Protein AF-0000000087408456 (afdb_homodimer)

Solvent-accessible surface area (backbone atoms only — not comparable to full-atom values): 29801 Å² total; per-residue (Å²): 108,69,65,43,50,49,40,42,52,52,42,43,53,50,47,63,62,45,52,64,67,56,68,66,80,70,83,48,57,56,67,58,51,56,51,46,53,52,52,40,52,54,48,53,54,52,47,55,54,44,49,52,51,45,53,54,49,48,54,51,46,52,53,51,38,51,52,50,34,53,51,22,53,49,46,21,50,52,20,51,51,43,27,52,51,35,52,52,43,49,53,48,51,52,49,46,52,52,45,49,53,53,37,52,54,33,48,52,50,41,55,53,42,49,55,50,41,51,54,49,38,50,50,41,31,50,45,19,52,52,41,27,51,51,19,50,54,44,28,53,53,16,57,74,51,47,85,84,12,52,72,50,27,52,52,20,48,52,43,26,52,47,19,50,52,39,32,54,48,32,54,51,43,54,53,43,45,52,52,38,54,54,29,49,49,51,40,54,53,42,50,54,51,45,54,54,49,50,52,52,41,51,54,48,38,53,51,44,33,50,48,23,51,52,44,22,52,49,22,51,51,47,31,52,51,36,49,52,46,46,50,49,51,50,51,44,52,52,45,50,52,51,44,51,53,48,50,54,52,43,52,54,44,51,52,53,43,49,65,46,46,55,56,36,41,52,47,52,54,50,47,54,53,46,40,52,50,44,50,51,50,46,53,50,40,42,50,42,42,52,51,32,43,53,54,51,52,51,55,57,58,68,75,99,108,68,66,43,50,49,39,40,52,51,42,43,53,51,47,63,62,45,51,65,64,58,69,66,78,70,83,49,57,56,68,58,50,55,52,47,52,52,52,41,52,52,49,52,53,52,45,54,54,44,50,52,51,44,54,53,48,48,53,50,48,51,54,51,40,51,53,51,33,51,51,22,53,50,46,21,51,52,21,52,51,43,27,52,50,34,51,52,42,49,53,49,52,53,50,47,55,52,44,49,53,52,36,52,55,31,48,52,50,42,56,54,43,49,52,50,41,50,52,49,39,51,50,41,30,50,46,18,52,52,42,27,52,52,18,49,52,44,27,54,54,16,58,74,50,47,84,84,12,51,71,51,26,53,51,20,48,52,42,26,52,48,18,51,51,39,32,53,49,31,52,52,42,52,53,44,45,52,52,38,53,54,29,49,51,50,40,53,53,41,50,55,50,44,54,54,49,49,51,52,41,52,54,49,37,53,50,42,33,51,49,23,50,51,46,22,52,50,22,51,50,47,30,52,52,38,50,53,47,48,51,50,49,51,52,45,52,52,45,51,52,52,44,52,52,49,49,53,51,44,52,54,45,52,53,52,44,51,65,47,46,55,57,36,41,51,48,51,55,51,46,54,53,45,40,51,48,46,46,52,50,47,52,51,41,42,51,43,41,51,51,34,45,54,53,51,54,52,56,57,58,68,75,98

Secondary structure (DSSP, 8-state):
-HHHHHHHHHHHHHHHHHHHHH-------HHHHHHHHHHHHHHHHHHHHHHHHHHHHHHHHHHHHHHHHHHHHHHHHHHHHHHHHHHHHHHHHHHHHHHHHHHHHHHHHHHHHHHHHHHHHHHHHHHHHHHHHHHHHHHHHHHHTGGGGHHHHHHHHHHHHHHHHHHHHHHHHHHHHHHHHHHHHHHHHHHHHHHHHHHHHHHHHHHHHHHHHHHHHHHHHHHHHHHHHHHHHHHHHHHHHHHHHHHHHHHHHHHHHHHHHHHHHHHHHHHHHHHHHHHHHHHHHHHHHHHHHHHHHHHHHH--/-HHHHHHHHHHHHHHHHHGGGG-----S-HHHHHHHHHHHHHHHHHHHHHHHHHHHHHHHHHHHHHHHHHHHHHHHHHHHHHHHHHHHHHHHHHHHHHHHHHHHHHHHHHHHHHHHHHHHHHHHHHHHHHHHHHHHHHHHHHHHTGGGGHHHHHHHHHHHHHHHHHHHHHHHHHHHHHHHHHHHHHHHHHHHHHHHHHHHHHHHHHHHHHHHHHHHHHHHHHHHHHHHHHHHHHHHHHHHHHHHHHHHHHHHHHHHHHHHHHHHHHHHHHHHHHHHHHHHHHHHHHHHHHHHHHHHHHHHHH--

Sequence (608 aa):
MDTALKNLEDAREKISSLLPMLEMDASADPDSLASLVERERSSIAELGDYIQTLTAGIEEMNTQAQALTDYALETADMAERGKKISDNVALNVASITEVNQDMERAVSILVEHSKRIGEIVEVIGGIADQTNLLALNAAIEAARSGEHGRGFAVVAENIRELADQSKKSTDQITELIRDMQESIDTVVSSIKQEFRVTEEIKDAVQELIAAFDDIARRANETAGMIKDLSDSIDGQAQSVQMLMDTIDGVYAIQNDISDVMLPLVDFLSTLQLRLDEIRKGLKALEESIDESRTLLENVRSARRMDTALKNLEDAREKISSLLPMLEMDASADPDSLASLVERERSSIAELGDYIQTLTAGIEEMNTQAQALTDYALETADMAERGKKISDNVALNVASITEVNQDMERAVSILVEHSKRIGEIVEVIGGIADQTNLLALNAAIEAARSGEHGRGFAVVAENIRELADQSKKSTDQITELIRDMQESIDTVVSSIKQEFRVTEEIKDAVQELIAAFDDIARRANETAGMIKDLSDSIDGQAQSVQMLMDTIDGVYAIQNDISDVMLPLVDFLSTLQLRLDEIRKGLKALEESIDESRTLLENVRSARR

Nearest PDB structures (foldseek):
  3ja6-assembly1_I  TM=4.669E-01  e=5.127E-12  Escherichia coli
  3g67-assembly1_A  TM=8.593E-01  e=1.273E-06  Thermotoga maritima
  3g6b-assembly1_A  TM=8.672E-01  e=2.093E-06  Thermotoga maritima
  3zx6-assembly1_B  TM=5.497E-01  e=7.753E-10  Archaeoglobus fulgidus DSM 4304
  8c5v-assembly1_I  TM=5.226E-01  e=2.916E-08  Escherichia coli

Radius of gyration: 65.94 Å; Cα contacts (8 Å, |Δi|>4): 667; chains: 2; bounding box: 26×214×112 Å

Structure (mmCIF, N/CA/C/O backbone):
data_AF-0000000087408456-model_v1
#
loop_
_entity.id
_entity.type
_entity.pdbx_description
1 polymer 'Methyl-accepting chemotaxis protein'
#
loop_
_atom_site.group_PDB
_atom_site.id
_atom_site.type_symbol
_atom_site.label_atom_id
_atom_site.label_alt_id
_atom_site.label_comp_id
_atom_site.label_asym_id
_atom_site.label_entity_id
_atom_site.label_seq_id
_atom_site.pdbx_PDB_ins_code
_atom_site.Cartn_x
_atom_site.Cartn_y
_atom_site.Cartn_z
_atom_site.occupancy
_atom_site.B_iso_or_equiv
_atom_site.auth_seq_id
_atom_site.auth_comp_id
_atom_site.auth_asym_id
_atom_site.auth_atom_id
_atom_site.pdbx_PDB_model_num
ATOM 1 N N . MET A 1 1 ? -10.844 105.25 51.281 1 73.25 1 MET A N 1
ATOM 2 C CA . MET A 1 1 ? -9.727 104.438 51.75 1 73.25 1 MET A CA 1
ATOM 3 C C . MET A 1 1 ? -10.211 103.125 52.281 1 73.25 1 MET A C 1
ATOM 5 O O . MET A 1 1 ? -9.641 102.062 52 1 73.25 1 MET A O 1
ATOM 9 N N . ASP A 1 2 ? -11.375 103.188 52.906 1 77.19 2 ASP A N 1
ATOM 10 C CA . ASP A 1 2 ? -11.922 102 53.5 1 77.19 2 ASP A CA 1
ATOM 11 C C . ASP A 1 2 ? -12.391 101 52.406 1 77.19 2 ASP A C 1
ATOM 13 O O . ASP A 1 2 ? -12.18 99.812 52.531 1 77.19 2 ASP A O 1
ATOM 17 N N . THR A 1 3 ? -12.852 101.5 51.406 1 78.25 3 THR A N 1
ATOM 18 C CA . THR A 1 3 ? -13.344 100.688 50.281 1 78.25 3 THR A CA 1
ATOM 19 C C . THR A 1 3 ? -12.18 100.062 49.531 1 78.25 3 THR A C 1
ATOM 21 O O . THR A 1 3 ? -12.242 98.938 49.094 1 78.25 3 THR A O 1
ATOM 24 N N . ALA A 1 4 ? -11.156 100.812 49.406 1 75.56 4 ALA A N 1
ATOM 25 C CA . ALA A 1 4 ? -9.977 100.312 48.719 1 75.56 4 ALA A CA 1
ATOM 26 C C . ALA A 1 4 ? -9.305 99.25 49.5 1 75.56 4 ALA A C 1
ATOM 28 O O . ALA A 1 4 ? -8.844 98.25 48.938 1 75.56 4 ALA A O 1
ATOM 29 N N . LEU A 1 5 ? -9.227 99.375 50.781 1 80.12 5 LEU A N 1
ATOM 30 C CA . LEU A 1 5 ? -8.641 98.375 51.656 1 80.12 5 LEU A CA 1
ATOM 31 C C . LEU A 1 5 ? -9.469 97.125 51.656 1 80.12 5 LEU A C 1
ATOM 33 O O . LEU A 1 5 ? -8.922 96 51.688 1 80.12 5 LEU A O 1
ATOM 37 N N . LYS A 1 6 ? -10.719 97.25 51.531 1 83.62 6 LYS A N 1
ATOM 38 C CA . LYS A 1 6 ? -11.602 96.062 51.5 1 83.62 6 LYS A CA 1
ATOM 39 C C . LYS A 1 6 ? -11.422 95.312 50.188 1 83.62 6 LYS A C 1
ATOM 41 O O . LYS A 1 6 ? -11.414 94.125 50.156 1 83.62 6 LYS A O 1
ATOM 46 N N . ASN A 1 7 ? -11.25 96 49.094 1 79.25 7 ASN A N 1
ATOM 47 C CA . ASN A 1 7 ? -11.039 95.375 47.781 1 79.25 7 ASN A CA 1
ATOM 48 C C . ASN A 1 7 ? -9.742 94.562 47.719 1 79.25 7 ASN A C 1
ATOM 50 O O . ASN A 1 7 ? -9.68 93.5 47.125 1 79.25 7 ASN A O 1
ATOM 54 N N . LEU A 1 8 ? -8.734 95.062 48.312 1 79.69 8 LEU A N 1
ATOM 55 C CA . LEU A 1 8 ? -7.453 94.375 48.375 1 79.69 8 LEU A CA 1
ATOM 56 C C . LEU A 1 8 ? -7.539 93.125 49.219 1 79.69 8 LEU A C 1
ATOM 58 O O . LEU A 1 8 ? -6.918 92.125 48.906 1 79.69 8 LEU A O 1
ATOM 62 N N . GLU A 1 9 ? -8.258 93.312 50.281 1 83.38 9 GLU A N 1
ATOM 63 C CA . GLU A 1 9 ? -8.469 92.125 51.125 1 83.38 9 GLU A CA 1
ATOM 64 C C . GLU A 1 9 ? -9.234 91 50.375 1 83.38 9 GLU A C 1
ATOM 66 O O . GLU A 1 9 ? -8.922 89.812 50.5 1 83.38 9 GLU A O 1
ATOM 71 N N . ASP A 1 10 ? -10.219 91.375 49.656 1 83.81 10 ASP A N 1
ATOM 72 C CA . ASP A 1 10 ? -10.992 90.438 48.844 1 83.81 10 ASP A CA 1
ATOM 73 C C . ASP A 1 10 ? -10.125 89.812 47.75 1 83.81 10 ASP A C 1
ATOM 75 O O . ASP A 1 10 ? -10.266 88.625 47.469 1 83.81 10 ASP A O 1
ATOM 79 N N . ALA A 1 11 ? -9.305 90.688 47.188 1 80.38 11 ALA A N 1
ATOM 80 C CA . ALA A 1 11 ? -8.391 90.188 46.156 1 80.38 11 ALA A CA 1
ATOM 81 C C . ALA A 1 11 ? -7.438 89.125 46.781 1 80.38 11 ALA A C 1
ATOM 83 O O . ALA A 1 11 ? -7.156 88.125 46.156 1 80.38 11 ALA A O 1
ATOM 84 N N . ARG A 1 12 ? -6.883 89.375 47.906 1 82.12 12 ARG A N 1
ATOM 85 C CA . ARG A 1 12 ? -5.992 88.438 48.594 1 82.12 12 ARG A CA 1
ATOM 86 C C . ARG A 1 12 ? -6.703 87.125 48.875 1 82.12 12 ARG A C 1
ATOM 88 O O . ARG A 1 12 ? -6.125 86.062 48.719 1 82.12 12 ARG A O 1
ATOM 95 N N . GLU A 1 13 ? -7.918 87.25 49.375 1 84.88 13 GLU A N 1
ATOM 96 C CA . GLU A 1 13 ? -8.695 86.062 49.688 1 84.88 13 GLU A CA 1
ATOM 97 C C . GLU A 1 13 ? -8.953 85.25 48.438 1 84.88 13 GLU A C 1
ATOM 99 O O . GLU A 1 13 ? -8.953 84 48.469 1 84.88 13 GLU A O 1
ATOM 104 N N . LYS A 1 14 ? -9.219 85.938 47.375 1 83.88 14 LYS A N 1
ATOM 105 C CA . LYS A 1 14 ? -9.453 85.188 46.125 1 83.88 14 LYS A CA 1
ATOM 106 C C . LYS A 1 14 ? -8.195 84.5 45.656 1 83.88 14 LYS A C 1
ATOM 108 O O . LYS A 1 14 ? -8.266 83.375 45.156 1 83.88 14 LYS A O 1
ATOM 113 N N . ILE A 1 15 ? -7.031 85.125 45.688 1 84.81 15 ILE A N 1
ATOM 114 C CA . ILE A 1 15 ? -5.77 84.5 45.312 1 84.81 15 ILE A CA 1
ATOM 115 C C . ILE A 1 15 ? -5.52 83.25 46.219 1 84.81 15 ILE A C 1
ATOM 117 O O . ILE A 1 15 ? -5.121 82.188 45.719 1 84.81 15 ILE A O 1
ATOM 121 N N . SER A 1 16 ? -5.711 83.438 47.531 1 85.12 16 SER A N 1
ATOM 122 C CA . SER A 1 16 ? -5.504 82.375 48.469 1 85.12 16 SER A CA 1
ATOM 123 C C . SER A 1 16 ? -6.379 81.188 48.156 1 85.12 16 SER A C 1
ATOM 125 O O . SER A 1 16 ? -5.984 80 48.375 1 85.12 16 SER A O 1
ATOM 127 N N . SER A 1 17 ? -7.555 81.375 47.531 1 85.12 17 SER A N 1
ATOM 128 C CA . SER A 1 17 ? -8.469 80.312 47.188 1 85.12 17 SER A CA 1
ATOM 129 C C . SER A 1 17 ? -8.062 79.625 45.875 1 85.12 17 SER A C 1
ATOM 131 O O . SER A 1 17 ? -8.398 78.5 45.625 1 85.12 17 SER A O 1
ATOM 133 N N . LEU A 1 18 ? -7.391 80.312 45.031 1 81.5 18 LEU A N 1
ATOM 134 C CA . LEU A 1 18 ? -6.992 79.812 43.719 1 81.5 18 LEU A CA 1
ATOM 135 C C . LEU A 1 18 ? -5.727 78.938 43.844 1 81.5 18 LEU A C 1
ATOM 137 O O . LEU A 1 18 ? -5.539 78 43.094 1 81.5 18 LEU A O 1
ATOM 141 N N . LEU A 1 19 ? -4.867 79.25 44.781 1 82.56 19 LEU A N 1
ATOM 142 C CA . LEU A 1 19 ? -3.553 78.625 44.906 1 82.56 19 LEU A CA 1
ATOM 143 C C . LEU A 1 19 ? -3.68 77.125 45.094 1 82.56 19 LEU A C 1
ATOM 145 O O . LEU A 1 19 ? -3 76.312 44.438 1 82.56 19 LEU A O 1
ATOM 149 N N . PRO A 1 20 ? -4.621 76.625 45.938 1 80.12 20 PRO A N 1
ATOM 150 C CA . PRO A 1 20 ? -4.746 75.125 46.125 1 80.12 20 PRO A CA 1
ATOM 151 C C . PRO A 1 20 ? -5.23 74.438 44.875 1 80.12 20 PRO A C 1
ATOM 153 O O . PRO A 1 20 ? -4.926 73.25 44.656 1 80.12 20 PRO A O 1
ATOM 156 N N . MET A 1 21 ? -5.895 75.188 44.094 1 76.56 21 MET A N 1
ATOM 157 C CA . MET A 1 21 ? -6.414 74.562 42.875 1 76.56 21 MET A CA 1
ATOM 158 C C . MET A 1 21 ? -5.285 74.25 41.906 1 76.56 21 MET A C 1
ATOM 160 O O . MET A 1 21 ? -5.438 73.375 41 1 76.56 21 MET A O 1
ATOM 164 N N . LEU A 1 22 ? -4.23 74.875 42.094 1 77.12 22 LEU A N 1
ATOM 165 C CA . LEU A 1 22 ? -3.09 74.688 41.219 1 77.12 22 LEU A CA 1
ATOM 166 C C . LEU A 1 22 ? -2.26 73.5 41.656 1 77.12 22 LEU A C 1
ATOM 168 O O . LEU A 1 22 ? -1.42 73 40.906 1 77.12 22 LEU A O 1
ATOM 172 N N . GLU A 1 23 ? -2.434 73 42.906 1 74.75 23 GLU A N 1
ATOM 173 C CA . GLU A 1 23 ? -1.713 71.875 43.406 1 74.75 23 GLU A CA 1
ATOM 174 C C . GLU A 1 23 ? -2.332 70.562 42.875 1 74.75 23 GLU A C 1
ATOM 176 O O . GLU A 1 23 ? -3.285 70.062 43.469 1 74.75 23 GLU A O 1
ATOM 181 N N . MET A 1 24 ? -2.092 70.375 41.594 1 66.5 24 MET A N 1
ATOM 182 C CA . MET A 1 24 ? -2.686 69.125 41.031 1 66.5 24 MET A CA 1
ATOM 183 C C . MET A 1 24 ? -1.644 68 40.906 1 66.5 24 MET A C 1
ATOM 185 O O . MET A 1 24 ? -0.54 68.25 40.406 1 66.5 24 MET A O 1
ATOM 189 N N . ASP A 1 25 ? -1.875 67.062 41.781 1 61.91 25 ASP A N 1
ATOM 190 C CA . ASP A 1 25 ? -1.067 65.812 41.688 1 61.91 25 ASP A CA 1
ATOM 191 C C . ASP A 1 25 ? -1.501 65 40.469 1 61.91 25 ASP A C 1
ATOM 193 O O . ASP A 1 25 ? -2.664 64.562 40.375 1 61.91 25 ASP A O 1
ATOM 197 N N . ALA A 1 26 ? -0.793 65.188 39.406 1 60.72 26 ALA A N 1
ATOM 198 C CA . ALA A 1 26 ? -1.043 64.25 38.312 1 60.72 26 ALA A CA 1
ATOM 199 C C . ALA A 1 26 ? -0.731 62.844 38.719 1 60.72 26 ALA A C 1
ATOM 201 O O . ALA A 1 26 ? 0.432 62.469 38.906 1 60.72 26 ALA A O 1
ATOM 202 N N . SER A 1 27 ? -1.642 62.188 39.312 1 59.16 27 SER A N 1
ATOM 203 C CA . SER A 1 27 ? -1.444 60.781 39.688 1 59.16 27 SER A CA 1
ATOM 204 C C . SER A 1 27 ? -1.035 59.969 38.5 1 59.16 27 SER A C 1
ATOM 206 O O . SER A 1 27 ? -0.443 58.875 38.625 1 59.16 27 SER A O 1
ATOM 208 N N . ALA A 1 28 ? -1.283 60.469 37.344 1 64.19 28 ALA A N 1
ATOM 209 C CA . ALA A 1 28 ? -0.932 59.656 36.188 1 64.19 28 ALA A CA 1
ATOM 210 C C . ALA A 1 28 ? 0.448 60.031 35.656 1 64.19 28 ALA A C 1
ATOM 212 O O . ALA A 1 28 ? 0.778 61.219 35.531 1 64.19 28 ALA A O 1
ATOM 213 N N . ASP A 1 29 ? 1.346 58.938 35.594 1 72.5 29 ASP A N 1
ATOM 214 C CA . ASP A 1 29 ? 2.686 59.094 35.031 1 72.5 29 ASP A CA 1
ATOM 215 C C . ASP A 1 29 ? 2.684 58.875 33.531 1 72.5 29 ASP A C 1
ATOM 217 O O . ASP A 1 29 ? 2.703 57.719 33.062 1 72.5 29 ASP A O 1
ATOM 221 N N . PRO A 1 30 ? 2.549 59.906 32.719 1 73.25 30 PRO A N 1
ATOM 222 C CA . PRO A 1 30 ? 2.516 59.75 31.25 1 73.25 30 PRO A CA 1
ATOM 223 C C . PRO A 1 30 ? 3.686 58.938 30.719 1 73.25 30 PRO A C 1
ATOM 225 O O . PRO A 1 30 ? 3.553 58.25 29.688 1 73.25 30 PRO A O 1
ATOM 228 N N . ASP A 1 31 ? 4.738 58.938 31.406 1 77.62 31 ASP A N 1
ATOM 229 C CA . ASP A 1 31 ? 5.91 58.156 31 1 77.62 31 ASP A CA 1
ATOM 230 C C . ASP A 1 31 ? 5.668 56.656 31.156 1 77.62 31 ASP A C 1
ATOM 232 O O . ASP A 1 31 ? 6.148 55.875 30.344 1 77.62 31 ASP A O 1
ATOM 236 N N . SER A 1 32 ? 4.906 56.312 32.125 1 85.12 32 SER A N 1
ATOM 237 C CA . SER A 1 32 ? 4.551 54.906 32.312 1 85.12 32 SER A CA 1
ATOM 238 C C . SER A 1 32 ? 3.648 54.406 31.203 1 85.12 32 SER A C 1
ATOM 240 O O . SER A 1 32 ? 3.791 53.281 30.734 1 85.12 32 SER A O 1
ATOM 242 N N . LEU A 1 33 ? 2.807 55.188 30.734 1 83.06 33 LEU A N 1
ATOM 243 C CA . LEU A 1 33 ? 1.913 54.844 29.641 1 83.06 33 LEU A CA 1
ATOM 244 C C . LEU A 1 33 ? 2.697 54.625 28.344 1 83.06 33 LEU A C 1
ATOM 246 O O . LEU A 1 33 ? 2.451 53.656 27.625 1 83.06 33 LEU A O 1
ATOM 250 N N . ALA A 1 34 ? 3.609 55.5 28.062 1 83.69 34 ALA A N 1
ATOM 251 C CA . ALA A 1 34 ? 4.445 55.375 26.875 1 83.69 34 ALA A CA 1
ATOM 252 C C . ALA A 1 34 ? 5.246 54.094 26.891 1 83.69 34 ALA A C 1
ATOM 254 O O . ALA A 1 34 ? 5.383 53.406 25.875 1 83.69 34 ALA A O 1
ATOM 255 N N . SER A 1 35 ? 5.754 53.688 28.062 1 90.06 35 SER A N 1
ATOM 256 C CA . SER A 1 35 ? 6.523 52.469 28.219 1 90.06 35 SER A CA 1
ATOM 257 C C . SER A 1 35 ? 5.656 51.25 27.984 1 90.06 35 SER A C 1
ATOM 259 O O . SER A 1 35 ? 6.102 50.281 27.375 1 90.06 35 SER A O 1
ATOM 261 N N . LEU A 1 36 ? 4.445 51.25 28.453 1 90.12 36 LEU A N 1
ATOM 262 C CA . LEU A 1 36 ? 3.52 50.125 28.281 1 90.12 36 LEU A CA 1
ATOM 263 C C . LEU A 1 36 ? 3.176 49.938 26.797 1 90.12 36 LEU A C 1
ATOM 265 O O . LEU A 1 36 ? 3.127 48.812 26.312 1 90.12 36 LEU A O 1
ATOM 269 N N . VAL A 1 37 ? 2.967 51 26.125 1 88.25 37 VAL A N 1
ATOM 270 C CA . VAL A 1 37 ? 2.613 50.938 24.703 1 88.25 37 VAL A CA 1
ATOM 271 C C . VAL A 1 37 ? 3.787 50.375 23.906 1 88.25 37 VAL A C 1
ATOM 273 O O . VAL A 1 37 ? 3.594 49.562 22.984 1 88.25 37 VAL A O 1
ATOM 276 N N . GLU A 1 38 ? 4.957 50.781 24.25 1 90.19 38 GLU A N 1
ATOM 277 C CA . GLU A 1 38 ? 6.145 50.25 23.578 1 90.19 38 GLU A CA 1
ATOM 278 C C . GLU A 1 38 ? 6.312 48.75 23.828 1 90.19 38 GLU A C 1
ATOM 280 O O . GLU A 1 38 ? 6.688 48 22.922 1 90.19 38 GLU A O 1
ATOM 285 N N . ARG A 1 39 ? 6.059 48.312 25 1 93.19 39 ARG A N 1
ATOM 286 C CA . ARG A 1 39 ? 6.125 46.906 25.328 1 93.19 39 ARG A CA 1
ATOM 287 C C . ARG A 1 39 ? 5.094 46.125 24.547 1 93.19 39 ARG A C 1
ATOM 289 O O . ARG A 1 39 ? 5.379 45 24.062 1 93.19 39 ARG A O 1
ATOM 296 N N . GLU A 1 40 ? 3.955 46.688 24.453 1 93.06 40 GLU A N 1
ATOM 297 C CA . GLU A 1 40 ? 2.898 46.031 23.688 1 93.06 40 GLU A CA 1
ATOM 298 C C . GLU A 1 40 ? 3.289 45.906 22.219 1 93.06 40 GLU A C 1
ATOM 300 O O . GLU A 1 40 ? 3.088 44.844 21.609 1 93.06 40 GLU A O 1
ATOM 305 N N . ARG A 1 41 ? 3.795 46.938 21.672 1 90.81 41 ARG A N 1
ATOM 306 C CA . ARG A 1 41 ? 4.227 46.906 20.281 1 90.81 41 ARG A CA 1
ATOM 307 C C . ARG A 1 41 ? 5.254 45.812 20.047 1 90.81 41 ARG A C 1
ATOM 309 O O . ARG A 1 41 ? 5.195 45.125 19.031 1 90.81 41 ARG A O 1
ATOM 316 N N . SER A 1 42 ? 6.176 45.688 20.969 1 93.94 42 SER A N 1
ATOM 317 C CA . SER A 1 42 ? 7.191 44.656 20.859 1 93.94 42 SER A CA 1
ATOM 318 C C . SER A 1 42 ? 6.57 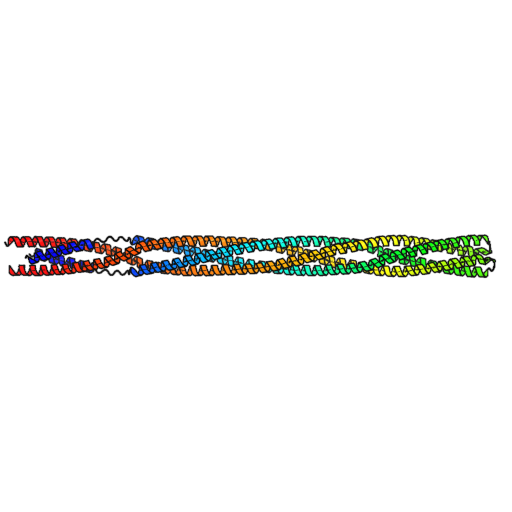43.25 20.906 1 93.94 42 SER A C 1
ATOM 320 O O . SER A 1 42 ? 6.984 42.344 20.156 1 93.94 42 SER A O 1
ATOM 322 N N . SER A 1 43 ? 5.629 43.062 21.766 1 94.06 43 SER A N 1
ATOM 323 C CA . SER A 1 43 ? 4.941 41.781 21.875 1 94.06 43 SER A CA 1
ATOM 324 C C . SER A 1 43 ? 4.172 41.438 20.594 1 94.06 43 SER A C 1
ATOM 326 O O . SER A 1 43 ? 4.152 40.312 20.141 1 94.06 43 SER A O 1
ATOM 328 N N . ILE A 1 44 ? 3.576 42.406 20.047 1 92.12 44 ILE A N 1
ATOM 329 C CA . ILE A 1 44 ? 2.809 42.219 18.812 1 92.12 44 ILE A CA 1
ATOM 330 C C . ILE A 1 44 ? 3.748 41.875 17.672 1 92.12 44 ILE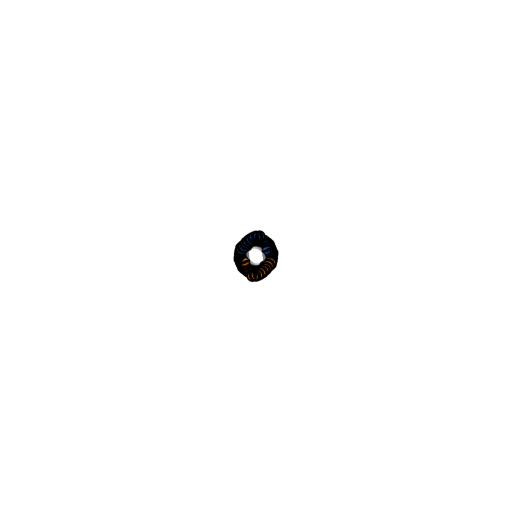 A C 1
ATOM 332 O O . ILE A 1 44 ? 3.414 41.031 16.812 1 92.12 44 ILE A O 1
ATOM 336 N N . ALA A 1 45 ? 4.898 42.531 17.609 1 91.31 45 ALA A N 1
ATOM 337 C CA . ALA A 1 45 ? 5.898 42.188 16.609 1 91.31 45 ALA A CA 1
ATOM 338 C C . ALA A 1 45 ? 6.316 40.719 16.703 1 91.31 45 ALA A C 1
ATOM 340 O O . ALA A 1 45 ? 6.52 40.062 15.688 1 91.31 45 ALA A O 1
ATOM 341 N N . GLU A 1 46 ? 6.449 40.219 17.922 1 93.56 46 GLU A N 1
ATOM 342 C CA . GLU A 1 46 ? 6.789 38.812 18.156 1 93.56 46 GLU A CA 1
ATOM 343 C C . GLU A 1 46 ? 5.703 37.875 17.609 1 93.56 46 GLU A C 1
ATOM 345 O O . GLU A 1 46 ? 6.004 36.812 17.078 1 93.56 46 GLU A O 1
ATOM 350 N N . LEU A 1 47 ? 4.465 38.25 17.75 1 93.31 47 LEU A N 1
ATOM 351 C CA . LEU A 1 47 ? 3.363 37.469 17.203 1 93.31 47 LEU A CA 1
ATOM 352 C C . LEU A 1 47 ? 3.512 37.312 15.688 1 93.31 47 LEU A C 1
ATOM 354 O O . LEU A 1 47 ? 3.262 36.25 15.141 1 93.31 47 LEU A O 1
ATOM 358 N N . GLY A 1 48 ? 3.895 38.438 15.023 1 91.81 48 GLY A N 1
ATOM 359 C CA . GLY A 1 48 ? 4.125 38.375 13.586 1 91.81 48 GLY A CA 1
ATOM 360 C C . GLY A 1 48 ? 5.152 37.344 13.18 1 91.81 48 GLY A C 1
ATOM 361 O O . GLY A 1 48 ? 4.984 36.656 12.18 1 91.81 48 GLY A O 1
ATOM 362 N N . ASP A 1 49 ? 6.215 37.156 13.977 1 92.31 49 ASP A N 1
ATOM 363 C CA . ASP A 1 49 ? 7.266 36.188 13.703 1 92.31 49 ASP A CA 1
ATOM 364 C C . ASP A 1 49 ? 6.73 34.75 13.797 1 92.31 49 ASP A C 1
ATOM 366 O O . ASP A 1 49 ? 7.07 33.906 12.977 1 92.31 49 ASP A O 1
ATOM 370 N N . TYR A 1 50 ? 5.945 34.5 14.812 1 93.44 50 TYR A N 1
ATOM 371 C CA . TYR A 1 50 ? 5.363 33.188 14.977 1 93.44 50 TYR A CA 1
ATOM 372 C C . TYR A 1 50 ? 4.445 32.844 13.805 1 93.44 50 TYR A C 1
ATOM 374 O O . TYR A 1 50 ? 4.426 31.688 13.344 1 93.44 50 TYR A O 1
ATOM 382 N N . ILE A 1 51 ? 3.736 33.781 13.305 1 94.25 51 ILE A N 1
ATOM 383 C CA . ILE A 1 51 ? 2.816 33.594 12.195 1 94.25 51 ILE A CA 1
ATOM 384 C C . ILE A 1 51 ? 3.6 33.219 10.938 1 94.25 51 ILE A C 1
ATOM 386 O O . ILE A 1 51 ? 3.17 32.344 10.164 1 94.25 51 ILE A O 1
ATOM 390 N N . GLN A 1 52 ? 4.727 33.812 10.758 1 93.06 52 GLN A N 1
ATOM 391 C CA . GLN A 1 52 ? 5.578 33.469 9.633 1 93.06 52 GLN A CA 1
ATOM 392 C C . GLN A 1 52 ? 6.035 32 9.719 1 93.06 52 GLN A C 1
ATOM 394 O O . GLN A 1 52 ? 6.062 31.297 8.711 1 93.06 52 GLN A O 1
ATOM 399 N N . THR A 1 53 ? 6.398 31.609 10.898 1 94.88 53 THR A N 1
ATOM 400 C CA . THR A 1 53 ? 6.809 30.219 11.125 1 94.88 53 THR A CA 1
ATOM 401 C C . THR A 1 53 ? 5.656 29.266 10.836 1 94.88 53 THR A C 1
ATOM 403 O O . THR A 1 53 ? 5.855 28.234 10.203 1 94.88 53 THR A O 1
ATOM 406 N N . LEU A 1 54 ? 4.469 29.609 11.289 1 95.94 54 LEU A N 1
ATOM 407 C CA . LEU A 1 54 ? 3.289 28.797 11.031 1 95.94 54 LEU A CA 1
ATOM 408 C C . LEU A 1 54 ? 3.029 28.672 9.531 1 95.94 54 LEU A C 1
ATOM 410 O O . LEU A 1 54 ? 2.732 27.578 9.039 1 95.94 54 LEU A O 1
ATOM 414 N N . THR A 1 55 ? 3.125 29.797 8.836 1 96.56 55 THR A N 1
ATOM 415 C CA . THR A 1 55 ? 2.906 29.812 7.395 1 96.56 55 THR A CA 1
ATOM 416 C C . THR A 1 55 ? 3.877 28.875 6.691 1 96.56 55 THR A C 1
ATOM 418 O O . THR A 1 55 ? 3.473 28.078 5.836 1 96.56 55 THR A O 1
ATOM 421 N N . ALA A 1 56 ? 5.152 28.891 7.066 1 96 56 ALA A N 1
ATOM 422 C CA . ALA A 1 56 ? 6.164 28.016 6.48 1 96 56 ALA A CA 1
ATOM 423 C C . ALA A 1 56 ? 5.863 26.547 6.781 1 96 56 ALA A C 1
ATOM 425 O O . ALA A 1 56 ? 6.027 25.688 5.918 1 96 56 ALA A O 1
ATOM 426 N N . GLY A 1 57 ? 5.477 26.312 8.039 1 96.5 57 GLY A N 1
ATOM 427 C CA . GLY A 1 57 ? 5.113 24.953 8.414 1 96.5 57 GLY A CA 1
ATOM 428 C C . GLY A 1 57 ? 3.941 24.406 7.617 1 96.5 57 GLY A C 1
ATOM 429 O O . GLY A 1 57 ? 3.939 23.234 7.234 1 96.5 57 GLY A O 1
ATOM 430 N N . ILE A 1 58 ? 2.979 25.188 7.352 1 97.31 58 ILE A N 1
ATOM 431 C CA . ILE A 1 58 ? 1.8 24.797 6.594 1 97.31 58 ILE A CA 1
ATOM 432 C C . ILE A 1 58 ? 2.201 24.438 5.16 1 97.31 58 ILE A C 1
ATOM 434 O O . ILE A 1 58 ? 1.724 23.453 4.602 1 97.31 58 ILE A O 1
ATOM 438 N N . GLU A 1 59 ? 3.074 25.234 4.566 1 96.75 59 GLU A N 1
ATOM 439 C CA . GLU A 1 59 ? 3.559 24.938 3.217 1 96.75 59 GLU A CA 1
ATOM 440 C C . GLU A 1 59 ? 4.277 23.594 3.16 1 96.75 59 GLU A C 1
ATOM 442 O O . GLU A 1 59 ? 4.094 22.828 2.215 1 96.75 59 GLU A O 1
ATOM 447 N N . GLU A 1 60 ? 5.059 23.344 4.133 1 96.75 60 GLU A N 1
ATOM 448 C CA . GLU A 1 60 ? 5.766 22.062 4.219 1 96.75 60 GLU A CA 1
ATOM 449 C C . GLU A 1 60 ? 4.785 20.906 4.348 1 96.75 60 GLU A C 1
ATOM 451 O O . GLU A 1 60 ? 4.93 19.891 3.666 1 96.75 60 GLU A O 1
ATOM 456 N N . MET A 1 61 ? 3.818 21.062 5.148 1 97.19 61 MET A N 1
ATOM 457 C CA . MET A 1 61 ? 2.82 20.016 5.355 1 97.19 61 MET A CA 1
ATOM 458 C C . MET A 1 61 ? 2.045 19.734 4.07 1 97.19 61 MET A C 1
ATOM 460 O O . MET A 1 61 ? 1.717 18.594 3.77 1 97.19 61 MET A O 1
ATOM 464 N N . ASN A 1 62 ? 1.726 20.797 3.365 1 97.44 62 ASN A N 1
ATOM 465 C CA . ASN A 1 62 ? 1.048 20.641 2.084 1 97.44 62 ASN A CA 1
ATOM 466 C C . ASN A 1 62 ? 1.877 19.797 1.112 1 97.44 62 ASN A C 1
ATOM 468 O O . ASN A 1 62 ? 1.346 18.922 0.437 1 97.44 62 ASN A O 1
ATOM 472 N N . THR A 1 63 ? 3.146 20.078 1.025 1 97.38 63 THR A N 1
ATOM 473 C CA . THR A 1 63 ? 4.055 19.328 0.162 1 97.38 63 THR A CA 1
ATOM 474 C C . THR A 1 63 ? 4.113 17.859 0.581 1 97.38 63 THR A C 1
ATOM 476 O O . THR A 1 63 ? 4.074 16.969 -0.265 1 97.38 63 THR A O 1
ATOM 479 N N . GLN A 1 64 ? 4.168 17.656 1.851 1 96 64 GLN A N 1
ATOM 480 C CA . GLN A 1 64 ? 4.223 16.297 2.379 1 96 64 GLN A CA 1
ATOM 481 C C . GLN A 1 64 ? 2.938 15.539 2.072 1 96 64 GLN A C 1
ATOM 483 O O . GLN A 1 64 ? 2.98 14.367 1.682 1 96 64 GLN A O 1
ATOM 488 N N . ALA A 1 65 ? 1.814 16.188 2.248 1 97.06 65 ALA A N 1
ATOM 489 C CA . ALA A 1 65 ? 0.526 15.562 1.969 1 97.06 65 ALA A CA 1
ATOM 490 C C . ALA A 1 65 ? 0.41 15.18 0.496 1 97.06 65 ALA A C 1
ATOM 492 O O . ALA A 1 65 ? -0.097 14.109 0.164 1 97.06 65 ALA A O 1
ATOM 493 N N . GLN A 1 66 ? 0.887 16.047 -0.376 1 96.5 66 GLN A N 1
ATOM 494 C CA . GLN A 1 66 ? 0.85 15.758 -1.805 1 96.5 66 GLN A CA 1
ATOM 495 C C . GLN A 1 66 ? 1.695 14.531 -2.139 1 96.5 66 GLN A C 1
ATOM 497 O O . GLN A 1 66 ? 1.263 13.656 -2.896 1 96.5 66 GLN A O 1
ATOM 502 N N . ALA A 1 67 ? 2.871 14.453 -1.604 1 96.44 67 ALA A N 1
ATOM 503 C CA . ALA A 1 67 ? 3.74 13.297 -1.821 1 96.44 67 ALA A CA 1
ATOM 504 C C . ALA A 1 67 ? 3.074 12.008 -1.336 1 96.44 67 ALA A C 1
ATOM 506 O O . ALA A 1 67 ? 3.146 10.977 -2.004 1 96.44 67 ALA A O 1
ATOM 507 N N . LEU A 1 68 ? 2.461 12.117 -0.24 1 96.44 68 LEU A N 1
ATOM 508 C CA . LEU A 1 68 ? 1.781 10.961 0.329 1 96.44 68 LEU A CA 1
ATOM 509 C C . LEU A 1 68 ? 0.649 10.492 -0.58 1 96.44 68 LEU A C 1
ATOM 511 O O . LEU A 1 68 ? 0.436 9.289 -0.746 1 96.44 68 LEU A O 1
ATOM 515 N N . THR A 1 69 ? -0.117 11.461 -1.104 1 96.62 69 THR A N 1
ATOM 516 C CA . THR A 1 69 ? -1.188 11.117 -2.033 1 96.62 69 THR A CA 1
ATOM 517 C C . THR A 1 69 ? -0.641 10.344 -3.23 1 96.62 69 THR A C 1
ATOM 519 O O . THR A 1 69 ? -1.191 9.312 -3.611 1 96.62 69 THR A O 1
ATOM 522 N N . ASP A 1 70 ? 0.476 10.781 -3.789 1 95.75 70 ASP A N 1
ATOM 523 C CA . ASP A 1 70 ? 1.1 10.133 -4.938 1 95.75 70 ASP A CA 1
ATOM 524 C C . ASP A 1 70 ? 1.529 8.703 -4.598 1 95.75 70 ASP A C 1
ATOM 526 O O . ASP A 1 70 ? 1.315 7.781 -5.383 1 95.75 70 ASP A O 1
ATOM 530 N N . TYR A 1 71 ? 2.0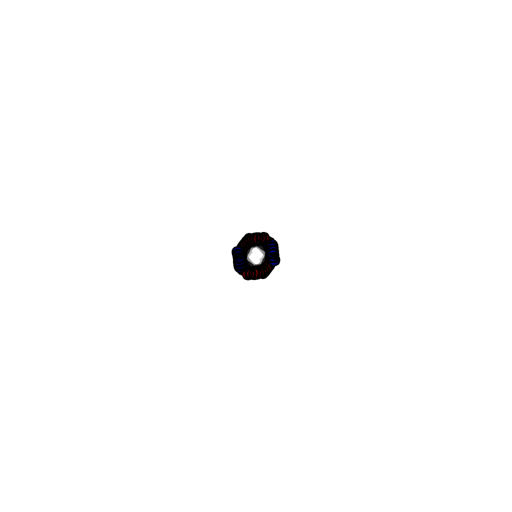72 8.57 -3.463 1 94.69 71 TYR A N 1
ATOM 531 C CA . TYR A 1 71 ? 2.535 7.254 -3.035 1 94.69 71 TYR A CA 1
ATOM 532 C C . TYR A 1 71 ? 1.365 6.289 -2.885 1 94.69 71 TYR A C 1
ATOM 534 O O . TYR A 1 71 ? 1.46 5.125 -3.279 1 94.69 71 TYR A O 1
ATOM 542 N N . ALA A 1 72 ? 0.305 6.773 -2.299 1 95.06 72 ALA A N 1
ATOM 543 C CA . ALA A 1 72 ? -0.877 5.938 -2.111 1 95.06 72 ALA A CA 1
ATOM 544 C C . ALA A 1 72 ? -1.443 5.477 -3.451 1 95.06 72 ALA A C 1
ATOM 546 O O . ALA A 1 72 ? -1.754 4.297 -3.631 1 95.06 72 ALA A O 1
ATOM 547 N N . LEU A 1 73 ? -1.513 6.371 -4.391 1 96.06 73 LEU A N 1
ATOM 548 C CA . LEU A 1 73 ? -2.068 6.047 -5.699 1 96.06 73 LEU A CA 1
ATOM 549 C C . LEU A 1 73 ? -1.153 5.086 -6.453 1 96.06 73 LEU A C 1
ATOM 551 O O . LEU A 1 73 ? -1.628 4.184 -7.145 1 96.06 73 LEU A O 1
ATOM 555 N N . GLU A 1 74 ? 0.143 5.277 -6.316 1 95.81 74 GLU A N 1
ATOM 556 C CA . GLU A 1 74 ? 1.097 4.355 -6.926 1 95.81 74 GLU A CA 1
ATOM 557 C C . GLU A 1 74 ? 0.964 2.955 -6.336 1 95.81 74 GLU A C 1
ATOM 559 O O . GLU A 1 74 ? 1.05 1.96 -7.059 1 95.81 74 GLU A O 1
ATOM 564 N N . THR A 1 75 ? 0.791 2.922 -5.082 1 95.81 75 THR A N 1
ATOM 565 C CA . THR A 1 75 ? 0.598 1.636 -4.422 1 95.81 75 THR A CA 1
ATOM 566 C C . THR A 1 75 ? -0.65 0.938 -4.957 1 95.81 75 THR A C 1
ATOM 568 O O . THR A 1 75 ? -0.627 -0.264 -5.23 1 95.81 75 THR A O 1
ATOM 571 N N . ALA A 1 76 ? -1.741 1.686 -5.09 1 96.19 76 ALA A N 1
ATOM 572 C CA . ALA A 1 76 ? -2.975 1.127 -5.637 1 96.19 76 ALA A CA 1
ATOM 573 C C . ALA A 1 76 ? -2.744 0.556 -7.035 1 96.19 76 ALA A C 1
ATOM 575 O O . ALA A 1 76 ? -3.197 -0.549 -7.344 1 96.19 76 ALA A O 1
ATOM 576 N N . ASP A 1 77 ? -1.97 1.22 -7.836 1 97.19 77 ASP A N 1
ATOM 577 C CA . ASP A 1 77 ? -1.666 0.79 -9.195 1 97.19 77 ASP A CA 1
ATOM 578 C C . ASP A 1 77 ? -0.837 -0.492 -9.195 1 97.19 77 ASP A C 1
ATOM 580 O O . ASP A 1 77 ? -1.105 -1.411 -9.977 1 97.19 77 ASP A O 1
ATOM 584 N N . MET A 1 78 ? 0.147 -0.516 -8.344 1 96.25 78 MET A N 1
ATOM 585 C CA . MET A 1 78 ? 0.987 -1.704 -8.227 1 96.25 78 MET A CA 1
ATOM 586 C C . MET A 1 78 ? 0.161 -2.918 -7.816 1 96.25 78 MET A C 1
ATOM 588 O O . MET A 1 78 ? 0.349 -4.012 -8.352 1 96.25 78 MET A O 1
ATOM 592 N N . ALA A 1 79 ? -0.722 -2.701 -6.922 1 97.69 79 ALA A N 1
ATOM 593 C CA . ALA A 1 79 ? -1.577 -3.787 -6.449 1 97.69 79 ALA A CA 1
ATOM 594 C C . ALA A 1 79 ? -2.494 -4.285 -7.566 1 97.69 79 ALA A C 1
ATOM 596 O O . ALA A 1 79 ? -2.691 -5.492 -7.723 1 97.69 79 ALA A O 1
ATOM 597 N N . GLU A 1 80 ? -3.031 -3.367 -8.367 1 97.75 80 GLU A N 1
ATOM 598 C CA . GLU A 1 80 ? -3.893 -3.744 -9.484 1 97.75 80 GLU A CA 1
ATOM 599 C C . GLU A 1 80 ? -3.125 -4.559 -10.523 1 97.75 80 GLU A C 1
ATOM 601 O O . GLU A 1 80 ? -3.65 -5.527 -11.07 1 97.75 80 GLU A O 1
ATOM 606 N N . ARG A 1 81 ? -1.939 -4.203 -10.781 1 97.75 81 ARG A N 1
ATOM 607 C CA . ARG A 1 81 ? -1.092 -4.969 -11.695 1 97.75 81 ARG A CA 1
ATOM 608 C C . ARG A 1 81 ? -0.801 -6.355 -11.133 1 97.75 81 ARG A C 1
ATOM 610 O O . ARG A 1 81 ? -0.839 -7.348 -11.867 1 97.75 81 ARG A O 1
ATOM 617 N N . GLY A 1 82 ? -0.48 -6.363 -9.82 1 97.81 82 GLY A N 1
ATOM 618 C CA . GLY A 1 82 ? -0.274 -7.656 -9.188 1 97.81 82 GLY A CA 1
ATOM 619 C C . GLY A 1 82 ? -1.483 -8.57 -9.281 1 97.81 82 GLY A C 1
ATOM 620 O O . GLY A 1 82 ? -1.345 -9.766 -9.531 1 97.81 82 GLY A O 1
ATOM 621 N N . LYS A 1 83 ? -2.633 -7.996 -9.164 1 97.94 83 LYS A N 1
ATOM 622 C CA . LYS A 1 83 ? -3.877 -8.758 -9.281 1 97.94 83 LYS A CA 1
ATOM 623 C C . LYS A 1 83 ? -4.023 -9.352 -10.68 1 97.94 83 LYS A C 1
ATOM 625 O O . LYS A 1 83 ? -4.383 -10.523 -10.828 1 97.94 83 LYS A O 1
ATOM 630 N N . LYS A 1 84 ? -3.691 -8.586 -11.688 1 98.19 84 LYS A N 1
ATOM 631 C CA . LYS A 1 84 ? -3.783 -9.055 -13.07 1 98.19 84 LYS A CA 1
ATOM 632 C C . LYS A 1 84 ? -2.822 -10.211 -13.32 1 98.19 84 LYS A C 1
ATOM 634 O O . LYS A 1 84 ? -3.18 -11.188 -13.984 1 98.19 84 LYS A O 1
ATOM 639 N N . ILE A 1 85 ? -1.628 -10.094 -12.805 1 98 85 ILE A N 1
ATOM 640 C CA . ILE A 1 85 ? -0.649 -11.172 -12.93 1 98 85 ILE A CA 1
ATOM 641 C C . ILE A 1 85 ? -1.182 -12.438 -12.266 1 98 85 ILE A C 1
ATOM 643 O O . ILE A 1 85 ? -1.067 -13.531 -12.812 1 98 85 ILE A O 1
ATOM 647 N N . SER A 1 86 ? -1.771 -12.273 -11.109 1 98.31 86 SER A N 1
ATOM 648 C CA . SER A 1 86 ? -2.336 -13.406 -10.383 1 98.31 86 SER A CA 1
ATOM 649 C C . SER A 1 86 ? -3.471 -14.055 -11.164 1 98.31 86 SER A C 1
ATOM 651 O O . SER A 1 86 ? -3.588 -15.281 -11.195 1 98.31 86 SER A O 1
ATOM 653 N N . ASP A 1 87 ? -4.289 -13.227 -11.82 1 97.75 87 ASP A N 1
ATOM 654 C CA . ASP A 1 87 ? -5.371 -13.742 -12.656 1 97.75 87 ASP A CA 1
ATOM 655 C C . ASP A 1 87 ? -4.824 -14.602 -13.789 1 97.75 87 ASP A C 1
ATOM 657 O O . ASP A 1 87 ? -5.379 -15.664 -14.102 1 97.75 87 ASP A O 1
ATOM 661 N N . ASN A 1 88 ? -3.744 -14.172 -14.336 1 97.31 88 ASN A N 1
ATOM 662 C CA . ASN A 1 88 ? -3.107 -14.945 -15.406 1 97.31 88 ASN A CA 1
ATOM 663 C C . ASN A 1 88 ? -2.564 -16.266 -14.883 1 97.31 88 ASN A C 1
ATOM 665 O O . ASN A 1 88 ? -2.693 -17.297 -15.555 1 97.31 88 ASN A O 1
ATOM 669 N N . VAL A 1 89 ? -1.996 -16.25 -13.727 1 97.75 89 VAL A N 1
ATOM 670 C CA . VAL A 1 89 ? -1.505 -17.484 -13.117 1 97.75 89 VAL A CA 1
ATOM 671 C C . VAL A 1 89 ? -2.666 -18.453 -12.898 1 97.75 89 VAL A C 1
ATOM 673 O O . VAL A 1 89 ? -2.539 -19.641 -13.156 1 97.75 89 VAL A O 1
ATOM 676 N N . ALA A 1 90 ? -3.775 -17.938 -12.43 1 97.56 90 ALA A N 1
ATOM 677 C CA . ALA A 1 90 ? -4.957 -18.75 -12.203 1 97.56 90 ALA A CA 1
ATOM 678 C C . ALA A 1 90 ? -5.406 -19.453 -13.484 1 97.56 90 ALA A C 1
ATOM 680 O O . ALA A 1 90 ? -5.758 -20.625 -13.477 1 97.56 90 ALA A O 1
ATOM 681 N N . LEU A 1 91 ? -5.34 -18.75 -14.602 1 97.44 91 LEU A N 1
ATOM 682 C CA . LEU A 1 91 ? -5.711 -19.312 -15.891 1 97.44 91 LEU A CA 1
ATOM 683 C C . LEU A 1 91 ? -4.742 -20.422 -16.297 1 97.44 91 LEU A C 1
ATOM 685 O O . LEU A 1 91 ? -5.164 -21.469 -16.797 1 97.44 91 LEU A O 1
ATOM 689 N N . ASN A 1 92 ? -3.494 -20.125 -16.094 1 97 92 ASN A N 1
ATOM 690 C CA . ASN A 1 92 ? -2.477 -21.125 -16.422 1 97 92 ASN A CA 1
ATOM 691 C C . ASN A 1 92 ? -2.629 -22.391 -15.578 1 97 92 ASN A C 1
ATOM 693 O O . ASN A 1 92 ? -2.494 -23.5 -16.094 1 97 92 ASN A O 1
ATOM 697 N N . VAL A 1 93 ? -2.943 -22.219 -14.336 1 96.69 93 VAL A N 1
ATOM 698 C CA . VAL A 1 93 ? -3.131 -23.359 -13.438 1 96.69 93 VAL A CA 1
ATOM 699 C C . VAL A 1 93 ? -4.348 -24.156 -13.883 1 96.69 93 VAL A C 1
ATOM 701 O O . VAL A 1 93 ? -4.32 -25.391 -13.867 1 96.69 93 VAL A O 1
ATOM 704 N N . ALA A 1 94 ? -5.41 -23.5 -14.305 1 96.38 94 ALA A N 1
ATOM 705 C CA . ALA A 1 94 ? -6.59 -24.188 -14.828 1 96.38 94 ALA A CA 1
ATOM 706 C C . ALA A 1 94 ? -6.242 -25 -16.062 1 96.38 94 ALA A C 1
ATOM 708 O O . ALA A 1 94 ? -6.727 -26.125 -16.234 1 96.38 94 ALA A O 1
ATOM 709 N N . SER A 1 95 ? -5.371 -24.484 -16.875 1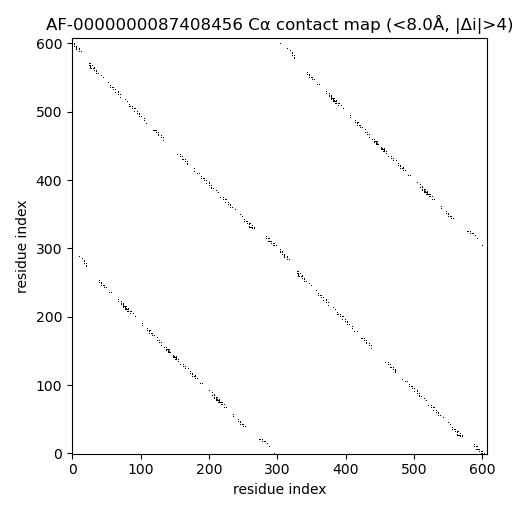 96.25 95 SER A N 1
ATOM 710 C CA . SER A 1 95 ? -4.938 -25.203 -18.062 1 96.25 95 SER A CA 1
ATOM 711 C C . SER A 1 95 ? -4.164 -26.469 -17.719 1 96.25 95 SER A C 1
ATOM 713 O O . SER A 1 95 ? -4.348 -27.5 -18.344 1 96.25 95 SER A O 1
ATOM 715 N N . ILE A 1 96 ? -3.34 -26.359 -16.703 1 95.94 96 ILE A N 1
ATOM 716 C CA . ILE A 1 96 ? -2.578 -27.516 -16.266 1 95.94 96 ILE A CA 1
ATOM 717 C C . ILE A 1 96 ? -3.535 -28.609 -15.781 1 95.94 96 ILE A C 1
ATOM 719 O O . ILE A 1 96 ? -3.326 -29.797 -16.062 1 95.94 96 ILE A O 1
ATOM 723 N N . THR A 1 97 ? -4.559 -28.203 -15.062 1 95.75 97 THR A N 1
ATOM 724 C CA . THR A 1 97 ? -5.543 -29.156 -14.562 1 95.75 97 THR A CA 1
ATOM 725 C C . THR A 1 97 ? -6.223 -29.891 -15.719 1 95.75 97 THR A C 1
ATOM 727 O O . THR A 1 97 ? -6.406 -31.109 -15.664 1 95.75 97 THR A O 1
ATOM 730 N N . GLU A 1 98 ? -6.543 -29.203 -16.781 1 96.31 98 GLU A N 1
ATOM 731 C CA . GLU A 1 98 ? -7.164 -29.812 -17.953 1 96.31 98 GLU A CA 1
ATOM 732 C C . GLU A 1 98 ? -6.215 -30.797 -18.641 1 96.31 98 GLU A C 1
ATOM 734 O O . GLU A 1 98 ? -6.617 -31.891 -19.016 1 96.31 98 GLU A O 1
ATOM 739 N N . VAL A 1 99 ? -5 -30.375 -18.75 1 96.31 99 VAL A N 1
ATOM 740 C CA . VAL A 1 99 ? -3.99 -31.219 -19.375 1 96.31 99 VAL A CA 1
ATOM 741 C C . VAL A 1 99 ? -3.816 -32.5 -18.562 1 96.31 99 VAL A C 1
ATOM 743 O O . VAL A 1 99 ? -3.695 -33.594 -19.141 1 96.31 99 VAL A O 1
ATOM 746 N N . ASN A 1 100 ? -3.814 -32.406 -17.266 1 96.38 100 ASN A N 1
ATOM 747 C CA . ASN A 1 100 ? -3.699 -33.562 -16.391 1 96.38 100 ASN A CA 1
ATOM 748 C C . ASN A 1 100 ? -4.875 -34.5 -16.562 1 96.38 100 ASN A C 1
ATOM 750 O O . ASN A 1 100 ? -4.699 -35.719 -16.547 1 96.38 100 ASN A O 1
ATOM 754 N N . GLN A 1 101 ? -6.07 -33.969 -16.75 1 96.69 101 GLN A N 1
ATOM 755 C CA . GLN A 1 101 ? -7.246 -34.812 -16.984 1 96.69 101 GLN A CA 1
ATOM 756 C C . GLN A 1 101 ? -7.109 -35.594 -18.281 1 96.69 101 GLN A C 1
ATOM 758 O O . GLN A 1 101 ? -7.43 -36.781 -18.328 1 96.69 101 GLN A O 1
ATOM 763 N N . ASP A 1 102 ? -6.562 -34.938 -19.297 1 95.94 102 ASP A N 1
ATOM 764 C CA . ASP A 1 102 ? -6.324 -35.625 -20.578 1 95.94 102 ASP A CA 1
ATOM 765 C C . ASP A 1 102 ? -5.289 -36.719 -20.422 1 95.94 102 ASP A C 1
ATOM 767 O O . ASP A 1 102 ? -5.465 -37.812 -20.969 1 95.94 102 ASP A O 1
ATOM 771 N N . MET A 1 103 ? -4.285 -36.438 -19.672 1 96.75 103 MET A N 1
ATOM 772 C CA . MET A 1 103 ? -3.24 -37.438 -19.453 1 96.75 103 MET A CA 1
ATOM 773 C C . MET A 1 103 ? -3.793 -38.625 -18.688 1 96.75 103 MET A C 1
ATOM 775 O O . MET A 1 103 ? -3.447 -39.781 -18.984 1 96.75 103 MET A O 1
ATOM 779 N N . GLU A 1 104 ? -4.621 -38.312 -17.719 1 97.19 104 GLU A N 1
ATOM 780 C CA . GLU A 1 104 ? -5.215 -39.375 -16.938 1 97.19 104 GLU A CA 1
ATOM 781 C C . GLU A 1 104 ? -6.008 -40.344 -17.812 1 97.19 104 GLU A C 1
ATOM 783 O O . GLU A 1 104 ? -5.918 -41.562 -17.672 1 97.19 104 GLU A O 1
ATOM 788 N N . ARG A 1 105 ? -6.734 -39.844 -18.781 1 97.56 105 ARG A N 1
ATOM 789 C CA . ARG A 1 105 ? -7.512 -40.688 -19.688 1 97.56 105 ARG A CA 1
ATOM 790 C C . ARG A 1 105 ? -6.598 -41.531 -20.578 1 97.56 105 ARG A C 1
ATOM 792 O O . ARG A 1 105 ? -6.84 -42.719 -20.766 1 97.56 105 ARG A O 1
ATOM 799 N N . ALA A 1 106 ? -5.586 -40.844 -21.078 1 97.44 106 ALA A N 1
ATOM 800 C CA . ALA A 1 106 ? -4.645 -41.562 -21.938 1 97.44 106 ALA A CA 1
ATOM 801 C C . ALA A 1 106 ? -3.949 -42.688 -21.188 1 97.44 106 ALA A C 1
ATOM 803 O O . ALA A 1 106 ? -3.803 -43.812 -21.719 1 97.44 106 ALA A O 1
ATOM 804 N N . VAL A 1 107 ? -3.594 -42.438 -20 1 97.94 107 VAL A N 1
ATOM 805 C CA . VAL A 1 107 ? -2.848 -43.406 -19.203 1 97.94 107 VAL A CA 1
ATOM 806 C C . VAL A 1 107 ? -3.764 -44.562 -18.812 1 97.94 107 VAL A C 1
ATOM 808 O O . VAL A 1 107 ? -3.314 -45.719 -18.703 1 97.94 107 VAL A O 1
ATOM 811 N N . SER A 1 108 ? -5.035 -44.344 -18.594 1 97.75 108 SER A N 1
ATOM 812 C CA . SER A 1 108 ? -5.992 -45.406 -18.297 1 97.75 108 SER A CA 1
ATOM 813 C C . SER A 1 108 ? -6.043 -46.406 -19.422 1 97.75 108 SER A C 1
ATOM 815 O O . SER A 1 108 ? -6.109 -47.625 -19.172 1 97.75 108 SER A O 1
ATOM 817 N N . ILE A 1 109 ? -5.934 -45.938 -20.609 1 97.38 109 ILE A N 1
ATOM 818 C CA . ILE A 1 109 ? -5.891 -46.812 -21.781 1 97.38 109 ILE A CA 1
ATOM 819 C C . ILE A 1 109 ? -4.617 -47.656 -21.75 1 97.38 109 ILE A C 1
ATOM 821 O O . ILE A 1 109 ? -4.652 -48.844 -22.016 1 97.38 109 ILE A O 1
ATOM 825 N N . LEU A 1 110 ? -3.553 -47.031 -21.375 1 98.31 110 LEU A N 1
ATOM 826 C CA . LEU A 1 110 ? -2.275 -47.75 -21.312 1 98.31 110 LEU A CA 1
ATOM 827 C C . LEU A 1 110 ? -2.326 -48.875 -20.266 1 98.31 110 LEU A C 1
ATOM 829 O O . LEU A 1 110 ? -1.798 -49.969 -20.484 1 98.31 110 LEU A O 1
ATOM 833 N N . VAL A 1 111 ? -2.943 -48.531 -19.125 1 98.19 111 VAL A N 1
ATOM 834 C CA . VAL A 1 111 ? -3.07 -49.5 -18.062 1 98.19 111 VAL A CA 1
ATOM 835 C C . VAL A 1 111 ? -3.854 -50.719 -18.562 1 98.19 111 VAL A C 1
ATOM 837 O O . VAL A 1 111 ? -3.396 -51.844 -18.453 1 98.19 111 VAL A O 1
ATOM 840 N N . GLU A 1 112 ? -4.957 -50.531 -19.219 1 98.31 112 GLU A N 1
ATOM 841 C CA . GLU A 1 112 ? -5.832 -51.594 -19.688 1 98.31 112 GLU A CA 1
ATOM 842 C C . GLU A 1 112 ? -5.172 -52.406 -20.812 1 98.31 112 GLU A C 1
ATOM 844 O O . GLU A 1 112 ? -5.137 -53.625 -20.766 1 98.31 112 GLU A O 1
ATOM 849 N N . HIS A 1 113 ? -4.609 -51.688 -21.75 1 98.31 113 HIS A N 1
ATOM 850 C CA . HIS A 1 113 ? -4.047 -52.344 -22.922 1 98.31 113 HIS A CA 1
ATOM 851 C C . HIS A 1 113 ? -2.785 -53.125 -22.562 1 98.31 113 HIS A C 1
ATOM 853 O O . HIS A 1 113 ? -2.535 -54.188 -23.125 1 98.31 113 HIS A O 1
ATOM 859 N N . SER A 1 114 ? -1.986 -52.594 -21.656 1 98.38 114 SER A N 1
ATOM 860 C CA . SER A 1 114 ? -0.789 -53.312 -21.25 1 98.38 114 SER A CA 1
ATOM 861 C C . SER A 1 114 ? -1.146 -54.625 -20.562 1 98.38 114 SER A C 1
ATOM 863 O O . SER A 1 114 ? -0.484 -55.625 -20.781 1 98.38 114 SER A O 1
ATOM 865 N N . LYS A 1 115 ? -2.182 -54.625 -19.734 1 98.31 115 LYS A N 1
ATOM 866 C CA . LYS A 1 115 ? -2.643 -55.844 -19.078 1 98.31 115 LYS A CA 1
ATOM 867 C C . LYS A 1 115 ? -3.143 -56.844 -20.109 1 98.31 115 LYS A C 1
ATOM 869 O O . LYS A 1 115 ? -2.793 -58.031 -20.047 1 98.31 115 LYS A O 1
ATOM 874 N N . ARG A 1 116 ? -3.877 -56.406 -21.047 1 98.56 116 ARG A N 1
ATOM 875 C CA . ARG A 1 116 ? -4.426 -57.281 -22.094 1 98.56 116 ARG A CA 1
ATOM 876 C C . ARG A 1 116 ? -3.314 -57.906 -22.938 1 98.56 116 ARG A C 1
ATOM 878 O O . ARG A 1 116 ? -3.354 -59.094 -23.25 1 98.56 116 ARG A O 1
ATOM 885 N N . ILE A 1 117 ? -2.359 -57.062 -23.234 1 98.56 117 ILE A N 1
ATOM 886 C CA . ILE A 1 117 ? -1.237 -57.562 -24.016 1 98.56 117 ILE A CA 1
ATOM 887 C C . ILE A 1 117 ? -0.507 -58.656 -23.234 1 98.56 117 ILE A C 1
ATOM 889 O O . ILE A 1 117 ? -0.14 -59.688 -23.797 1 98.56 117 ILE A O 1
ATOM 893 N N . GLY A 1 118 ? -0.322 -58.375 -21.953 1 98 118 GLY A N 1
ATOM 894 C CA . GLY A 1 118 ? 0.303 -59.375 -21.109 1 98 118 GLY A CA 1
ATOM 895 C C . GLY A 1 118 ? -0.422 -60.719 -21.141 1 98 118 GLY A C 1
ATOM 896 O O . GLY A 1 118 ? 0.208 -61.781 -21.266 1 98 118 GLY A O 1
ATOM 897 N N . GLU A 1 119 ? -1.704 -60.75 -21.141 1 98.38 119 GLU A N 1
ATOM 898 C CA . GLU A 1 119 ? -2.521 -61.938 -21.172 1 98.38 119 GLU A CA 1
ATOM 899 C C . GLU A 1 119 ? -2.406 -62.656 -22.516 1 98.38 119 GLU A C 1
ATOM 901 O O . GLU A 1 119 ? -2.266 -63.875 -22.562 1 98.38 119 GLU A O 1
ATOM 906 N N . ILE A 1 120 ? -2.443 -61.906 -23.531 1 98.62 120 ILE A N 1
ATOM 907 C CA . ILE A 1 120 ? -2.408 -62.469 -24.859 1 98.62 120 ILE A CA 1
ATOM 908 C C . ILE A 1 120 ? -1.033 -63.094 -25.125 1 98.62 120 ILE A C 1
ATOM 910 O O . ILE A 1 120 ? -0.927 -64.188 -25.734 1 98.62 120 ILE A O 1
ATOM 914 N N . VAL A 1 121 ? -0.029 -62.438 -24.672 1 98.56 121 VAL A N 1
ATOM 915 C CA . VAL A 1 121 ? 1.333 -62.906 -24.844 1 98.56 121 VAL A CA 1
ATOM 916 C C . VAL A 1 121 ? 1.505 -64.25 -24.125 1 98.56 121 VAL A C 1
ATOM 918 O O . VAL A 1 121 ? 2.186 -65.125 -24.625 1 98.56 121 VAL A O 1
ATOM 921 N N . GLU A 1 122 ? 0.89 -64.375 -23 1 97.81 122 GLU A N 1
ATOM 922 C CA . GLU A 1 122 ? 0.919 -65.688 -22.266 1 97.81 122 GLU A CA 1
ATOM 923 C C . GLU A 1 122 ? 0.25 -66.75 -23.062 1 97.81 122 GLU A C 1
ATOM 925 O O . GLU A 1 122 ? 0.75 -67.875 -23.109 1 97.81 122 GLU A O 1
ATOM 930 N N . VAL A 1 123 ? -0.816 -66.438 -23.688 1 98.19 123 VAL A N 1
ATOM 931 C CA . VAL A 1 123 ? -1.529 -67.375 -24.516 1 98.19 123 VAL A CA 1
ATOM 932 C C . VAL A 1 123 ? -0.644 -67.812 -25.672 1 98.19 123 VAL A C 1
ATOM 934 O O . VAL A 1 123 ? -0.516 -69 -25.953 1 98.19 123 VAL A O 1
ATOM 937 N N . ILE A 1 124 ? 0.005 -66.875 -26.281 1 98.31 124 ILE A N 1
ATOM 938 C CA . ILE A 1 124 ? 0.865 -67.188 -27.422 1 98.31 124 ILE A CA 1
ATOM 939 C C . ILE A 1 124 ? 2.029 -68.062 -26.969 1 98.31 124 ILE A C 1
ATOM 941 O O . ILE A 1 124 ? 2.42 -69 -27.656 1 98.31 124 ILE A O 1
ATOM 945 N N . GLY A 1 125 ? 2.557 -67.688 -25.828 1 97.94 125 GLY A N 1
ATOM 946 C CA . GLY A 1 125 ? 3.607 -68.5 -25.266 1 97.94 125 GLY A CA 1
ATOM 947 C C . GLY A 1 125 ? 3.172 -69.938 -25.031 1 97.94 125 GLY A C 1
ATOM 948 O O . GLY A 1 125 ? 3.922 -70.875 -25.312 1 97.94 125 GLY A O 1
ATOM 949 N N . GLY A 1 126 ? 1.977 -70.125 -24.547 1 98.12 126 GLY A N 1
ATOM 950 C CA . GLY A 1 126 ? 1.41 -71.5 -24.375 1 98.12 126 GLY A CA 1
ATOM 951 C C . GLY A 1 126 ? 1.225 -72.25 -25.688 1 98.12 126 GLY A C 1
ATOM 952 O O . GLY A 1 126 ? 1.485 -73.438 -25.781 1 98.12 126 GLY A O 1
ATOM 953 N N . ILE A 1 127 ? 0.825 -71.5 -26.609 1 98.38 127 ILE A N 1
ATOM 954 C CA . ILE A 1 127 ? 0.648 -72.062 -27.938 1 98.38 127 ILE A CA 1
ATOM 955 C C . ILE A 1 127 ? 1.996 -72.562 -28.484 1 98.38 127 ILE A C 1
ATOM 957 O O . ILE A 1 127 ? 2.094 -73.625 -29.078 1 98.38 127 ILE A O 1
ATOM 961 N N . ALA A 1 128 ? 2.955 -71.75 -28.312 1 98.25 128 ALA A N 1
ATOM 962 C CA . ALA A 1 128 ? 4.301 -72.062 -28.75 1 98.25 128 ALA A CA 1
ATOM 963 C C . ALA A 1 128 ? 4.789 -73.375 -28.078 1 98.25 128 ALA A C 1
ATOM 965 O O . ALA A 1 128 ? 5.348 -74.25 -28.719 1 98.25 128 ALA A O 1
ATOM 966 N N . ASP A 1 129 ? 4.531 -73.5 -26.859 1 98.06 129 ASP A N 1
ATOM 967 C CA . ASP A 1 129 ? 4.922 -74.688 -26.094 1 98.06 129 ASP A CA 1
ATOM 968 C C . ASP A 1 129 ? 4.188 -75.938 -26.609 1 98.06 129 ASP A C 1
ATOM 970 O O . ASP A 1 129 ? 4.793 -77 -26.781 1 98.06 129 ASP A O 1
ATOM 974 N N . GLN A 1 130 ? 2.955 -75.75 -26.828 1 98 130 GLN A N 1
ATOM 975 C CA . GLN A 1 130 ? 2.148 -76.875 -27.312 1 98 130 GLN A CA 1
ATOM 976 C C . GLN A 1 130 ? 2.568 -77.312 -28.719 1 98 130 GLN A C 1
ATOM 978 O O . GLN A 1 130 ? 2.637 -78.5 -29.031 1 98 130 GLN A O 1
ATOM 983 N N . THR A 1 131 ? 2.822 -76.312 -29.5 1 98 131 THR A N 1
ATOM 984 C CA . THR A 1 131 ? 3.287 -76.562 -30.859 1 98 131 THR A CA 1
ATOM 985 C C . THR A 1 131 ? 4.629 -77.25 -30.828 1 98 131 THR A C 1
ATOM 987 O O . THR A 1 131 ? 4.848 -78.188 -31.609 1 98 131 THR A O 1
ATOM 990 N N . ASN A 1 132 ? 5.445 -76.812 -30.016 1 97.25 132 ASN A N 1
ATOM 991 C CA . ASN A 1 132 ? 6.746 -77.5 -29.859 1 97.25 132 ASN A CA 1
ATOM 992 C C . ASN A 1 132 ? 6.605 -78.938 -29.453 1 97.25 132 ASN A C 1
ATOM 994 O O . ASN A 1 132 ? 7.281 -79.812 -29.984 1 97.25 132 ASN A O 1
ATOM 998 N N . LEU A 1 133 ? 5.758 -79.25 -28.578 1 96.94 133 LEU A N 1
ATOM 999 C CA . LEU A 1 133 ? 5.523 -80.625 -28.094 1 96.94 133 LEU A CA 1
ATOM 1000 C C . LEU A 1 133 ? 4.93 -81.5 -29.188 1 96.94 133 LEU A C 1
ATOM 1002 O O . LEU A 1 133 ? 5.336 -82.625 -29.344 1 96.94 133 LEU A O 1
ATOM 1006 N N . LEU A 1 134 ? 4.027 -80.938 -29.891 1 96.19 134 LEU A N 1
ATOM 1007 C CA . LEU A 1 134 ? 3.42 -81.688 -30.984 1 96.19 134 LEU A CA 1
ATOM 1008 C C . LEU A 1 134 ? 4.453 -82 -32.062 1 96.19 134 LEU A C 1
ATOM 1010 O O . LEU A 1 134 ? 4.477 -83.062 -32.594 1 96.19 134 LEU A O 1
ATOM 1014 N N . ALA A 1 135 ? 5.254 -81 -32.281 1 95.12 135 ALA A N 1
ATOM 1015 C CA . ALA A 1 135 ? 6.297 -81.188 -33.281 1 95.12 135 ALA A CA 1
ATOM 1016 C C . ALA A 1 135 ? 7.324 -82.188 -32.844 1 95.12 135 ALA A C 1
ATOM 1018 O O . ALA A 1 135 ? 7.805 -83 -33.625 1 95.12 135 ALA A O 1
ATOM 1019 N N . LEU A 1 136 ? 7.633 -82.25 -31.641 1 94.12 136 LEU A N 1
ATOM 1020 C CA . LEU A 1 136 ? 8.555 -83.25 -31.094 1 94.12 136 LEU A CA 1
ATOM 1021 C C . LEU A 1 136 ? 7.992 -84.688 -31.234 1 94.12 136 LEU A C 1
ATOM 1023 O O . LEU A 1 136 ? 8.695 -85.562 -31.672 1 94.12 136 LEU A O 1
ATOM 1027 N N . ASN A 1 137 ? 6.793 -84.75 -30.891 1 90.56 137 ASN A N 1
ATOM 1028 C CA . ASN A 1 137 ? 6.141 -86.062 -31.016 1 90.56 137 ASN A CA 1
ATOM 1029 C C . ASN A 1 137 ? 6.07 -86.562 -32.469 1 90.56 137 ASN A C 1
ATOM 1031 O O . ASN A 1 137 ? 6.266 -87.688 -32.75 1 90.56 137 ASN A O 1
ATOM 1035 N N . ALA A 1 138 ? 5.809 -85.562 -33.281 1 89.75 138 ALA A N 1
ATOM 1036 C CA . ALA A 1 138 ? 5.758 -85.875 -34.688 1 89.75 138 ALA A CA 1
ATOM 1037 C C . ALA A 1 138 ? 7.129 -86.312 -35.219 1 89.75 138 ALA A C 1
ATOM 1039 O O . ALA A 1 138 ? 7.238 -87.188 -36.062 1 89.75 138 ALA A O 1
ATOM 1040 N N . ALA A 1 139 ? 8.109 -85.688 -34.719 1 89.12 139 ALA A N 1
ATOM 1041 C CA . ALA A 1 139 ? 9.477 -86.062 -35.125 1 89.12 139 ALA A CA 1
ATOM 1042 C C . ALA A 1 139 ? 9.852 -87.438 -34.656 1 89.12 139 ALA A C 1
ATOM 1044 O O . ALA A 1 139 ? 10.5 -88.188 -35.406 1 89.12 139 ALA A O 1
ATOM 1045 N N . ILE A 1 140 ? 9.477 -87.75 -33.594 1 87.19 140 ILE A N 1
ATOM 1046 C CA . ILE A 1 140 ? 9.758 -89.062 -33.031 1 87.19 140 ILE A CA 1
ATOM 1047 C C . ILE A 1 140 ? 9.031 -90.125 -33.844 1 87.19 140 ILE A C 1
ATOM 1049 O O . ILE A 1 140 ? 9.625 -91.125 -34.219 1 87.19 140 ILE A O 1
ATOM 1053 N N . GLU A 1 141 ? 7.805 -89.938 -34.125 1 83.12 141 GLU A N 1
ATOM 1054 C CA . GLU A 1 141 ? 7.02 -90.875 -34.906 1 83.12 141 GLU A CA 1
ATOM 1055 C C . GLU A 1 141 ? 7.551 -91 -36.312 1 83.12 141 GLU A C 1
ATOM 1057 O O . GLU A 1 141 ? 7.598 -92.125 -36.875 1 83.12 141 GLU A O 1
ATOM 1062 N N . ALA A 1 142 ? 7.965 -89.938 -36.844 1 85.5 142 ALA A N 1
ATOM 1063 C CA . ALA A 1 142 ? 8.539 -89.938 -38.188 1 85.5 142 ALA A CA 1
ATOM 1064 C C . ALA A 1 142 ? 9.828 -90.75 -38.219 1 85.5 142 ALA A C 1
ATOM 1066 O O . ALA A 1 142 ? 10.078 -91.5 -39.188 1 85.5 142 ALA A O 1
ATOM 1067 N N . ALA A 1 143 ? 10.594 -90.688 -37.312 1 84.62 143 ALA A N 1
ATOM 1068 C CA . ALA A 1 143 ? 11.828 -91.5 -37.219 1 84.62 143 ALA A CA 1
ATOM 1069 C C . ALA A 1 143 ? 11.523 -93 -37.094 1 84.62 143 ALA A C 1
ATOM 1071 O O . ALA A 1 143 ? 12.227 -93.812 -37.688 1 84.62 143 ALA A O 1
ATOM 1072 N N . ARG A 1 144 ? 10.539 -93.312 -36.406 1 82.62 144 ARG A N 1
ATOM 1073 C CA . ARG A 1 144 ? 10.133 -94.688 -36.188 1 82.62 144 ARG A CA 1
ATOM 1074 C C . ARG A 1 144 ? 9.617 -95.312 -37.5 1 82.62 144 ARG A C 1
ATOM 1076 O O . ARG A 1 144 ? 9.688 -96.5 -37.656 1 82.62 144 ARG A O 1
ATOM 1083 N N . SER A 1 145 ? 9.156 -94.5 -38.406 1 80.88 145 SER A N 1
ATOM 1084 C CA . SER A 1 145 ? 8.555 -94.938 -39.656 1 80.88 145 SER A CA 1
ATOM 1085 C C . SER A 1 145 ? 9.602 -95.188 -40.75 1 80.88 145 SER A C 1
ATOM 1087 O O . SER A 1 145 ? 9.266 -95.5 -41.875 1 80.88 145 SER A O 1
ATOM 1089 N N . GLY A 1 146 ? 10.891 -95 -40.438 1 79.94 146 GLY A N 1
ATOM 1090 C CA . GLY A 1 146 ? 12 -95.312 -41.344 1 79.94 146 GLY A CA 1
ATOM 1091 C C . GLY A 1 146 ? 12.039 -94.438 -42.562 1 79.94 146 GLY A C 1
ATOM 1092 O O . GLY A 1 146 ? 11.977 -93.188 -42.469 1 79.94 146 GLY A O 1
ATOM 1093 N N . GLU A 1 147 ? 12.062 -95.125 -43.781 1 79.75 147 GLU A N 1
ATOM 1094 C CA . GLU A 1 147 ? 12.242 -94.438 -45.062 1 79.75 147 GLU A CA 1
ATOM 1095 C C . GLU A 1 147 ? 10.984 -93.625 -45.438 1 79.75 147 GLU A C 1
ATOM 1097 O O . GLU A 1 147 ? 11.078 -92.562 -46.062 1 79.75 147 GLU A O 1
ATOM 1102 N N . HIS A 1 148 ? 9.867 -94.062 -44.938 1 75.62 148 HIS A N 1
ATOM 1103 C CA . HIS A 1 148 ? 8.594 -93.438 -45.312 1 75.62 148 HIS A CA 1
ATOM 1104 C C . HIS A 1 148 ? 8.352 -92.188 -44.5 1 75.62 148 HIS A C 1
ATOM 1106 O O . HIS A 1 148 ? 7.5 -91.312 -44.844 1 75.62 148 HIS A O 1
ATOM 1112 N N . GLY A 1 149 ? 9.258 -91.938 -43.469 1 81.06 149 GLY A N 1
ATOM 1113 C CA . GLY A 1 149 ? 9.016 -90.875 -42.562 1 81.06 149 GLY A CA 1
ATOM 1114 C C . GLY A 1 149 ? 10.047 -89.75 -42.688 1 81.06 149 GLY A C 1
ATOM 1115 O O . GLY A 1 149 ? 9.984 -88.75 -41.969 1 81.06 149 GLY A O 1
ATOM 1116 N N . ARG A 1 150 ? 10.938 -89.812 -43.531 1 85.5 150 ARG A N 1
ATOM 1117 C CA . ARG A 1 150 ? 12.062 -88.938 -43.594 1 85.5 150 ARG A CA 1
ATOM 1118 C C . ARG A 1 150 ? 11.594 -87.5 -43.906 1 85.5 150 ARG A C 1
ATOM 1120 O O . ARG A 1 150 ? 12.055 -86.5 -43.312 1 85.5 150 ARG A O 1
ATOM 1127 N N . GLY A 1 151 ? 10.672 -87.25 -44.844 1 82.38 151 GLY A N 1
ATOM 1128 C CA . GLY A 1 151 ? 10.141 -85.938 -45.188 1 82.38 151 GLY A CA 1
ATOM 1129 C C . GLY A 1 151 ? 9.391 -85.312 -44.031 1 82.38 151 GLY A C 1
ATOM 1130 O O . GLY A 1 151 ? 9.547 -84.125 -43.812 1 82.38 151 GLY A O 1
ATOM 1131 N N . PHE A 1 152 ? 8.742 -86.188 -43.25 1 86 152 PHE A N 1
ATOM 1132 C CA . PHE A 1 152 ? 7.957 -85.625 -42.125 1 86 152 PHE A CA 1
ATOM 1133 C C . PHE A 1 152 ? 8.867 -85.25 -40.969 1 86 152 PHE A C 1
ATOM 1135 O O . PHE A 1 152 ? 8.57 -84.25 -40.25 1 86 152 PHE A O 1
ATOM 1142 N N . ALA A 1 153 ? 9.922 -86 -40.844 1 89.38 153 ALA A N 1
ATOM 1143 C CA . ALA A 1 153 ? 10.875 -85.688 -39.781 1 89.38 153 ALA A CA 1
ATOM 1144 C C . ALA A 1 153 ? 11.477 -84.312 -40 1 89.38 153 ALA A C 1
ATOM 1146 O O . ALA A 1 153 ? 11.625 -83.5 -39.031 1 89.38 153 ALA A O 1
ATOM 1147 N N . VAL A 1 154 ? 11.672 -83.875 -41.25 1 90.88 154 VAL A N 1
ATOM 1148 C CA . VAL A 1 154 ? 12.258 -82.625 -41.562 1 90.88 154 VAL A CA 1
ATOM 1149 C C . VAL A 1 154 ? 11.25 -81.5 -41.281 1 90.88 154 VAL A C 1
ATOM 1151 O O . VAL A 1 154 ? 11.594 -80.5 -40.688 1 90.88 154 VAL A O 1
ATOM 1154 N N . VAL A 1 155 ? 10.078 -81.75 -41.625 1 93.12 155 VAL A N 1
ATOM 1155 C CA . VAL A 1 155 ? 9.016 -80.75 -41.406 1 93.12 155 VAL A CA 1
ATOM 1156 C C . VAL A 1 155 ? 8.789 -80.562 -39.906 1 93.12 155 VAL A C 1
ATOM 1158 O O . VAL A 1 155 ? 8.672 -79.438 -39.438 1 93.12 155 VAL A O 1
ATOM 1161 N N . ALA A 1 156 ? 8.734 -81.625 -39.219 1 93.69 156 ALA A N 1
ATOM 1162 C CA . ALA A 1 156 ? 8.523 -81.625 -37.781 1 93.69 156 ALA A CA 1
ATOM 1163 C C . ALA A 1 156 ? 9.633 -80.812 -37.094 1 93.69 156 ALA A C 1
ATOM 1165 O O . ALA A 1 156 ? 9.375 -80.062 -36.188 1 93.69 156 ALA A O 1
ATOM 1166 N N . GLU A 1 157 ? 10.789 -81 -37.562 1 93.88 157 GLU A N 1
ATOM 1167 C CA . GLU A 1 157 ? 11.93 -80.312 -36.969 1 93.88 157 GLU A CA 1
ATOM 1168 C C . GLU A 1 157 ? 11.883 -78.812 -37.25 1 93.88 157 GLU A C 1
ATOM 1170 O O . GLU A 1 157 ? 12.211 -78 -36.406 1 93.88 157 GLU A O 1
ATOM 1175 N N . ASN A 1 158 ? 11.469 -78.5 -38.438 1 96.38 158 ASN A N 1
ATOM 1176 C CA . ASN A 1 158 ? 11.312 -77.062 -38.781 1 96.38 158 ASN A CA 1
ATOM 1177 C C . ASN A 1 158 ? 10.25 -76.375 -37.906 1 96.38 158 ASN A C 1
ATOM 1179 O O . ASN A 1 158 ? 10.453 -75.25 -37.438 1 96.38 158 ASN A O 1
ATOM 1183 N N . ILE A 1 159 ? 9.211 -77.062 -37.688 1 97.19 159 ILE A N 1
ATOM 1184 C CA . ILE A 1 159 ? 8.125 -76.562 -36.875 1 97.19 159 ILE A CA 1
ATOM 1185 C C . ILE A 1 159 ? 8.594 -76.375 -35.438 1 97.19 159 ILE A C 1
ATOM 1187 O O . ILE A 1 159 ? 8.242 -75.438 -34.75 1 97.19 159 ILE A O 1
ATOM 1191 N N . ARG A 1 160 ? 9.32 -77.312 -35 1 96.56 160 ARG A N 1
ATOM 1192 C CA . ARG A 1 160 ? 9.867 -77.25 -33.656 1 96.56 160 ARG A CA 1
ATOM 1193 C C . ARG A 1 160 ? 10.734 -76 -33.469 1 96.56 160 ARG A C 1
ATOM 1195 O O . ARG A 1 160 ? 10.617 -75.312 -32.469 1 96.56 160 ARG A O 1
ATOM 1202 N N . GLU A 1 161 ? 11.547 -75.688 -34.438 1 97.25 161 GLU A N 1
ATOM 1203 C CA . GLU A 1 161 ? 12.422 -74.562 -34.375 1 97.25 161 GLU A CA 1
ATOM 1204 C C . GLU A 1 161 ? 11.617 -73.25 -34.375 1 97.25 161 GLU A C 1
ATOM 1206 O O . GLU A 1 161 ? 11.953 -72.312 -33.656 1 97.25 161 GLU A O 1
ATOM 1211 N N . LEU A 1 162 ? 10.633 -73.25 -35.156 1 98.12 162 LEU A N 1
ATOM 1212 C CA . LEU A 1 162 ? 9.758 -72.062 -35.219 1 98.12 162 LEU A CA 1
ATOM 1213 C C . LEU A 1 162 ? 9.047 -71.875 -33.875 1 98.12 162 LEU A C 1
ATOM 1215 O O . LEU A 1 162 ? 8.906 -70.688 -33.406 1 98.12 162 LEU A O 1
ATOM 1219 N N . ALA A 1 163 ? 8.586 -72.875 -33.312 1 98.12 163 ALA A N 1
ATOM 1220 C CA . ALA A 1 163 ? 7.922 -72.812 -32 1 98.12 163 ALA A CA 1
ATOM 1221 C C . ALA A 1 163 ? 8.875 -72.312 -30.938 1 98.12 163 ALA A C 1
ATOM 1223 O O . ALA A 1 163 ? 8.477 -71.5 -30.078 1 98.12 163 ALA A O 1
ATOM 1224 N N . ASP A 1 164 ? 10.078 -72.75 -31.016 1 98 164 ASP A N 1
ATOM 1225 C CA . ASP A 1 164 ? 11.094 -72.25 -30.078 1 98 164 ASP A CA 1
ATOM 1226 C C . ASP A 1 164 ? 11.359 -70.812 -30.234 1 98 164 ASP A C 1
ATOM 1228 O O . ASP A 1 164 ? 11.484 -70.062 -29.25 1 98 164 ASP A O 1
ATOM 1232 N N . GLN A 1 165 ? 11.43 -70.312 -31.422 1 98.12 165 GLN A N 1
ATOM 1233 C CA . GLN A 1 165 ? 11.625 -68.938 -31.688 1 98.12 165 GLN A CA 1
ATOM 1234 C C . GLN A 1 165 ? 10.445 -68.062 -31.188 1 98.12 165 GLN A C 1
ATOM 1236 O O . GLN A 1 165 ? 10.633 -67 -30.625 1 98.12 165 GLN A O 1
ATOM 1241 N N . SER A 1 166 ? 9.281 -68.625 -31.391 1 98.44 166 SER A N 1
ATOM 1242 C CA . SER A 1 166 ? 8.086 -67.938 -30.922 1 98.44 166 SER A CA 1
ATOM 1243 C C . SER A 1 166 ? 8.086 -67.812 -29.391 1 98.44 166 SER A C 1
ATOM 1245 O O . SER A 1 166 ? 7.766 -66.75 -28.844 1 98.44 166 SER A O 1
ATOM 1247 N N . LYS A 1 167 ? 8.477 -68.938 -28.781 1 98.31 167 LYS A N 1
ATOM 1248 C CA . LYS A 1 167 ? 8.531 -68.938 -27.328 1 98.31 167 LYS A CA 1
ATOM 1249 C C . LYS A 1 167 ? 9.531 -67.875 -26.812 1 98.31 167 LYS A C 1
ATOM 1251 O O . LYS A 1 167 ? 9.227 -67.125 -25.875 1 98.31 167 LYS A O 1
ATOM 1256 N N . LYS A 1 168 ? 10.672 -67.75 -27.422 1 98.31 168 LYS A N 1
ATOM 1257 C CA . LYS A 1 168 ? 11.672 -66.75 -27.047 1 98.31 168 LYS A CA 1
ATOM 1258 C C . LYS A 1 168 ? 11.148 -65.375 -27.234 1 98.31 168 LYS A C 1
ATOM 1260 O O . LYS A 1 168 ? 11.367 -64.5 -26.391 1 98.31 168 LYS A O 1
ATOM 1265 N N . SER A 1 169 ? 10.523 -65.188 -28.297 1 98.38 169 SER A N 1
ATOM 1266 C CA . SER A 1 169 ? 9.938 -63.875 -28.594 1 98.38 169 SER A CA 1
ATOM 1267 C C . SER A 1 169 ? 8.875 -63.5 -27.562 1 98.38 169 SER A C 1
ATOM 1269 O O . SER A 1 169 ? 8.836 -62.344 -27.094 1 98.38 169 SER A O 1
ATOM 1271 N N . THR A 1 170 ? 8.016 -64.375 -27.203 1 98.19 170 THR A N 1
ATOM 1272 C CA . THR A 1 170 ? 6.973 -64.125 -26.219 1 98.19 170 THR A CA 1
ATOM 1273 C C . THR A 1 170 ? 7.582 -63.781 -24.859 1 98.19 170 THR A C 1
ATOM 1275 O O . THR A 1 170 ? 7.062 -62.938 -24.125 1 98.19 170 THR A O 1
ATOM 1278 N N . ASP A 1 171 ? 8.664 -64.5 -24.562 1 98.25 171 ASP A N 1
ATOM 1279 C CA . ASP A 1 171 ? 9.359 -64.188 -23.297 1 98.25 171 ASP A CA 1
ATOM 1280 C C . ASP A 1 171 ? 9.906 -62.781 -23.297 1 98.25 171 ASP A C 1
ATOM 1282 O O . ASP A 1 171 ? 9.836 -62.094 -22.281 1 98.25 171 ASP A O 1
ATOM 1286 N N . GLN A 1 172 ? 10.398 -62.344 -24.375 1 98.44 172 GLN A N 1
ATOM 1287 C CA . GLN A 1 172 ? 10.898 -60.969 -24.5 1 98.44 172 GLN A CA 1
ATOM 1288 C C . GLN A 1 172 ? 9.781 -59.969 -24.328 1 98.44 172 GLN A C 1
ATOM 1290 O O . GLN A 1 172 ? 9.945 -58.969 -23.625 1 98.44 172 GLN A O 1
ATOM 1295 N N . ILE A 1 173 ? 8.695 -60.219 -24.906 1 98.56 173 ILE A N 1
ATOM 1296 C CA . ILE A 1 173 ? 7.566 -59.281 -24.797 1 98.56 173 ILE A CA 1
ATOM 1297 C C . ILE A 1 173 ? 7.09 -59.219 -23.344 1 98.56 173 ILE A C 1
ATOM 1299 O O . ILE A 1 173 ? 6.715 -58.156 -22.859 1 98.56 173 ILE A O 1
ATOM 1303 N N . THR A 1 174 ? 7.043 -60.406 -22.719 1 98.38 174 THR A N 1
ATOM 1304 C CA . THR A 1 174 ? 6.609 -60.469 -21.328 1 98.38 174 THR A CA 1
ATOM 1305 C C . THR A 1 174 ? 7.445 -59.531 -20.453 1 98.38 174 THR A C 1
ATOM 1307 O O . THR A 1 174 ? 6.906 -58.812 -19.609 1 98.38 174 THR A O 1
ATOM 1310 N N . GLU A 1 175 ? 8.773 -59.469 -20.672 1 98.38 175 GLU A N 1
ATOM 1311 C CA . GLU A 1 175 ? 9.664 -58.594 -19.922 1 98.38 175 GLU A CA 1
ATOM 1312 C C . GLU A 1 175 ? 9.398 -57.125 -20.25 1 98.38 175 GLU A C 1
ATOM 1314 O O . GLU A 1 175 ? 9.336 -56.281 -19.359 1 98.38 175 GLU A O 1
ATOM 1319 N N . LEU A 1 176 ? 9.219 -56.844 -21.5 1 98.5 176 LEU A N 1
ATOM 1320 C CA . LEU A 1 176 ? 8.969 -55.469 -21.938 1 98.5 176 LEU A CA 1
ATOM 1321 C C . LEU A 1 176 ? 7.66 -54.969 -21.359 1 98.5 176 LEU A C 1
ATOM 1323 O O . LEU A 1 176 ? 7.578 -53.812 -20.938 1 98.5 176 LEU A O 1
ATOM 1327 N N . ILE A 1 177 ? 6.68 -55.812 -21.359 1 98.44 177 ILE A N 1
ATOM 1328 C CA . ILE A 1 177 ? 5.371 -55.406 -20.859 1 98.44 177 ILE A CA 1
ATOM 1329 C C . ILE A 1 177 ? 5.445 -55.156 -19.359 1 98.44 177 ILE A C 1
ATOM 1331 O O . ILE A 1 177 ? 4.816 -54.219 -18.859 1 98.44 177 ILE A O 1
ATOM 1335 N N . ARG A 1 178 ? 6.191 -55.938 -18.672 1 97.94 178 ARG A N 1
ATOM 1336 C CA . ARG A 1 178 ? 6.383 -55.719 -17.234 1 97.94 178 ARG A CA 1
ATOM 1337 C C . ARG A 1 178 ? 7.02 -54.375 -16.969 1 97.94 178 ARG A C 1
ATOM 1339 O O . ARG A 1 178 ? 6.559 -53.625 -16.109 1 97.94 178 ARG A O 1
ATOM 1346 N N . ASP A 1 179 ? 8.023 -54.031 -17.734 1 98 179 ASP A N 1
ATOM 1347 C CA . ASP A 1 179 ? 8.68 -52.75 -17.625 1 98 179 ASP A CA 1
ATOM 1348 C C . ASP A 1 179 ? 7.707 -51.594 -17.938 1 98 179 ASP A C 1
ATOM 1350 O O . ASP A 1 179 ? 7.711 -50.594 -17.25 1 98 179 ASP A O 1
ATOM 1354 N N . MET A 1 180 ? 6.922 -51.812 -18.922 1 98.25 180 MET A N 1
ATOM 1355 C CA . MET A 1 180 ? 5.949 -50.781 -19.312 1 98.25 180 MET A CA 1
ATOM 1356 C C . MET A 1 180 ? 4.93 -50.562 -18.203 1 98.25 180 MET A C 1
ATOM 1358 O O . MET A 1 180 ? 4.578 -49.406 -17.922 1 98.25 180 MET A O 1
ATOM 1362 N N . GLN A 1 181 ? 4.484 -51.656 -17.656 1 98.12 181 GLN A N 1
ATOM 1363 C CA . GLN A 1 181 ? 3.498 -51.531 -16.594 1 98.12 181 GLN A CA 1
ATOM 1364 C C . GLN A 1 181 ? 4.07 -50.75 -15.398 1 98.12 181 GLN A C 1
ATOM 1366 O O . GLN A 1 181 ? 3.371 -49.969 -14.773 1 98.12 181 GLN A O 1
ATOM 1371 N N . GLU A 1 182 ? 5.355 -50.938 -15.07 1 97.88 182 GLU A N 1
ATOM 1372 C CA . GLU A 1 182 ? 6.02 -50.188 -14.016 1 97.88 182 GLU A CA 1
ATOM 1373 C C . GLU A 1 182 ? 6.102 -48.688 -14.359 1 97.88 182 GLU A C 1
ATOM 1375 O O . GLU A 1 182 ? 5.855 -47.844 -13.508 1 97.88 182 GLU A O 1
ATOM 1380 N N . SER A 1 183 ? 6.453 -48.438 -15.578 1 98 183 SER A N 1
ATOM 1381 C CA . SER A 1 183 ? 6.535 -47.062 -16.031 1 98 183 SER A CA 1
ATOM 1382 C C . SER A 1 183 ? 5.168 -46.375 -16.016 1 98 183 SER A C 1
ATOM 1384 O O . SER A 1 183 ? 5.051 -45.219 -15.641 1 98 183 SER A O 1
ATOM 1386 N N . ILE A 1 184 ? 4.16 -47.094 -16.438 1 98.31 184 ILE A N 1
ATOM 1387 C CA . ILE A 1 184 ? 2.795 -46.594 -16.406 1 98.31 184 ILE A CA 1
ATOM 1388 C C . ILE A 1 184 ? 2.391 -46.219 -14.984 1 98.31 184 ILE A C 1
ATOM 1390 O O . ILE A 1 184 ? 1.789 -45.188 -14.734 1 98.31 184 ILE A O 1
ATOM 1394 N N . ASP A 1 185 ? 2.744 -47.062 -14.047 1 97.62 185 ASP A N 1
ATOM 1395 C CA . ASP A 1 185 ? 2.441 -46.812 -12.641 1 97.62 185 ASP A CA 1
ATOM 1396 C C . ASP A 1 185 ? 3.096 -45.531 -12.164 1 97.62 185 ASP A C 1
ATOM 1398 O O . ASP A 1 185 ? 2.494 -44.75 -11.398 1 97.62 185 ASP A O 1
ATOM 1402 N N . THR A 1 186 ? 4.273 -45.312 -12.609 1 97.06 186 THR A N 1
ATOM 1403 C CA . THR A 1 186 ? 4.98 -44.062 -12.266 1 97.06 186 THR A CA 1
ATOM 1404 C C . THR A 1 186 ? 4.242 -42.844 -12.812 1 97.06 186 THR A C 1
ATOM 1406 O O . THR A 1 186 ? 4.074 -41.844 -12.109 1 97.06 186 THR A O 1
ATOM 1409 N N . VAL A 1 187 ? 3.781 -42.938 -14.023 1 98 187 VAL A N 1
ATOM 1410 C CA . VAL A 1 187 ? 3.062 -41.844 -14.641 1 98 187 VAL A CA 1
ATOM 1411 C C . VAL A 1 187 ? 1.752 -41.594 -13.898 1 98 187 VAL A C 1
ATOM 1413 O O . VAL A 1 187 ? 1.398 -40.438 -13.625 1 98 187 VAL A O 1
ATOM 1416 N N . VAL A 1 188 ? 1.062 -42.656 -13.594 1 97.75 188 VAL A N 1
ATOM 1417 C CA . VAL A 1 188 ? -0.201 -42.562 -12.867 1 97.75 188 VAL A CA 1
ATOM 1418 C C . VAL A 1 188 ? 0.027 -41.844 -11.539 1 97.75 188 VAL A C 1
ATOM 1420 O O . VAL A 1 188 ? -0.706 -40.906 -11.188 1 97.75 188 VAL A O 1
ATOM 1423 N N . SER A 1 189 ? 1.069 -42.219 -10.773 1 97.38 189 SER A N 1
ATOM 1424 C CA . SER A 1 189 ? 1.394 -41.594 -9.484 1 97.38 189 SER A CA 1
ATOM 1425 C C . SER A 1 189 ? 1.765 -40.125 -9.648 1 97.38 189 SER A C 1
ATOM 1427 O O . SER A 1 189 ? 1.38 -39.312 -8.828 1 97.38 189 SER A O 1
ATOM 1429 N N . SER A 1 190 ? 2.488 -39.844 -10.656 1 97.12 190 SER A N 1
ATOM 1430 C CA . SER A 1 190 ? 2.9 -38.5 -10.938 1 97.12 190 SER A CA 1
ATOM 1431 C C . SER A 1 190 ? 1.697 -37.594 -11.219 1 97.12 190 SER A C 1
ATOM 1433 O O . SER A 1 190 ? 1.627 -36.469 -10.727 1 97.12 190 SER A O 1
ATOM 1435 N N . ILE A 1 191 ? 0.77 -38.094 -11.984 1 97.19 191 ILE A N 1
ATOM 1436 C CA . ILE A 1 191 ? -0.432 -37.344 -12.312 1 97.19 191 ILE A CA 1
ATOM 1437 C C . ILE A 1 191 ? -1.225 -37.062 -11.039 1 97.19 191 ILE A C 1
ATOM 1439 O O . ILE A 1 191 ? -1.707 -35.938 -10.844 1 97.19 191 ILE A O 1
ATOM 1443 N N . LYS A 1 192 ? -1.319 -38.031 -10.18 1 97.06 192 LYS A N 1
ATOM 1444 C CA . LYS A 1 192 ? -2.016 -37.812 -8.906 1 97.06 192 LYS A CA 1
ATOM 1445 C C . LYS A 1 192 ? -1.346 -36.75 -8.078 1 97.06 192 LYS A C 1
ATOM 1447 O O . LYS A 1 192 ? -2.023 -35.875 -7.5 1 97.06 192 LYS A O 1
ATOM 1452 N N . GLN A 1 193 ? -0.068 -36.75 -8.023 1 96.38 193 GLN A N 1
ATOM 1453 C CA . GLN A 1 193 ? 0.686 -35.75 -7.309 1 96.38 193 GLN A CA 1
ATOM 1454 C C . GLN A 1 193 ? 0.47 -34.375 -7.922 1 96.38 193 GLN A C 1
ATOM 1456 O O . GLN A 1 193 ? 0.311 -33.375 -7.203 1 96.38 193 GLN A O 1
ATOM 1461 N N . GLU A 1 194 ? 0.462 -34.312 -9.172 1 96.31 194 GLU A N 1
ATOM 1462 C CA . GLU A 1 194 ? 0.266 -33.031 -9.867 1 96.31 194 GLU A CA 1
ATOM 1463 C C . GLU A 1 194 ? -1.109 -32.438 -9.562 1 96.31 194 GLU A C 1
ATOM 1465 O O . GLU A 1 194 ? -1.246 -31.234 -9.383 1 96.31 194 GLU A O 1
ATOM 1470 N N . PHE A 1 195 ? -2.113 -33.312 -9.555 1 96.44 195 PHE A N 1
ATOM 1471 C CA . PHE A 1 195 ? -3.449 -32.844 -9.211 1 96.44 195 PHE A CA 1
ATOM 1472 C C . PHE A 1 195 ? -3.461 -32.188 -7.828 1 96.44 195 PHE A C 1
ATOM 1474 O O . PHE A 1 195 ? -4.043 -31.125 -7.637 1 96.44 195 PHE A O 1
ATOM 1481 N N . ARG A 1 196 ? -2.787 -32.781 -6.863 1 96.5 196 ARG A N 1
ATOM 1482 C CA . ARG A 1 196 ? -2.744 -32.25 -5.5 1 96.5 196 ARG A CA 1
ATOM 1483 C C . ARG A 1 196 ? -2.033 -30.906 -5.445 1 96.5 196 ARG A C 1
ATOM 1485 O O . ARG A 1 196 ? -2.551 -29.953 -4.867 1 96.5 196 ARG A O 1
ATOM 1492 N N . VAL A 1 197 ? -0.914 -30.875 -6.074 1 96.31 197 VAL A N 1
ATOM 1493 C CA . VAL A 1 197 ? -0.1 -29.656 -6.023 1 96.31 197 VAL A CA 1
ATOM 1494 C C . VAL A 1 197 ? -0.811 -28.531 -6.762 1 96.31 197 VAL A C 1
ATOM 1496 O O . VAL A 1 197 ? -0.809 -27.375 -6.309 1 96.31 197 VAL A O 1
ATOM 1499 N N . THR A 1 198 ? -1.4 -28.859 -7.844 1 96.44 198 THR A N 1
ATOM 1500 C CA . THR A 1 198 ? -2.094 -27.844 -8.633 1 96.44 198 THR A CA 1
ATOM 1501 C C . THR A 1 198 ? -3.281 -27.266 -7.859 1 96.44 198 THR A C 1
ATOM 1503 O O . THR A 1 198 ? -3.57 -26.078 -7.949 1 96.44 198 THR A O 1
ATOM 1506 N N . GLU A 1 199 ? -3.957 -28.109 -7.129 1 96.69 199 GLU A N 1
ATOM 1507 C CA . GLU A 1 199 ? -5.051 -27.641 -6.289 1 96.69 199 GLU A CA 1
ATOM 1508 C C . GLU A 1 199 ? -4.543 -26.672 -5.219 1 96.69 199 GLU A C 1
ATOM 1510 O O . GLU A 1 199 ? -5.184 -25.656 -4.941 1 96.69 199 GLU A O 1
ATOM 1515 N N . GLU A 1 200 ? -3.43 -26.953 -4.676 1 96.75 200 GLU A N 1
ATOM 1516 C CA . GLU A 1 200 ? -2.814 -26.078 -3.689 1 96.75 200 GLU A CA 1
ATOM 1517 C C . GLU A 1 200 ? -2.438 -24.734 -4.309 1 96.75 200 GLU A C 1
ATOM 1519 O O . GLU A 1 200 ? -2.637 -23.688 -3.697 1 96.75 200 GLU A O 1
ATOM 1524 N N . ILE A 1 201 ? -1.962 -24.812 -5.465 1 97.19 201 ILE A N 1
ATOM 1525 C CA . ILE A 1 201 ? -1.576 -23.594 -6.152 1 97.19 201 ILE A CA 1
ATOM 1526 C C . ILE A 1 201 ? -2.818 -22.75 -6.457 1 97.19 201 ILE A C 1
ATOM 1528 O O . ILE A 1 201 ? -2.803 -21.531 -6.312 1 97.19 201 ILE A O 1
ATOM 1532 N N . LYS A 1 202 ? -3.805 -23.453 -6.887 1 97 202 LYS A N 1
ATOM 1533 C CA . LYS A 1 202 ? -5.059 -22.766 -7.18 1 97 202 LYS A CA 1
ATOM 1534 C C . LYS A 1 202 ? -5.555 -21.984 -5.969 1 97 202 LYS A C 1
ATOM 1536 O O . LYS A 1 202 ? -5.902 -20.797 -6.09 1 97 202 LYS A O 1
ATOM 1541 N N . ASP A 1 203 ? -5.527 -22.531 -4.789 1 97.5 203 ASP A N 1
ATOM 1542 C CA . ASP A 1 203 ? -5.969 -21.891 -3.559 1 97.5 203 ASP A CA 1
ATOM 1543 C C . ASP A 1 203 ? -5.062 -20.703 -3.203 1 97.5 203 ASP A C 1
ATOM 1545 O O . ASP A 1 203 ? -5.547 -19.641 -2.838 1 97.5 203 ASP A O 1
ATOM 1549 N N . ALA A 1 204 ? -3.812 -20.922 -3.334 1 97.62 204 ALA A N 1
ATOM 1550 C CA . ALA A 1 204 ? -2.844 -19.875 -3.018 1 97.62 204 ALA A CA 1
ATOM 1551 C C . ALA A 1 204 ? -3.021 -18.656 -3.936 1 97.62 204 ALA A C 1
ATOM 1553 O O . ALA A 1 204 ? -2.936 -17.516 -3.488 1 97.62 204 ALA A O 1
ATOM 1554 N N . VAL A 1 205 ? -3.299 -18.953 -5.141 1 97.94 205 VAL A N 1
ATOM 1555 C CA . VAL A 1 205 ? -3.449 -17.875 -6.109 1 97.94 205 VAL A CA 1
ATOM 1556 C C . VAL A 1 205 ? -4.699 -17.062 -5.793 1 97.94 205 VAL A C 1
ATOM 1558 O O . VAL A 1 205 ? -4.703 -15.844 -5.93 1 97.94 205 VAL A O 1
ATOM 1561 N N . GLN A 1 206 ? -5.734 -17.719 -5.348 1 97.88 206 GLN A N 1
ATOM 1562 C CA . GLN A 1 206 ? -6.938 -17 -4.934 1 97.88 206 GLN A CA 1
ATOM 1563 C C . GLN A 1 206 ? -6.652 -16.078 -3.744 1 97.88 206 GLN A C 1
ATOM 1565 O O . GLN A 1 206 ? -7.168 -14.969 -3.672 1 97.88 206 GLN A O 1
ATOM 1570 N N . GLU A 1 207 ? -5.84 -16.531 -2.881 1 97.75 207 GLU A N 1
ATOM 1571 C CA . GLU A 1 207 ? -5.43 -15.711 -1.745 1 97.75 207 GLU A CA 1
ATOM 1572 C C . GLU A 1 207 ? -4.621 -14.5 -2.203 1 97.75 207 GLU A C 1
ATOM 1574 O O . GLU A 1 207 ? -4.762 -13.406 -1.654 1 97.75 207 GLU A O 1
ATOM 1579 N N . LEU A 1 208 ? -3.805 -14.742 -3.164 1 97.69 208 LEU A N 1
ATOM 1580 C CA . LEU A 1 208 ? -2.992 -13.656 -3.695 1 97.69 208 LEU A CA 1
ATOM 1581 C C . LEU A 1 208 ? -3.869 -12.602 -4.359 1 97.69 208 LEU A C 1
ATOM 1583 O O . LEU A 1 208 ? -3.654 -11.398 -4.168 1 97.69 208 LEU A O 1
ATOM 1587 N N . ILE A 1 209 ? -4.832 -13.07 -5.121 1 97.75 209 ILE A N 1
ATOM 1588 C CA . ILE A 1 209 ? -5.766 -12.156 -5.766 1 97.75 209 ILE A CA 1
ATOM 1589 C C . ILE A 1 209 ? -6.477 -11.312 -4.711 1 97.75 209 ILE A C 1
ATOM 1591 O O . ILE A 1 209 ? -6.57 -10.086 -4.84 1 97.75 209 ILE A O 1
ATOM 1595 N N . ALA A 1 210 ? -6.891 -11.891 -3.627 1 97.44 210 ALA A N 1
ATOM 1596 C CA . ALA A 1 210 ? -7.574 -11.195 -2.541 1 97.44 210 ALA A CA 1
ATOM 1597 C C . ALA A 1 210 ? -6.633 -10.211 -1.843 1 97.44 210 ALA A C 1
ATOM 1599 O O . ALA A 1 210 ? -7.039 -9.102 -1.481 1 97.44 210 ALA A O 1
ATOM 1600 N N . ALA A 1 211 ? -5.434 -10.656 -1.662 1 97 211 ALA A N 1
ATOM 1601 C CA . ALA A 1 211 ? -4.445 -9.805 -1 1 97 211 ALA A CA 1
ATOM 1602 C C . ALA A 1 211 ? -4.191 -8.531 -1.804 1 97 211 ALA A C 1
ATOM 1604 O O . ALA A 1 211 ? -4.184 -7.43 -1.249 1 97 211 ALA A O 1
ATOM 1605 N N . PHE A 1 212 ? -4.023 -8.656 -3.078 1 98 212 PHE A N 1
ATOM 1606 C CA . PHE A 1 212 ? -3.803 -7.492 -3.932 1 98 212 PHE A CA 1
ATOM 1607 C C . PHE A 1 212 ? -5.039 -6.602 -3.965 1 98 212 PHE A C 1
ATOM 1609 O O . PHE A 1 212 ? -4.926 -5.371 -3.969 1 98 212 PHE A O 1
ATOM 1616 N N . ASP A 1 213 ? -6.191 -7.211 -3.986 1 97.44 213 ASP A N 1
ATOM 1617 C CA . ASP A 1 213 ? -7.438 -6.449 -3.957 1 97.44 213 ASP A CA 1
ATOM 1618 C C . ASP A 1 213 ? -7.539 -5.621 -2.678 1 97.44 213 ASP A C 1
ATOM 1620 O O . ASP A 1 213 ? -7.891 -4.441 -2.725 1 97.44 213 ASP A O 1
ATOM 1624 N N . ASP A 1 214 ? -7.219 -6.211 -1.596 1 96.81 214 ASP A N 1
ATOM 1625 C CA . ASP A 1 214 ? -7.262 -5.535 -0.302 1 96.81 214 ASP A CA 1
ATOM 1626 C C . ASP A 1 214 ? -6.258 -4.383 -0.25 1 96.81 214 ASP A C 1
ATOM 1628 O O . ASP A 1 214 ? -6.574 -3.299 0.243 1 96.81 214 ASP A O 1
ATOM 1632 N N . ILE A 1 215 ? -5.137 -4.637 -0.799 1 96.56 215 ILE A N 1
ATOM 1633 C CA . ILE A 1 215 ? -4.102 -3.609 -0.804 1 96.56 215 ILE A CA 1
ATOM 1634 C C . ILE A 1 215 ? -4.547 -2.432 -1.668 1 96.56 215 ILE A C 1
ATOM 1636 O O . ILE A 1 215 ? -4.387 -1.273 -1.279 1 96.56 215 ILE A O 1
ATOM 1640 N N . ALA A 1 216 ? -5.066 -2.746 -2.814 1 96.75 216 ALA A N 1
ATOM 1641 C CA . ALA A 1 216 ? -5.547 -1.688 -3.697 1 96.75 216 ALA A CA 1
ATOM 1642 C C . ALA A 1 216 ? -6.637 -0.861 -3.021 1 96.75 216 ALA A C 1
ATOM 1644 O O . ALA A 1 216 ? -6.605 0.371 -3.061 1 96.75 216 ALA A O 1
ATOM 1645 N N . ARG A 1 217 ? -7.578 -1.49 -2.367 1 95.69 217 ARG A N 1
ATOM 1646 C CA . ARG A 1 217 ? -8.664 -0.815 -1.664 1 95.69 217 ARG A CA 1
ATOM 1647 C C . ARG A 1 217 ? -8.125 0.057 -0.535 1 95.69 217 ARG A C 1
ATOM 1649 O O . ARG A 1 217 ? -8.516 1.219 -0.401 1 95.69 217 ARG A O 1
ATOM 1656 N N . ARG A 1 218 ? -7.25 -0.493 0.206 1 93.94 218 ARG A N 1
ATOM 1657 C CA . ARG A 1 218 ? -6.68 0.231 1.338 1 93.94 218 ARG A CA 1
ATOM 1658 C C . ARG A 1 218 ? -5.871 1.436 0.868 1 93.94 218 ARG A C 1
ATOM 1660 O O . ARG A 1 218 ? -5.895 2.492 1.503 1 93.94 218 ARG A O 1
ATOM 1667 N N . ALA A 1 219 ? -5.117 1.235 -0.195 1 94.88 219 ALA A N 1
ATOM 1668 C CA . ALA A 1 219 ? -4.352 2.342 -0.761 1 94.88 219 ALA A CA 1
ATOM 1669 C C . ALA A 1 219 ? -5.27 3.475 -1.207 1 94.88 219 ALA A C 1
ATOM 1671 O O . ALA A 1 219 ? -4.984 4.648 -0.96 1 94.88 219 ALA A O 1
ATOM 1672 N N . ASN A 1 220 ? -6.387 3.141 -1.791 1 95.81 220 ASN A N 1
ATOM 1673 C CA . ASN A 1 220 ? -7.359 4.148 -2.193 1 95.81 220 ASN A CA 1
ATOM 1674 C C . ASN A 1 220 ? -7.984 4.84 -0.986 1 95.81 220 ASN A C 1
ATOM 1676 O O . ASN A 1 220 ? -8.195 6.055 -1 1 95.81 220 ASN A O 1
ATOM 1680 N N . GLU A 1 221 ? -8.25 4.098 0.019 1 94.88 221 GLU A N 1
ATOM 1681 C CA . GLU A 1 221 ? -8.75 4.672 1.263 1 94.88 221 GLU A CA 1
ATOM 1682 C C . GLU A 1 221 ? -7.734 5.625 1.884 1 94.88 221 GLU A C 1
ATOM 1684 O O . GLU A 1 221 ? -8.102 6.688 2.385 1 94.88 221 GLU A O 1
ATOM 1689 N N . THR A 1 222 ? -6.504 5.219 1.808 1 95.19 222 THR A N 1
ATOM 1690 C CA . THR A 1 222 ? -5.426 6.066 2.303 1 95.19 222 THR A CA 1
ATOM 1691 C C . THR A 1 222 ? -5.379 7.387 1.534 1 95.19 222 THR A C 1
ATOM 1693 O O . THR A 1 222 ? -5.254 8.453 2.135 1 95.19 222 THR A O 1
ATOM 1696 N N . ALA A 1 223 ? -5.484 7.297 0.231 1 95.81 223 ALA A N 1
ATOM 1697 C CA . ALA A 1 223 ? -5.516 8.508 -0.588 1 95.81 223 ALA A CA 1
ATOM 1698 C C . ALA A 1 223 ? -6.656 9.43 -0.165 1 95.81 223 ALA A C 1
ATOM 1700 O O . ALA A 1 223 ? -6.488 10.648 -0.103 1 95.81 223 ALA A O 1
ATOM 1701 N N . GLY A 1 224 ? -7.781 8.875 0.176 1 96.38 224 GLY A N 1
ATOM 1702 C CA . GLY A 1 224 ? -8.906 9.648 0.681 1 96.38 224 GLY A CA 1
ATOM 1703 C C . GLY A 1 224 ? -8.617 10.305 2.018 1 96.38 224 GLY A C 1
ATOM 1704 O O . GLY A 1 224 ? -8.961 11.477 2.223 1 96.38 224 GLY A O 1
ATOM 1705 N N . MET A 1 225 ? -8 9.594 2.873 1 95.69 225 MET A N 1
ATOM 1706 C CA . MET A 1 225 ? -7.633 10.133 4.18 1 95.69 225 MET A CA 1
ATOM 1707 C C . MET A 1 225 ? -6.645 11.281 4.039 1 95.69 225 MET A C 1
ATOM 1709 O O . MET A 1 225 ? -6.711 12.258 4.785 1 95.69 225 MET A O 1
ATOM 1713 N N . ILE A 1 226 ? -5.754 11.125 3.096 1 97 226 ILE A N 1
ATOM 1714 C CA . ILE A 1 226 ? -4.773 12.18 2.863 1 97 226 ILE A CA 1
ATOM 1715 C C . ILE A 1 226 ? -5.469 13.422 2.312 1 97 226 ILE A C 1
ATOM 1717 O O . ILE A 1 226 ? -5.094 14.547 2.639 1 97 226 ILE A O 1
ATOM 1721 N N . LYS A 1 227 ? -6.441 13.172 1.484 1 97 227 LYS A N 1
ATOM 1722 C CA . LYS A 1 227 ? -7.234 14.305 1.002 1 97 227 LYS A CA 1
ATOM 1723 C C . LYS A 1 227 ? -7.895 15.047 2.16 1 97 227 LYS A C 1
ATOM 1725 O O . LYS A 1 227 ? -7.895 16.281 2.193 1 97 227 LYS A O 1
ATOM 1730 N N . ASP A 1 228 ? -8.422 14.344 3.137 1 96.25 228 ASP A N 1
ATOM 1731 C CA . ASP A 1 228 ? -8.984 14.945 4.336 1 96.25 228 ASP A CA 1
ATOM 1732 C C . ASP A 1 228 ? -7.934 15.742 5.102 1 96.25 228 ASP A C 1
ATOM 1734 O O . ASP A 1 228 ? -8.203 16.844 5.574 1 96.25 228 ASP A O 1
ATOM 1738 N N . LEU A 1 229 ? -6.777 15.203 5.203 1 96.81 229 LEU A N 1
ATOM 1739 C CA . LEU A 1 229 ? -5.668 15.883 5.859 1 96.81 229 LEU A CA 1
ATOM 1740 C C . LEU A 1 229 ? -5.301 17.156 5.117 1 96.81 229 LEU A C 1
ATOM 1742 O O . LEU A 1 229 ? -5.07 18.203 5.738 1 96.81 229 LEU A O 1
ATOM 1746 N N . SER A 1 230 ? -5.254 17.062 3.805 1 97.56 230 SER A N 1
ATOM 1747 C CA . SER A 1 230 ? -4.98 18.234 2.979 1 97.56 230 SER A CA 1
ATOM 1748 C C . SER A 1 230 ? -6.02 19.328 3.207 1 97.56 230 SER A C 1
ATOM 1750 O O . SER A 1 230 ? -5.68 20.516 3.281 1 97.56 230 SER A O 1
ATOM 1752 N N . ASP A 1 231 ? -7.273 18.969 3.369 1 96.75 231 ASP A N 1
ATOM 1753 C CA . ASP A 1 231 ? -8.336 19.922 3.666 1 96.75 231 ASP A CA 1
ATOM 1754 C C . ASP A 1 231 ? -8.125 20.578 5.027 1 96.75 231 ASP A C 1
ATOM 1756 O O . ASP A 1 231 ? -8.352 21.781 5.188 1 96.75 231 ASP A O 1
ATOM 1760 N N . SER A 1 232 ? -7.723 19.781 5.973 1 96.94 232 SER A N 1
ATOM 1761 C CA . SER A 1 232 ? -7.422 20.312 7.297 1 96.94 232 SER A CA 1
ATOM 1762 C C . SER A 1 232 ? -6.254 21.281 7.246 1 96.94 232 SER A C 1
ATOM 1764 O O . SER A 1 232 ? -6.285 22.328 7.898 1 96.94 232 SER A O 1
ATOM 1766 N N . ILE A 1 233 ? -5.254 21 6.48 1 97.44 233 ILE A N 1
ATOM 1767 C CA . ILE A 1 233 ? -4.098 21.875 6.309 1 97.44 233 ILE A CA 1
ATOM 1768 C C . ILE A 1 233 ? -4.531 23.188 5.66 1 97.44 233 ILE A C 1
ATOM 1770 O O . ILE A 1 233 ? -4.105 24.266 6.078 1 97.44 233 ILE A O 1
ATOM 1774 N N . ASP A 1 234 ? -5.414 23.109 4.691 1 96.5 234 ASP A N 1
ATOM 1775 C CA . ASP A 1 234 ? -5.953 24.312 4.043 1 96.5 234 ASP A CA 1
ATOM 1776 C C . ASP A 1 234 ? -6.738 25.156 5.035 1 96.5 234 ASP A C 1
ATOM 1778 O O . ASP A 1 234 ? -6.66 26.391 4.996 1 96.5 234 ASP A O 1
ATOM 1782 N N . GLY A 1 235 ? -7.504 24.5 5.891 1 95.44 235 GLY A N 1
ATOM 1783 C CA . GLY A 1 235 ? -8.188 25.219 6.953 1 95.44 235 GLY A CA 1
ATOM 1784 C C . GLY A 1 235 ? -7.238 25.938 7.887 1 95.44 235 GLY A C 1
ATOM 1785 O O . GLY A 1 235 ? -7.492 27.078 8.266 1 95.44 235 GLY A O 1
ATOM 1786 N N . GLN A 1 236 ? -6.156 25.328 8.188 1 95.69 236 GLN A N 1
ATOM 1787 C CA . GLN A 1 236 ? -5.129 25.969 9 1 95.69 236 GLN A CA 1
ATOM 1788 C C . GLN A 1 236 ? -4.535 27.172 8.289 1 95.69 236 GLN A C 1
ATOM 1790 O O . GLN A 1 236 ? -4.324 28.219 8.906 1 95.69 236 GLN A O 1
ATOM 1795 N N . ALA A 1 237 ? -4.242 27 7.008 1 96.5 237 ALA A N 1
ATOM 1796 C CA . ALA A 1 237 ? -3.703 28.094 6.211 1 96.5 237 ALA A CA 1
ATOM 1797 C C . ALA A 1 237 ? -4.633 29.312 6.238 1 96.5 237 ALA A C 1
ATOM 1799 O O . ALA A 1 237 ? -4.18 30.453 6.375 1 96.5 237 ALA A O 1
ATOM 1800 N N . GLN A 1 238 ? -5.934 29.125 6.137 1 95.88 238 GLN A N 1
ATOM 1801 C CA . GLN A 1 238 ? -6.926 30.188 6.172 1 95.88 238 GLN A CA 1
ATOM 1802 C C . GLN A 1 238 ? -6.945 30.875 7.535 1 95.88 238 GLN A C 1
ATOM 1804 O O . GLN A 1 238 ? -7.004 32.094 7.617 1 95.88 238 GLN A O 1
ATOM 1809 N N . SER A 1 239 ? -6.902 30.078 8.578 1 95.75 239 SER A N 1
ATOM 1810 C CA . SER A 1 239 ? -6.887 30.625 9.93 1 95.75 239 SER A CA 1
ATOM 1811 C C . SER A 1 239 ? -5.648 31.484 10.164 1 95.75 239 SER A C 1
ATOM 1813 O O . SER A 1 239 ? -5.734 32.562 10.773 1 95.75 239 SER A O 1
ATOM 1815 N N . VAL A 1 240 ? -4.508 31.031 9.688 1 96.38 240 VAL A N 1
ATOM 1816 C CA . VAL A 1 240 ? -3.256 31.766 9.844 1 96.38 240 VAL A CA 1
ATOM 1817 C C . VAL A 1 240 ? -3.326 33.094 9.062 1 96.38 240 VAL A C 1
ATOM 1819 O O . VAL A 1 240 ? -2.826 34.125 9.516 1 96.38 240 VAL A O 1
ATOM 1822 N N . GLN A 1 241 ? -3.928 33.062 7.871 1 95.56 241 GLN A N 1
ATOM 1823 C CA . GLN A 1 241 ? -4.105 34.281 7.09 1 95.56 241 GLN A CA 1
ATOM 1824 C C . GLN A 1 241 ? -4.98 35.312 7.832 1 95.56 241 GLN A C 1
ATOM 1826 O O . GLN A 1 241 ? -4.684 36.5 7.852 1 95.56 241 GLN A O 1
ATOM 1831 N N . MET A 1 242 ? -6.039 34.812 8.445 1 94.81 242 MET A N 1
ATOM 1832 C CA . MET A 1 242 ? -6.906 35.688 9.234 1 94.81 242 MET A CA 1
ATOM 1833 C C . MET A 1 242 ? -6.152 36.281 10.422 1 94.81 242 MET A C 1
ATOM 1835 O O . MET A 1 242 ? -6.344 37.438 10.766 1 94.81 242 MET A O 1
ATOM 1839 N N . LEU A 1 243 ? -5.32 35.469 11.047 1 94.69 243 LEU A N 1
ATOM 1840 C CA . LEU A 1 243 ? -4.465 35.938 12.133 1 94.69 243 LEU A CA 1
ATOM 1841 C C . LEU A 1 243 ? -3.562 37.062 11.648 1 94.69 243 LEU A C 1
ATOM 1843 O O . LEU A 1 243 ? -3.434 38.094 12.32 1 94.69 243 LEU A O 1
ATOM 1847 N N . MET A 1 244 ? -2.938 36.875 10.508 1 94.31 244 MET A N 1
ATOM 1848 C CA . MET A 1 244 ? -2.033 37.875 9.938 1 94.31 244 MET A CA 1
ATOM 1849 C C . MET A 1 244 ? -2.764 39.188 9.68 1 94.31 244 MET A C 1
ATOM 1851 O O . MET A 1 244 ? -2.256 40.25 10.016 1 94.31 244 MET A O 1
ATOM 1855 N N . ASP A 1 245 ? -3.939 39.125 9.164 1 95.56 245 ASP A N 1
ATOM 1856 C CA . ASP A 1 245 ? -4.738 40.312 8.883 1 95.56 245 ASP A CA 1
ATOM 1857 C C . ASP A 1 245 ? -5.098 41.062 10.164 1 95.56 245 ASP A C 1
ATOM 1859 O O . ASP A 1 245 ? -5.031 42.281 10.219 1 95.56 245 ASP A O 1
ATOM 1863 N N . THR A 1 246 ? -5.488 40.281 11.133 1 94.94 246 THR A N 1
ATOM 1864 C CA . THR A 1 246 ? -5.867 40.875 12.414 1 94.94 246 THR A CA 1
ATOM 1865 C C . THR A 1 246 ? -4.664 41.531 13.078 1 94.94 246 THR A C 1
ATOM 1867 O O . THR A 1 246 ? -4.777 42.594 13.648 1 94.94 246 THR A O 1
ATOM 1870 N N . ILE A 1 247 ? -3.533 40.906 13 1 94.19 247 ILE A N 1
ATOM 1871 C CA . ILE A 1 247 ? -2.318 41.469 13.586 1 94.19 247 ILE A CA 1
ATOM 1872 C C . ILE A 1 247 ? -1.939 42.781 12.875 1 94.19 247 ILE A C 1
ATOM 1874 O O . ILE A 1 247 ? -1.51 43.719 13.508 1 94.19 247 ILE A O 1
ATOM 1878 N N . ASP A 1 248 ? -2.072 42.844 11.555 1 94 248 ASP A N 1
ATOM 1879 C CA . ASP A 1 248 ? -1.831 44.062 10.805 1 94 248 ASP A CA 1
ATOM 1880 C C . ASP A 1 248 ? -2.742 45.188 11.281 1 94 248 ASP A C 1
ATOM 1882 O O . ASP A 1 248 ? -2.307 46.344 11.398 1 94 248 ASP A O 1
ATOM 1886 N N . GLY A 1 249 ? -3.979 44.812 11.539 1 94.38 249 GLY A N 1
ATOM 1887 C CA . GLY A 1 249 ? -4.906 45.781 12.109 1 94.38 249 GLY A CA 1
ATOM 1888 C C . GLY A 1 249 ? -4.488 46.281 13.477 1 94.38 249 GLY A C 1
ATOM 1889 O O . GLY A 1 249 ? -4.57 47.469 13.766 1 94.38 249 GLY A O 1
ATOM 1890 N N . VAL A 1 250 ? -3.994 45.344 14.258 1 93.25 250 VAL A N 1
ATOM 1891 C CA . VAL A 1 250 ? -3.531 45.719 15.594 1 93.25 250 VAL A CA 1
ATOM 1892 C C . VAL A 1 250 ? -2.336 46.656 15.492 1 93.25 250 VAL A C 1
ATOM 1894 O O . VAL A 1 250 ? -2.234 47.625 16.25 1 93.25 250 VAL A O 1
ATOM 1897 N N . TYR A 1 251 ? -1.466 46.438 14.547 1 91.75 251 TYR A N 1
ATOM 1898 C CA . TYR A 1 251 ? -0.317 47.312 14.312 1 91.75 251 TYR A CA 1
ATOM 1899 C C . TYR A 1 251 ? -0.764 48.719 13.961 1 91.75 251 TYR A C 1
ATOM 1901 O O . TYR A 1 251 ? -0.194 49.719 14.445 1 91.75 251 TYR A O 1
ATOM 1909 N N . ALA A 1 252 ? -1.729 48.812 13.125 1 94.44 252 ALA A N 1
ATOM 1910 C CA . ALA A 1 252 ? -2.25 50.125 12.727 1 94.44 252 ALA A CA 1
ATOM 1911 C C . ALA A 1 252 ? -2.84 50.875 13.93 1 94.44 252 ALA A C 1
ATOM 1913 O O . ALA A 1 252 ? -2.604 52.062 14.102 1 94.44 252 ALA A O 1
ATOM 1914 N N . ILE A 1 253 ? -3.574 50.125 14.742 1 93.81 253 ILE A N 1
ATOM 1915 C CA . ILE A 1 253 ? -4.176 50.719 15.93 1 93.81 253 ILE A CA 1
ATOM 1916 C C . ILE A 1 253 ? -3.076 51.188 16.891 1 93.81 253 ILE A C 1
ATOM 1918 O O . ILE A 1 253 ? -3.193 52.25 17.5 1 93.81 253 ILE A O 1
ATOM 1922 N N . GLN A 1 254 ? -2.055 50.469 17 1 90.56 254 GLN A N 1
ATOM 1923 C CA . GLN A 1 254 ? -0.938 50.812 17.859 1 90.56 254 GLN A CA 1
ATOM 1924 C C . GLN A 1 254 ? -0.264 52.094 17.406 1 90.56 254 GLN A C 1
ATOM 1926 O O . GLN A 1 254 ? 0.166 52.906 18.219 1 90.56 254 GLN A O 1
ATOM 1931 N N . ASN A 1 255 ? -0.113 52.281 16.109 1 91.62 255 ASN A N 1
ATOM 1932 C CA . ASN A 1 255 ? 0.425 53.531 15.57 1 91.62 255 ASN A CA 1
ATOM 1933 C C . ASN A 1 255 ? -0.47 54.719 15.906 1 91.62 255 ASN A C 1
ATOM 1935 O O . ASN A 1 255 ? 0.022 55.781 16.281 1 91.62 255 ASN A O 1
ATOM 1939 N N . ASP A 1 256 ? -1.751 54.5 15.812 1 91.94 256 ASP A N 1
ATOM 1940 C CA . ASP A 1 256 ? -2.705 55.531 16.172 1 91.94 256 ASP A CA 1
ATOM 1941 C C . ASP A 1 256 ? -2.604 55.906 17.641 1 91.94 256 ASP A C 1
ATOM 1943 O O . ASP A 1 256 ? -2.662 57.062 18.016 1 91.94 256 ASP A O 1
ATOM 1947 N N . ILE A 1 257 ? -2.467 54.875 18.422 1 88.94 257 ILE A N 1
ATOM 1948 C CA . ILE A 1 257 ? -2.324 55.094 19.844 1 88.94 257 ILE A CA 1
ATOM 1949 C C . ILE A 1 257 ? -1.074 55.938 20.125 1 88.94 257 ILE A C 1
ATOM 1951 O O . ILE A 1 257 ? -1.12 56.906 20.891 1 88.94 257 ILE A O 1
ATOM 1955 N N . SER A 1 258 ? -0.004 55.594 19.531 1 86.5 258 SER A N 1
ATOM 1956 C CA . SER A 1 258 ? 1.248 56.312 19.703 1 86.5 258 SER A CA 1
ATOM 1957 C C . SER A 1 258 ? 1.104 57.75 19.266 1 86.5 258 SER A C 1
ATOM 1959 O O . SER A 1 258 ? 1.617 58.656 19.922 1 86.5 258 SER A O 1
ATOM 1961 N N . ASP A 1 259 ? 0.396 58.031 18.219 1 87.75 259 ASP A N 1
ATOM 1962 C CA . ASP A 1 259 ? 0.203 59.375 17.656 1 87.75 259 ASP A CA 1
ATOM 1963 C C . ASP A 1 259 ? -0.603 60.25 18.609 1 87.75 259 ASP A C 1
ATOM 1965 O O . ASP A 1 259 ? -0.405 61.469 18.656 1 87.75 259 ASP A O 1
ATOM 1969 N N . VAL A 1 260 ? -1.458 59.625 19.328 1 84.5 260 VAL A N 1
ATOM 1970 C CA . VAL A 1 260 ? -2.299 60.375 20.25 1 84.5 260 VAL A CA 1
ATOM 1971 C C . VAL A 1 260 ? -1.585 60.531 21.594 1 84.5 260 VAL A C 1
ATOM 1973 O O . VAL A 1 260 ? -1.688 61.594 22.234 1 84.5 260 VAL A O 1
ATOM 1976 N N . MET A 1 261 ? -0.884 59.562 21.922 1 82.31 261 MET A N 1
ATOM 1977 C CA . MET A 1 261 ? -0.286 59.469 23.25 1 82.31 261 MET A CA 1
ATOM 1978 C C . MET A 1 261 ? 0.897 60.438 23.375 1 82.31 261 MET A C 1
ATOM 1980 O O . MET A 1 261 ? 1.064 61.094 24.391 1 82.31 261 MET A O 1
ATOM 1984 N N . LEU A 1 262 ? 1.748 60.594 22.359 1 81.19 262 LEU A N 1
ATOM 1985 C CA . LEU A 1 262 ? 2.965 61.375 22.438 1 81.19 262 LEU A CA 1
ATOM 1986 C C . LEU A 1 262 ? 2.633 62.875 22.656 1 81.19 262 LEU A C 1
ATOM 1988 O O . LEU A 1 262 ? 3.16 63.5 23.578 1 81.19 262 LEU A O 1
ATOM 1992 N N . PRO A 1 263 ? 1.685 63.375 21.859 1 82.19 263 PRO A N 1
ATOM 1993 C CA . PRO A 1 263 ? 1.289 64.75 22.109 1 82.19 263 PRO A CA 1
ATOM 1994 C C . PRO A 1 263 ? 0.658 64.938 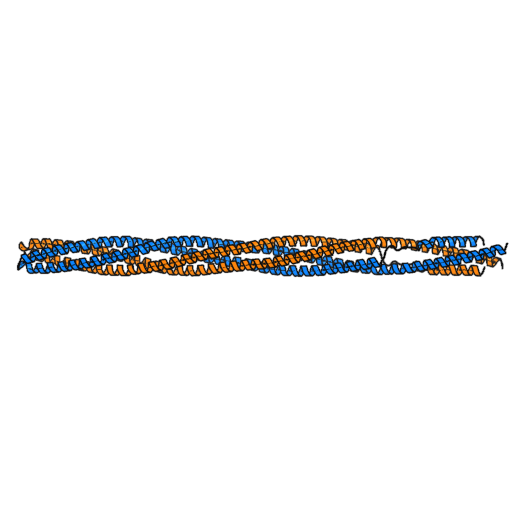23.5 1 82.19 263 PRO A C 1
ATOM 1996 O O . PRO A 1 263 ? 0.833 66 24.125 1 82.19 263 PRO A O 1
ATOM 1999 N N . LEU A 1 264 ? -0.032 64 23.906 1 80.44 264 LEU A N 1
ATOM 2000 C CA . LEU A 1 264 ? -0.667 64.062 25.219 1 80.44 264 LEU A CA 1
ATOM 2001 C C . LEU A 1 264 ? 0.38 64.125 26.328 1 80.44 264 LEU A C 1
ATOM 2003 O O . LEU A 1 264 ? 0.236 64.938 27.266 1 80.44 264 LEU A O 1
ATOM 2007 N N . VAL A 1 265 ? 1.364 63.312 26.266 1 79.56 265 VAL A N 1
ATOM 2008 C CA . VAL A 1 265 ? 2.449 63.312 27.234 1 79.56 265 VAL A CA 1
ATOM 2009 C C . VAL A 1 265 ? 3.154 64.688 27.234 1 79.56 265 VAL A C 1
ATOM 2011 O O . VAL A 1 265 ? 3.436 65.25 28.297 1 79.56 265 VAL A O 1
ATOM 2014 N N . ASP A 1 266 ? 3.391 65.188 26.125 1 81 266 ASP A N 1
ATOM 2015 C CA . ASP A 1 266 ? 4.02 66.5 25.984 1 81 266 ASP A CA 1
ATOM 2016 C C . ASP A 1 266 ? 3.141 67.625 26.578 1 81 266 ASP A C 1
ATOM 2018 O O . ASP A 1 266 ? 3.639 68.5 27.266 1 81 266 ASP A O 1
ATOM 2022 N N . PHE A 1 267 ? 1.91 67.5 26.344 1 80.94 267 PHE A N 1
ATOM 2023 C CA . PHE A 1 267 ? 0.955 68.5 26.875 1 80.94 267 PHE A CA 1
ATOM 2024 C C . PHE A 1 267 ? 0.972 68.5 28.391 1 80.94 267 PHE A C 1
ATOM 2026 O O . PHE A 1 267 ? 1 69.562 29.016 1 80.94 267 PHE A O 1
ATOM 2033 N N . LEU A 1 268 ? 0.955 67.375 28.891 1 79.81 268 LEU A N 1
ATOM 2034 C CA . LEU A 1 268 ? 0.917 67.25 30.344 1 79.81 268 LEU A CA 1
ATOM 2035 C C . LEU A 1 268 ? 2.195 67.75 30.969 1 79.81 268 LEU A C 1
ATOM 2037 O O . LEU A 1 268 ? 2.152 68.375 32.031 1 79.81 268 LEU A O 1
ATOM 2041 N N . SER A 1 269 ? 3.303 67.562 30.344 1 81.12 269 SER A N 1
ATOM 2042 C CA . SER A 1 269 ? 4.57 68.062 30.812 1 81.12 269 SER A CA 1
ATOM 2043 C C . SER A 1 269 ? 4.566 69.625 30.781 1 81.12 269 SER A C 1
ATOM 2045 O O . SER A 1 269 ? 4.996 70.25 31.734 1 81.12 269 SER A O 1
ATOM 2047 N N . THR A 1 270 ? 4.078 70.188 29.688 1 82.25 270 THR A N 1
ATOM 2048 C CA . THR A 1 270 ? 3.998 71.625 29.531 1 82.25 270 THR A CA 1
ATOM 2049 C C . THR A 1 270 ? 3.004 72.188 30.531 1 82.25 270 THR A C 1
ATOM 2051 O O . THR A 1 270 ? 3.248 73.25 31.094 1 82.25 270 THR A O 1
ATOM 2054 N N . LEU A 1 271 ? 1.963 71.5 30.641 1 80.44 271 LEU A N 1
ATOM 2055 C CA . LEU A 1 271 ? 0.923 71.938 31.562 1 80.44 271 LEU A CA 1
ATOM 2056 C C . LEU A 1 271 ? 1.463 72.062 33 1 80.44 271 LEU A C 1
ATOM 2058 O O . LEU A 1 271 ? 1.142 73 33.719 1 80.44 271 LEU A O 1
ATOM 2062 N N . GLN A 1 272 ? 2.211 71.062 33.375 1 79.62 272 GLN A N 1
ATOM 2063 C CA . GLN A 1 272 ? 2.807 71.062 34.719 1 79.62 272 GLN A CA 1
ATOM 2064 C C . GLN A 1 272 ? 3.693 72.312 34.875 1 79.62 272 GLN A C 1
ATOM 2066 O O . GLN A 1 272 ? 3.66 73 35.938 1 79.62 272 GLN A O 1
ATOM 2071 N N . LEU A 1 273 ? 4.418 72.688 33.969 1 82.94 273 LEU A N 1
ATOM 2072 C CA . LEU A 1 273 ? 5.285 73.812 34 1 82.94 273 LEU A CA 1
ATOM 2073 C C . LEU A 1 273 ? 4.461 75.125 34.062 1 82.94 273 LEU A C 1
ATOM 2075 O O . LEU A 1 273 ? 4.797 76.062 34.812 1 82.94 273 LEU A O 1
ATOM 2079 N N . ARG A 1 274 ? 3.43 75.125 33.25 1 81.06 274 ARG A N 1
ATOM 2080 C CA . ARG A 1 274 ? 2.572 76.312 33.219 1 81.06 274 ARG A CA 1
ATOM 2081 C C . ARG A 1 274 ? 1.872 76.5 34.562 1 81.06 274 ARG A C 1
ATOM 2083 O O . ARG A 1 274 ? 1.73 77.625 35.031 1 81.06 274 ARG A O 1
ATOM 2090 N N . LEU A 1 275 ? 1.467 75.438 35.094 1 82.12 275 LEU A N 1
ATOM 2091 C CA . LEU A 1 275 ? 0.803 75.562 36.406 1 82.12 275 LEU A CA 1
ATOM 2092 C C . LEU A 1 275 ? 1.766 76.062 37.469 1 82.12 275 LEU A C 1
ATOM 2094 O O . LEU A 1 275 ? 1.375 76.812 38.344 1 82.12 275 LEU A O 1
ATOM 2098 N N . ASP A 1 276 ? 2.943 75.562 37.406 1 84.38 276 ASP A N 1
ATOM 2099 C CA . ASP A 1 276 ? 3.959 76.062 38.344 1 84.38 276 ASP A CA 1
ATOM 2100 C C . ASP A 1 276 ? 4.184 77.562 38.156 1 84.38 276 ASP A C 1
ATOM 2102 O O . ASP A 1 276 ? 4.328 78.312 39.156 1 84.38 276 ASP A O 1
ATOM 2106 N N . GLU A 1 277 ? 4.18 78 37 1 84.44 277 GLU A N 1
ATOM 2107 C CA . GLU A 1 277 ? 4.359 79.438 36.719 1 84.44 277 GLU A CA 1
ATOM 2108 C C . GLU A 1 277 ? 3.176 80.25 37.219 1 84.44 277 GLU A C 1
ATOM 2110 O O . GLU A 1 277 ? 3.357 81.375 37.781 1 84.44 277 GLU A O 1
ATOM 2115 N N . ILE A 1 278 ? 2.098 79.688 37 1 83.5 278 ILE A N 1
ATOM 2116 C CA . ILE A 1 278 ? 0.892 80.375 37.469 1 83.5 278 ILE A CA 1
ATOM 2117 C C . ILE A 1 278 ? 0.904 80.438 38.969 1 83.5 278 ILE A C 1
ATOM 2119 O O . ILE A 1 278 ? 0.536 81.438 39.562 1 83.5 278 ILE A O 1
ATOM 2123 N N . ARG A 1 279 ? 1.28 79.438 39.562 1 85.44 279 ARG A N 1
ATOM 2124 C CA . ARG A 1 279 ? 1.39 79.375 41.031 1 85.44 279 ARG A CA 1
ATOM 2125 C C . ARG A 1 279 ? 2.363 80.438 41.531 1 85.44 279 ARG A C 1
ATOM 2127 O O . ARG A 1 279 ? 2.057 81.188 42.469 1 85.44 279 ARG A O 1
ATOM 2134 N N . LYS A 1 280 ? 3.471 80.562 40.906 1 86.75 280 LYS A N 1
ATOM 2135 C CA . LYS A 1 280 ? 4.461 81.625 41.281 1 86.75 280 LYS A CA 1
ATOM 2136 C C . LYS A 1 280 ? 3.908 83 41.062 1 86.75 280 LYS A C 1
ATOM 2138 O O . LYS A 1 280 ? 4.121 83.875 41.906 1 86.75 280 LYS A O 1
ATOM 2143 N N . GLY A 1 281 ? 3.25 83.062 39.906 1 83.19 281 GLY A N 1
ATOM 2144 C CA . GLY A 1 281 ? 2.635 84.312 39.625 1 83.19 281 GLY A CA 1
ATOM 2145 C C . GLY A 1 281 ? 1.582 84.75 40.625 1 83.19 281 GLY A C 1
ATOM 2146 O O . GLY A 1 281 ? 1.525 85.875 41.062 1 83.19 281 GLY A O 1
ATOM 2147 N N . LEU A 1 282 ? 0.857 83.875 41.062 1 84.69 282 LEU A N 1
ATOM 2148 C CA . LEU A 1 282 ? -0.193 84.125 42.031 1 84.69 282 LEU A CA 1
ATOM 2149 C C . LEU A 1 282 ? 0.403 84.438 43.406 1 84.69 282 LEU A C 1
ATOM 2151 O O . LEU A 1 282 ? -0.113 85.25 44.125 1 84.69 282 LEU A O 1
ATOM 2155 N N . LYS A 1 283 ? 1.43 83.75 43.719 1 87 283 LYS A N 1
ATOM 2156 C CA . LYS A 1 283 ? 2.107 84.062 44.969 1 87 283 LYS A CA 1
ATOM 2157 C C . LYS A 1 283 ? 2.705 85.438 44.969 1 87 283 LYS A C 1
ATOM 2159 O O . LYS A 1 283 ? 2.635 86.125 45.969 1 87 283 LYS A O 1
ATOM 2164 N N . ALA A 1 284 ? 3.234 85.812 43.906 1 85.38 284 ALA A N 1
ATOM 2165 C CA . ALA A 1 284 ? 3.783 87.188 43.75 1 85.38 284 ALA A CA 1
ATOM 2166 C C . ALA A 1 284 ? 2.682 88.25 43.844 1 85.38 284 ALA A C 1
ATOM 2168 O O . ALA A 1 284 ? 2.879 89.312 44.406 1 85.38 284 ALA A O 1
ATOM 2169 N N . LEU A 1 285 ? 1.635 87.875 43.25 1 82.75 285 LEU A N 1
ATOM 2170 C CA . LEU A 1 285 ? 0.485 88.75 43.281 1 82.75 285 LEU A CA 1
ATOM 2171 C C . LEU A 1 285 ? -0.033 88.875 44.719 1 82.75 285 LEU A C 1
ATOM 2173 O O . LEU A 1 285 ? -0.401 90 45.125 1 82.75 285 LEU A O 1
ATOM 2177 N N . GLU A 1 286 ? -0.075 87.875 45.375 1 83.25 286 GLU A N 1
ATOM 2178 C CA . GLU A 1 286 ? -0.483 87.875 46.781 1 83.25 286 GLU A CA 1
ATOM 2179 C C . GLU A 1 286 ? 0.428 88.75 47.625 1 83.25 286 GLU A C 1
ATOM 2181 O O . GLU A 1 286 ? -0.048 89.562 48.406 1 83.25 286 GLU A O 1
ATOM 2186 N N . GLU A 1 287 ? 1.655 88.75 47.375 1 83.38 287 GLU A N 1
ATOM 2187 C CA . GLU A 1 287 ? 2.625 89.562 48.094 1 83.38 287 GLU A CA 1
ATOM 2188 C C . GLU A 1 287 ? 2.457 91.062 47.75 1 83.38 287 GLU A C 1
ATOM 2190 O O . GLU A 1 287 ? 2.539 91.875 48.625 1 83.38 287 GLU A O 1
ATOM 2195 N N . SER A 1 288 ? 2.234 91.25 46.5 1 81.12 288 SER A N 1
ATOM 2196 C CA . SER A 1 288 ? 2.045 92.625 46.062 1 81.12 288 SER A CA 1
ATOM 2197 C C . SER A 1 288 ? 0.793 93.25 46.656 1 81.12 288 SER A C 1
ATOM 2199 O O . SER A 1 288 ? 0.782 94.438 47.031 1 81.12 288 SER A O 1
ATOM 2201 N N . ILE A 1 289 ? -0.16 92.438 46.781 1 81.75 289 ILE A N 1
ATOM 2202 C CA . ILE A 1 289 ? -1.418 92.875 47.344 1 81.75 289 ILE A CA 1
ATOM 2203 C C . ILE A 1 289 ? -1.233 93.125 48.844 1 81.75 289 ILE A C 1
ATOM 2205 O O . ILE A 1 289 ? -1.729 94.125 49.375 1 81.75 289 ILE A O 1
ATOM 2209 N N . ASP A 1 290 ? -0.51 92.312 49.5 1 83 290 ASP A N 1
ATOM 2210 C CA . ASP A 1 290 ? -0.23 92.5 50.906 1 83 290 ASP A CA 1
ATOM 2211 C C . ASP A 1 290 ? 0.567 93.812 51.156 1 83 290 ASP A C 1
ATOM 2213 O O . ASP A 1 290 ? 0.297 94.562 52.094 1 83 290 ASP A O 1
ATOM 2217 N N . GLU A 1 291 ? 1.431 94.062 50.344 1 82.88 291 GLU A N 1
ATOM 2218 C CA . GLU A 1 291 ? 2.236 95.312 50.469 1 82.88 291 GLU A CA 1
ATOM 2219 C C . GLU A 1 291 ? 1.389 96.562 50.25 1 82.88 291 GLU A C 1
ATOM 2221 O O . GLU A 1 291 ? 1.536 97.562 50.938 1 82.88 291 GLU A O 1
ATOM 2226 N N . SER A 1 292 ? 0.571 96.438 49.281 1 78.94 292 SER A N 1
ATOM 2227 C CA . SER A 1 292 ? -0.302 97.562 48.969 1 78.94 292 SER A CA 1
ATOM 2228 C C . SER A 1 292 ? -1.281 97.812 50.125 1 78.94 292 SER A C 1
ATOM 2230 O O . SER A 1 292 ? -1.575 99 50.438 1 78.94 292 SER A O 1
ATOM 2232 N N . ARG A 1 293 ? -1.716 96.75 50.656 1 80.62 293 ARG A N 1
ATOM 2233 C CA . ARG A 1 293 ? -2.623 96.875 51.781 1 80.62 293 ARG A CA 1
ATOM 2234 C C . ARG A 1 293 ? -1.932 97.562 52.969 1 80.62 293 ARG A C 1
ATOM 2236 O O . ARG A 1 293 ? -2.51 98.438 53.625 1 80.62 293 ARG A O 1
ATOM 2243 N N . THR A 1 294 ? -0.75 97.188 53.281 1 83.62 294 THR A N 1
ATOM 2244 C CA . THR A 1 294 ? 0.013 97.75 54.375 1 83.62 294 THR A CA 1
ATOM 2245 C C . THR A 1 294 ? 0.273 99.25 54.125 1 83.62 294 THR A C 1
ATOM 2247 O O . THR A 1 294 ? 0.15 100.062 55.062 1 83.62 294 THR A O 1
ATOM 2250 N N . LEU A 1 295 ? 0.542 99.625 52.969 1 79.75 295 LEU A N 1
ATOM 2251 C CA . LEU A 1 295 ? 0.805 101 52.625 1 79.75 295 LEU A CA 1
ATOM 2252 C C . LEU A 1 295 ? -0.458 101.875 52.781 1 79.75 295 LEU A C 1
ATOM 2254 O O . LEU A 1 295 ? -0.404 103 53.281 1 79.75 295 LEU A O 1
ATOM 2258 N N . LEU A 1 296 ? -1.514 101.312 52.375 1 78.31 296 LEU A N 1
ATOM 2259 C CA . LEU A 1 296 ? -2.775 102.062 52.469 1 78.31 296 LEU A CA 1
ATOM 2260 C C . LEU A 1 296 ? -3.227 102.188 53.938 1 78.31 296 LEU A C 1
ATOM 2262 O O . LEU A 1 296 ? -3.809 103.188 54.312 1 78.31 296 LEU A O 1
ATOM 2266 N N . GLU A 1 297 ? -2.963 101.188 54.656 1 80.56 297 GLU A N 1
ATOM 2267 C CA . GLU A 1 297 ? -3.285 101.25 56.094 1 80.56 297 GLU A CA 1
ATOM 2268 C C . GLU A 1 297 ? -2.451 102.312 56.781 1 80.56 297 GLU A C 1
ATOM 2270 O O . GLU A 1 297 ? -2.939 103 57.688 1 80.56 297 GLU A O 1
ATOM 2275 N N . ASN A 1 298 ? -1.273 102.562 56.406 1 79.88 298 ASN A N 1
ATOM 2276 C CA . ASN A 1 298 ? -0.405 103.562 57 1 79.88 298 ASN A CA 1
ATOM 2277 C C . ASN A 1 298 ? -0.87 105 56.625 1 79.88 298 ASN A C 1
ATOM 2279 O O . ASN A 1 298 ? -0.78 105.938 57.438 1 79.88 298 ASN A O 1
ATOM 2283 N N . VAL A 1 299 ? -1.286 105.188 55.438 1 75 299 VAL A N 1
ATOM 2284 C CA . VAL A 1 299 ? -1.769 106.5 55 1 75 299 VAL A CA 1
ATOM 2285 C C . VAL A 1 299 ? -3.072 106.812 55.719 1 75 299 VAL A C 1
ATOM 2287 O O . VAL A 1 299 ? -3.291 107.938 56.094 1 75 299 VAL A O 1
ATOM 2290 N N . ARG A 1 300 ? -3.893 105.812 55.875 1 73.12 300 ARG A N 1
ATOM 2291 C CA . ARG A 1 300 ? -5.16 106 56.594 1 73.12 300 ARG A CA 1
ATOM 2292 C C . ARG A 1 300 ? -4.93 106.375 58.031 1 73.12 300 ARG A C 1
ATOM 2294 O O . ARG A 1 300 ? -5.617 107.25 58.562 1 73.12 300 ARG A O 1
ATOM 2301 N N . SER A 1 301 ? -3.988 105.875 58.656 1 68.88 301 SER A N 1
ATOM 2302 C CA . SER A 1 301 ? -3.695 106.188 60.062 1 68.88 301 SER A CA 1
ATOM 2303 C C . SER A 1 301 ? -3.037 107.562 60.219 1 68.88 301 SER A C 1
ATOM 2305 O O . SER A 1 301 ? -3.088 108.125 61.281 1 68.88 301 SER A O 1
ATOM 2307 N N . ALA A 1 302 ? -2.256 108.188 59.406 1 70.06 302 ALA A N 1
ATOM 2308 C CA . ALA A 1 302 ? -1.599 109.5 59.469 1 70.06 302 ALA A CA 1
ATOM 2309 C C . ALA A 1 302 ? -2.598 110.625 59.25 1 70.06 302 ALA A C 1
ATOM 2311 O O . ALA A 1 302 ? -2.332 111.75 59.625 1 70.06 302 ALA A O 1
ATOM 2312 N N . ARG A 1 303 ? -3.656 110.375 58.594 1 65.19 303 ARG A N 1
ATOM 2313 C CA . ARG A 1 303 ? -4.66 111.375 58.344 1 65.19 303 ARG A CA 1
ATOM 2314 C C . ARG A 1 303 ? -5.668 111.438 59.5 1 65.19 303 ARG A C 1
ATOM 2316 O O . ARG A 1 303 ? -6.48 112.375 59.562 1 65.19 303 ARG A O 1
ATOM 2323 N N . ARG A 1 304 ? -5.605 110.562 60.375 1 55.31 304 ARG A N 1
ATOM 2324 C CA . ARG A 1 304 ? -6.359 110.75 61.625 1 55.31 304 ARG A CA 1
ATOM 2325 C C . ARG A 1 304 ? -5.566 111.562 62.625 1 55.31 304 ARG A C 1
ATOM 2327 O O . ARG A 1 304 ? -4.336 111.5 62.656 1 55.31 304 ARG A O 1
ATOM 2334 N N . MET B 1 1 ? 0.734 107.188 48.406 1 73.19 1 MET B N 1
ATOM 2335 C CA . MET B 1 1 ? -0.337 106.938 47.438 1 73.19 1 MET B CA 1
ATOM 2336 C C . MET B 1 1 ? 0.233 106.562 46.062 1 73.19 1 MET B C 1
ATOM 2338 O O . MET B 1 1 ? -0.24 105.625 45.438 1 73.19 1 MET B O 1
ATOM 2342 N N . ASP B 1 2 ? 1.359 107.125 45.781 1 77.44 2 ASP B N 1
ATOM 2343 C CA . ASP B 1 2 ? 1.972 106.875 44.469 1 77.44 2 ASP B CA 1
ATOM 2344 C C . ASP B 1 2 ? 2.561 105.438 44.469 1 77.44 2 ASP B C 1
ATOM 2346 O O . ASP B 1 2 ? 2.443 104.75 43.469 1 77.44 2 ASP B O 1
ATOM 2350 N N . THR B 1 3 ? 3.025 105.062 45.5 1 78.31 3 THR B N 1
ATOM 2351 C CA . THR B 1 3 ? 3.615 103.688 45.594 1 78.31 3 THR B CA 1
ATOM 2352 C C . THR B 1 3 ? 2.533 102.625 45.594 1 78.31 3 THR B C 1
ATOM 2354 O O . THR B 1 3 ? 2.707 101.562 44.969 1 78.31 3 THR B O 1
ATOM 2357 N N . ALA B 1 4 ? 1.459 102.938 46.219 1 75.56 4 ALA B N 1
ATOM 2358 C CA . ALA B 1 4 ? 0.344 102 46.219 1 75.56 4 ALA B CA 1
ATOM 2359 C C . ALA B 1 4 ? -0.261 101.875 44.812 1 75.56 4 ALA B C 1
ATOM 2361 O O . ALA B 1 4 ? -0.623 100.75 44.406 1 75.56 4 ALA B O 1
ATOM 2362 N N . LEU B 1 5 ? -0.403 102.938 44.156 1 80.38 5 LEU B N 1
ATOM 2363 C CA . LEU B 1 5 ? -0.938 102.875 42.781 1 80.38 5 LEU B CA 1
ATOM 2364 C C . LEU B 1 5 ? -0.009 102.125 41.844 1 80.38 5 LEU B C 1
ATOM 2366 O O . LEU B 1 5 ? -0.471 101.438 40.969 1 80.38 5 LEU B O 1
ATOM 2370 N N . LYS B 1 6 ? 1.228 102.25 42.062 1 83.75 6 LYS B N 1
ATOM 2371 C CA . LYS B 1 6 ? 2.201 101.562 41.25 1 83.75 6 LYS B CA 1
ATOM 2372 C C . LYS B 1 6 ? 2.135 100.062 41.5 1 83.75 6 LYS B C 1
ATOM 2374 O O . LYS B 1 6 ? 2.229 99.25 40.562 1 83.75 6 LYS B O 1
ATOM 2379 N N . ASN B 1 7 ? 1.946 99.625 42.719 1 79.69 7 ASN B N 1
ATOM 2380 C CA . ASN B 1 7 ? 1.831 98.188 43.094 1 79.69 7 ASN B CA 1
ATOM 2381 C C . ASN B 1 7 ? 0.603 97.562 42.438 1 79.69 7 ASN B C 1
ATOM 2383 O O . ASN B 1 7 ? 0.653 96.438 42.031 1 79.69 7 ASN B O 1
ATOM 2387 N N . LEU B 1 8 ? -0.458 98.25 42.375 1 79.81 8 LEU B N 1
ATOM 2388 C CA . LEU B 1 8 ? -1.682 97.75 41.781 1 79.81 8 LEU B CA 1
ATOM 2389 C C . LEU B 1 8 ? -1.526 97.625 40.281 1 79.81 8 LEU B C 1
ATOM 2391 O O . LEU B 1 8 ? -2.053 96.688 39.656 1 79.81 8 LEU B O 1
ATOM 2395 N N . GLU B 1 9 ? -0.863 98.562 39.719 1 83.56 9 GLU B N 1
ATOM 2396 C CA . GLU B 1 9 ? -0.588 98.5 38.312 1 83.56 9 GLU B CA 1
ATOM 2397 C C . GLU B 1 9 ? 0.292 97.312 37.969 1 83.56 9 GLU B C 1
ATOM 2399 O O . GLU B 1 9 ? 0.071 96.625 36.969 1 83.56 9 GLU B O 1
ATOM 2404 N N . ASP B 1 10 ? 1.259 97.062 38.781 1 83.69 10 ASP B N 1
ATOM 2405 C CA . ASP B 1 10 ? 2.135 95.875 38.594 1 83.69 10 ASP B CA 1
ATOM 2406 C C . ASP B 1 10 ? 1.361 94.562 38.781 1 83.69 10 ASP B C 1
ATOM 2408 O O . ASP B 1 10 ? 1.614 93.625 38.062 1 83.69 10 ASP B O 1
ATOM 2412 N N . ALA B 1 11 ? 0.502 94.625 39.781 1 80.38 11 ALA B N 1
ATOM 2413 C CA . ALA B 1 11 ? -0.332 93.438 40 1 80.38 11 ALA B CA 1
ATOM 2414 C C . ALA B 1 11 ? -1.219 93.188 38.781 1 80.38 11 ALA B C 1
ATOM 2416 O O . ALA B 1 11 ? -1.394 92 38.375 1 80.38 11 ALA B O 1
ATOM 2417 N N . ARG B 1 12 ? -1.836 94.125 38.219 1 82.25 12 ARG B N 1
ATOM 2418 C CA . ARG B 1 12 ? -2.672 94 37.031 1 82.25 12 ARG B CA 1
ATOM 2419 C C . ARG B 1 12 ? -1.869 93.438 35.844 1 82.25 12 ARG B C 1
ATOM 2421 O O . ARG B 1 12 ? -2.35 92.562 35.125 1 82.25 12 ARG B O 1
ATOM 2428 N N . GLU B 1 13 ? -0.684 94 35.688 1 84.81 13 GLU B N 1
ATOM 2429 C CA . GLU B 1 13 ? 0.174 93.562 34.594 1 84.81 13 GLU B CA 1
ATOM 2430 C C . GLU B 1 13 ? 0.543 92.062 34.781 1 84.81 13 GLU B C 1
ATOM 2432 O O . GLU B 1 13 ? 0.649 91.312 33.812 1 84.81 13 GLU B O 1
ATOM 2437 N N . LYS B 1 14 ? 0.79 91.75 36 1 83.94 14 LYS B N 1
ATOM 2438 C CA . LYS B 1 14 ? 1.125 90.312 36.281 1 83.94 14 LYS B CA 1
ATOM 2439 C C . LYS B 1 14 ? -0.054 89.438 35.969 1 83.94 14 LYS B C 1
ATOM 2441 O O . LYS B 1 14 ? 0.126 88.312 35.438 1 83.94 14 LYS B O 1
ATOM 2446 N N . ILE B 1 15 ? -1.255 89.75 36.375 1 84.94 15 ILE B N 1
ATOM 2447 C CA . ILE B 1 15 ? -2.449 89 36.094 1 84.94 15 ILE B CA 1
ATOM 2448 C C . ILE B 1 15 ? -2.635 88.875 34.562 1 84.94 15 ILE B C 1
ATOM 2450 O O . ILE B 1 15 ? -2.93 87.75 34.062 1 84.94 15 ILE B O 1
ATOM 2454 N N . SER B 1 16 ? -2.512 90 33.875 1 85.19 16 SER B N 1
ATOM 2455 C CA . SER B 1 16 ? -2.67 90 32.438 1 85.19 16 SER B CA 1
ATOM 2456 C C . SER B 1 16 ? -1.687 89.062 31.75 1 85.19 16 SER B C 1
ATOM 2458 O O . SER B 1 16 ? -1.994 88.5 30.703 1 85.19 16 SER B O 1
ATOM 2460 N N . SER B 1 17 ? -0.519 88.812 32.344 1 85.12 17 SER B N 1
ATOM 2461 C CA . SER B 1 17 ? 0.493 87.938 31.766 1 85.12 17 SER B CA 1
ATOM 2462 C C . SER B 1 17 ? 0.188 86.5 32.094 1 85.12 17 SER B C 1
ATOM 2464 O O . SER B 1 17 ? 0.625 85.562 31.359 1 85.12 17 SER B O 1
ATOM 2466 N N . LEU B 1 18 ? -0.491 86.188 33.156 1 81.62 18 LEU B N 1
ATOM 2467 C CA . LEU B 1 18 ? -0.797 84.812 33.562 1 81.62 18 LEU B CA 1
ATOM 2468 C C . LEU B 1 18 ? -1.995 84.312 32.781 1 81.62 18 LEU B C 1
ATOM 2470 O O . LEU B 1 18 ? -2.072 83.062 32.531 1 81.62 18 LEU B O 1
ATOM 2474 N N . LEU B 1 19 ? -2.922 85.125 32.375 1 82.69 19 LEU B N 1
ATOM 2475 C CA . LEU B 1 19 ? -4.184 84.688 31.781 1 82.69 19 LEU B CA 1
ATOM 2476 C C . LEU B 1 19 ? -3.941 83.938 30.5 1 82.69 19 LEU B C 1
ATOM 2478 O O . LEU B 1 19 ? -4.527 82.875 30.312 1 82.69 19 LEU B O 1
ATOM 2482 N N . PRO B 1 20 ? -3.004 84.312 29.594 1 80.38 20 PRO B N 1
ATOM 2483 C CA . PRO B 1 20 ? -2.766 83.562 28.359 1 80.38 20 PRO B CA 1
ATOM 2484 C C . PRO B 1 20 ? -2.174 82.188 28.641 1 80.38 20 PRO B C 1
ATOM 2486 O O . PRO B 1 20 ? -2.371 81.25 27.859 1 80.38 20 PRO B O 1
ATOM 2489 N N . MET B 1 21 ? -1.544 82.125 29.734 1 76.62 21 MET B N 1
ATOM 2490 C CA . MET B 1 21 ? -0.927 80.812 30.078 1 76.62 21 MET B CA 1
ATOM 2491 C C . MET B 1 21 ? -1.987 79.75 30.406 1 76.62 21 MET B C 1
ATOM 2493 O O . MET B 1 21 ? -1.728 78.562 30.328 1 76.62 21 MET B O 1
ATOM 2497 N N . LEU B 1 22 ? -3.082 80.25 30.75 1 77.38 22 LEU B N 1
ATOM 2498 C CA . LEU B 1 22 ? -4.168 79.375 31.109 1 77.38 22 LEU B CA 1
ATOM 2499 C C . LEU B 1 22 ? -4.914 78.875 29.875 1 77.38 22 LEU B C 1
ATOM 2501 O O . LEU B 1 22 ? -5.68 77.938 29.938 1 77.38 22 LEU B O 1
ATOM 2505 N N . GLU B 1 23 ? -4.738 79.5 28.734 1 75 23 GLU B N 1
ATOM 2506 C CA . GLU B 1 23 ? -5.383 79.125 27.484 1 75 23 GLU B CA 1
ATOM 2507 C C . GLU B 1 23 ? -4.637 77.938 26.844 1 75 23 GLU B C 1
ATOM 2509 O O . GLU B 1 23 ? -3.721 78.188 26.047 1 75 23 GLU B O 1
ATOM 2514 N N . MET B 1 24 ? -4.777 76.812 27.5 1 66.94 24 MET B N 1
ATOM 2515 C CA . MET B 1 24 ? -4.078 75.625 26.953 1 66.94 24 MET B CA 1
ATOM 2516 C C . MET B 1 24 ? -5.039 74.75 26.188 1 66.94 24 MET B C 1
ATOM 2518 O O . MET B 1 24 ? -6.129 74.438 26.672 1 66.94 24 MET B O 1
ATOM 2522 N N . ASP B 1 25 ? -4.812 74.75 24.875 1 62.25 25 ASP B N 1
ATOM 2523 C CA . ASP B 1 25 ? -5.539 73.875 24.016 1 62.25 25 ASP B CA 1
ATOM 2524 C C . ASP B 1 25 ? -4.984 72.438 24.141 1 62.25 25 ASP B C 1
ATOM 2526 O O . ASP B 1 25 ? -3.795 72.188 23.922 1 62.25 25 ASP B O 1
ATOM 2530 N N . ALA B 1 26 ? -5.66 71.688 24.984 1 60.88 26 ALA B N 1
ATOM 2531 C CA . ALA B 1 26 ? -5.293 70.25 25 1 60.88 26 ALA B CA 1
ATOM 2532 C C . ALA B 1 26 ? -5.512 69.625 23.625 1 60.88 26 ALA B C 1
ATOM 2534 O O . ALA B 1 26 ? -6.656 69.438 23.188 1 60.88 26 ALA B O 1
ATOM 2535 N N . SER B 1 27 ? -4.605 69.75 22.75 1 59.22 27 SER B N 1
ATOM 2536 C CA . SER B 1 27 ? -4.719 69.188 21.438 1 59.22 27 SER B CA 1
ATOM 2537 C C . SER B 1 27 ? -5.031 67.688 21.562 1 59.22 27 SER B C 1
ATOM 2539 O O . SER B 1 27 ? -5.562 67.062 20.625 1 59.22 27 SER B O 1
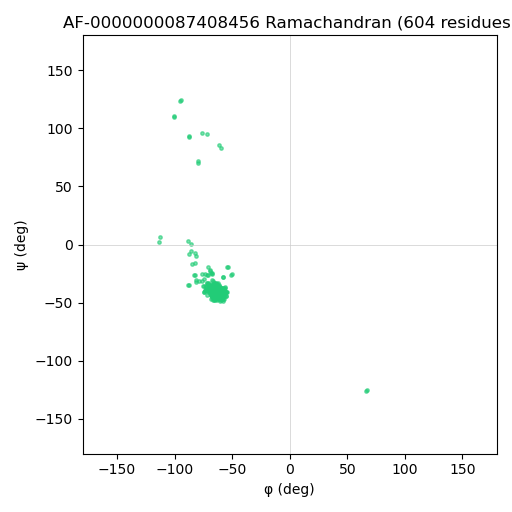ATOM 2541 N N . ALA B 1 28 ? -4.766 67.125 22.703 1 64.25 28 ALA B N 1
ATOM 2542 C CA . ALA B 1 28 ? -5.02 65.688 22.797 1 64.25 28 ALA B CA 1
ATOM 2543 C C . ALA B 1 28 ? -6.406 65.438 23.375 1 64.25 28 ALA B C 1
ATOM 2545 O O . ALA B 1 28 ? -6.82 66.062 24.344 1 64.25 28 ALA B O 1
ATOM 2546 N N . ASP B 1 29 ? -7.203 64.625 22.531 1 72.31 29 ASP B N 1
ATOM 2547 C CA . ASP B 1 29 ? -8.531 64.188 22.953 1 72.31 29 ASP B CA 1
ATOM 2548 C C . ASP B 1 29 ? -8.453 62.906 23.75 1 72.31 29 ASP B C 1
ATOM 2550 O O . ASP B 1 29 ? -8.359 61.812 23.172 1 72.31 29 ASP B O 1
ATOM 2554 N N . PRO B 1 30 ? -8.367 62.938 25.062 1 73.06 30 PRO B N 1
ATOM 2555 C CA . PRO B 1 30 ? -8.273 61.75 25.891 1 73.06 30 PRO B CA 1
ATOM 2556 C C . PRO B 1 30 ? -9.352 60.719 25.562 1 73.06 30 PRO B C 1
ATOM 2558 O O . PRO B 1 30 ? -9.125 59.5 25.703 1 73.06 30 PRO B O 1
ATOM 2561 N N . ASP B 1 31 ? -10.422 61.156 25.047 1 77.62 31 ASP B N 1
ATOM 2562 C CA . ASP B 1 31 ? -11.508 60.25 24.672 1 77.62 31 ASP B CA 1
ATOM 2563 C C . ASP B 1 31 ? -11.141 59.438 23.438 1 77.62 31 ASP B C 1
ATOM 2565 O O . ASP B 1 31 ? -11.523 58.281 23.328 1 77.62 31 ASP B O 1
ATOM 2569 N N . SER B 1 32 ? -10.391 60.031 22.562 1 85.19 32 SER B N 1
ATOM 2570 C CA . SER B 1 32 ? -9.93 59.312 21.375 1 85.19 32 SER B CA 1
ATOM 2571 C C . SER B 1 32 ? -8.945 58.188 21.75 1 85.19 32 SER B C 1
ATOM 2573 O O . SER B 1 32 ? -8.977 57.094 21.172 1 85.19 32 SER B O 1
ATOM 2575 N N . LEU B 1 33 ? -8.156 58.406 22.688 1 83.06 33 LEU B N 1
ATOM 2576 C CA . LEU B 1 33 ? -7.199 57.438 23.156 1 83.06 33 LEU B CA 1
ATOM 2577 C C . LEU B 1 33 ? -7.91 56.219 23.781 1 83.06 33 LEU B C 1
ATOM 2579 O O . LEU B 1 33 ? -7.559 55.094 23.5 1 83.06 33 LEU B O 1
ATOM 2583 N N . ALA B 1 34 ? -8.875 56.5 24.609 1 83.69 34 ALA B N 1
ATOM 2584 C CA . ALA B 1 34 ? -9.656 55.438 25.25 1 83.69 34 ALA B CA 1
ATOM 2585 C C . ALA B 1 34 ? -10.344 54.562 24.203 1 83.69 34 ALA B C 1
ATOM 2587 O O . ALA B 1 34 ? -10.383 53.344 24.328 1 83.69 34 ALA B O 1
ATOM 2588 N N . SER B 1 35 ? -10.859 55.156 23.141 1 90.06 35 SER B N 1
ATOM 2589 C CA . SER B 1 35 ? -11.531 54.438 22.062 1 90.06 35 SER B CA 1
ATOM 2590 C C . SER B 1 35 ? -10.555 53.562 21.297 1 90.06 35 SER B C 1
ATOM 2592 O O . SER B 1 35 ? -10.891 52.438 20.938 1 90.06 35 SER B O 1
ATOM 2594 N N . LEU B 1 36 ? -9.367 54.031 21.062 1 90.12 36 LEU B N 1
ATOM 2595 C CA . LEU B 1 36 ? -8.344 53.25 20.359 1 90.12 36 LEU B CA 1
ATOM 2596 C C . LEU B 1 36 ? -7.93 52.031 21.172 1 90.12 36 LEU B C 1
ATOM 2598 O O . LEU B 1 36 ? -7.77 50.938 20.625 1 90.12 36 LEU B O 1
ATOM 2602 N N . VAL B 1 37 ? -7.793 52.188 22.422 1 88.38 37 VAL B N 1
ATOM 2603 C CA . VAL B 1 37 ? -7.379 51.094 23.281 1 88.38 37 VAL B CA 1
ATOM 2604 C C . VAL B 1 37 ? -8.469 50.031 23.328 1 88.38 37 VAL B C 1
ATOM 2606 O O . VAL B 1 37 ? -8.18 48.844 23.312 1 88.38 37 VAL B O 1
ATOM 2609 N N . GLU B 1 38 ? -9.68 50.469 23.375 1 90.12 38 GLU B N 1
ATOM 2610 C CA . GLU B 1 38 ? -10.797 49.531 23.359 1 90.12 38 GLU B CA 1
ATOM 2611 C C . GLU B 1 38 ? -10.852 48.75 22.047 1 90.12 38 GLU B C 1
ATOM 2613 O O . GLU B 1 38 ? -11.125 47.531 22.031 1 90.12 38 GLU B O 1
ATOM 2618 N N . ARG B 1 39 ? -10.602 49.375 20.969 1 93.38 39 ARG B N 1
ATOM 2619 C CA . ARG B 1 39 ? -10.562 48.719 19.656 1 93.38 39 ARG B CA 1
ATOM 2620 C C . ARG B 1 39 ? -9.438 47.688 19.609 1 93.38 39 ARG B C 1
ATOM 2622 O O . ARG B 1 39 ? -9.617 46.594 19.047 1 93.38 39 ARG B O 1
ATOM 2629 N N . GLU B 1 40 ? -8.359 48.094 20.141 1 93.12 40 GLU B N 1
ATOM 2630 C CA . GLU B 1 40 ? -7.223 47.156 20.172 1 93.12 40 GLU B CA 1
ATOM 2631 C C . GLU B 1 40 ? -7.543 45.906 21 1 93.12 40 GLU B C 1
ATOM 2633 O O . GLU B 1 40 ? -7.23 44.812 20.578 1 93.12 40 GLU B O 1
ATOM 2638 N N . ARG B 1 41 ? -8.117 46.125 22.125 1 90.81 41 ARG B N 1
ATOM 2639 C CA . ARG B 1 41 ? -8.492 45 22.984 1 90.81 41 ARG B CA 1
ATOM 2640 C C . ARG B 1 41 ? -9.414 44.031 22.25 1 90.81 41 ARG B C 1
ATOM 2642 O O . ARG B 1 41 ? -9.258 42.812 22.359 1 90.81 41 ARG B O 1
ATOM 2649 N N . SER B 1 42 ? -10.352 44.594 21.516 1 94.06 42 SER B N 1
ATOM 2650 C CA . SER B 1 42 ? -11.273 43.75 20.75 1 94.06 42 SER B CA 1
ATOM 2651 C C . SER B 1 42 ? -10.531 42.938 19.672 1 94.06 42 SER B C 1
ATOM 2653 O O . SER B 1 42 ? -10.844 41.781 19.453 1 94.06 42 SER B O 1
ATOM 2655 N N . SER B 1 43 ? -9.609 43.562 19 1 94.31 43 SER B N 1
ATOM 2656 C CA . SER B 1 43 ? -8.82 42.906 17.984 1 94.31 43 SER B CA 1
ATOM 2657 C C . SER B 1 43 ? -7.977 41.781 18.594 1 94.31 43 SER B C 1
ATOM 2659 O O . SER B 1 43 ? -7.844 40.719 18 1 94.31 43 SER B O 1
ATOM 2661 N N . ILE B 1 44 ? -7.449 42 19.703 1 92.31 44 ILE B N 1
ATOM 2662 C CA . ILE B 1 44 ? -6.621 41 20.375 1 92.31 44 ILE B CA 1
ATOM 2663 C C . ILE B 1 44 ? -7.484 39.844 20.812 1 92.31 44 ILE B C 1
ATOM 2665 O O . ILE B 1 44 ? -7.051 38.688 20.734 1 92.31 44 ILE B O 1
ATOM 2669 N N . ALA B 1 45 ? -8.672 40.125 21.297 1 91.56 45 ALA B N 1
ATOM 2670 C CA . ALA B 1 45 ? -9.602 39.031 21.641 1 91.56 45 ALA B CA 1
ATOM 2671 C C . ALA B 1 45 ? -9.898 38.156 20.438 1 91.56 45 ALA B C 1
ATOM 2673 O O . ALA B 1 45 ? -10.008 36.938 20.562 1 91.56 45 ALA B O 1
ATOM 2674 N N . GLU B 1 46 ? -10.047 38.75 19.266 1 93.81 46 GLU B N 1
ATOM 2675 C CA . GLU B 1 46 ? -10.273 38 18.016 1 93.81 46 GLU B CA 1
ATOM 2676 C C . GLU B 1 46 ? -9.094 37.094 17.703 1 93.81 46 GLU B C 1
ATOM 2678 O O . GLU B 1 46 ? -9.281 36 17.203 1 93.81 46 GLU B O 1
ATOM 2683 N N . LEU B 1 47 ? -7.895 37.531 17.938 1 93.56 47 LEU B N 1
ATOM 2684 C CA . LEU B 1 47 ? -6.711 36.719 17.734 1 93.56 47 LEU B CA 1
ATOM 2685 C C . LEU B 1 47 ? -6.785 35.438 18.578 1 93.56 47 LEU B C 1
ATOM 2687 O O . LEU B 1 47 ? -6.426 34.375 18.109 1 93.56 47 LEU B O 1
ATOM 2691 N N . GLY B 1 48 ? -7.23 35.625 19.859 1 92.06 48 GLY B N 1
ATOM 2692 C CA . GLY B 1 48 ? -7.406 34.469 20.734 1 92.06 48 GLY B CA 1
ATOM 2693 C C . GLY B 1 48 ? -8.336 33.406 20.156 1 92.06 48 GLY B C 1
ATOM 2694 O O . GLY B 1 48 ? -8.07 32.219 20.266 1 92.06 48 GLY B O 1
ATOM 2695 N N . ASP B 1 49 ? -9.406 33.812 19.469 1 92.62 49 ASP B N 1
ATOM 2696 C CA . ASP B 1 49 ? -10.359 32.906 18.844 1 92.62 49 ASP B CA 1
ATOM 2697 C C . ASP B 1 49 ? -9.719 32.125 17.719 1 92.62 49 ASP B C 1
ATOM 2699 O O . ASP B 1 49 ? -9.953 30.922 17.578 1 92.62 49 ASP B O 1
ATOM 2703 N N . TYR B 1 50 ? -8.953 32.781 16.906 1 93.62 50 TYR B N 1
ATOM 2704 C CA . TYR B 1 50 ? -8.273 32.125 15.797 1 93.62 50 TYR B CA 1
ATOM 2705 C C . TYR B 1 50 ? -7.289 31.078 16.312 1 93.62 50 TYR B C 1
ATOM 2707 O O . TYR B 1 50 ? -7.16 30 15.734 1 93.62 50 TYR B O 1
ATOM 2715 N N . ILE B 1 51 ? -6.637 31.359 17.391 1 94.44 51 ILE B N 1
ATOM 2716 C CA . ILE B 1 51 ? -5.664 30.453 17.984 1 94.44 51 ILE B CA 1
ATOM 2717 C C . ILE B 1 51 ? -6.367 29.188 18.469 1 94.44 51 ILE B C 1
ATOM 2719 O O . ILE B 1 51 ? -5.84 28.078 18.312 1 94.44 51 ILE B O 1
ATOM 2723 N N . GLN B 1 52 ? -7.531 29.359 19.016 1 93.19 52 GLN B N 1
ATOM 2724 C CA . GLN B 1 52 ? -8.312 28.203 19.438 1 93.19 52 GLN B CA 1
ATOM 2725 C C . GLN B 1 52 ? -8.656 27.297 18.25 1 93.19 52 GLN B C 1
ATOM 2727 O O . GLN B 1 52 ? -8.586 26.078 18.359 1 93.19 52 GLN B O 1
ATOM 2732 N N . THR B 1 53 ? -9.031 27.922 17.172 1 95 53 THR B N 1
ATOM 2733 C CA . THR B 1 53 ? -9.336 27.188 15.953 1 95 53 THR B CA 1
ATOM 2734 C C . THR B 1 53 ? -8.109 26.438 15.445 1 95 53 THR B C 1
ATOM 2736 O O . THR B 1 53 ? -8.195 25.266 15.047 1 95 53 THR B O 1
ATOM 2739 N N . LEU B 1 54 ? -6.957 27.094 15.461 1 96.06 54 LEU B N 1
ATOM 2740 C CA . LEU B 1 54 ? -5.711 26.469 15.039 1 96.06 54 LEU B CA 1
ATOM 2741 C C . LEU B 1 54 ? -5.387 25.25 15.922 1 96.06 54 LEU B C 1
ATOM 2743 O O . LEU B 1 54 ? -4.984 24.203 15.414 1 96.06 54 LEU B O 1
ATOM 2747 N N . THR B 1 55 ? -5.547 25.438 17.234 1 96.5 55 THR B N 1
ATOM 2748 C CA . THR B 1 55 ? -5.277 24.359 18.172 1 96.5 55 THR B CA 1
ATOM 2749 C C . THR B 1 55 ? -6.141 23.141 17.875 1 96.5 55 THR B C 1
ATOM 2751 O O . THR B 1 55 ? -5.641 22 17.828 1 96.5 55 THR B O 1
ATOM 2754 N N . ALA B 1 56 ? -7.438 23.344 17.594 1 96 56 ALA B N 1
ATOM 2755 C CA . ALA B 1 56 ? -8.352 22.25 17.266 1 96 56 ALA B CA 1
ATOM 2756 C C . ALA B 1 56 ? -7.949 21.578 15.961 1 96 56 ALA B C 1
ATOM 2758 O O . ALA B 1 56 ? -8.008 20.344 15.844 1 96 56 ALA B O 1
ATOM 2759 N N . GLY B 1 57 ? -7.59 22.406 14.984 1 96.5 57 GLY B N 1
ATOM 2760 C CA . GLY B 1 57 ? -7.137 21.875 13.719 1 96.5 57 GLY B CA 1
ATOM 2761 C C . GLY B 1 57 ? -5.895 21 13.852 1 96.5 57 GLY B C 1
ATOM 2762 O O . GLY B 1 57 ? -5.785 19.969 13.195 1 96.5 57 GLY B O 1
ATOM 2763 N N . ILE B 1 58 ? -4.992 21.375 14.664 1 97.38 58 ILE B N 1
ATOM 2764 C CA . ILE B 1 58 ? -3.756 20.641 14.883 1 97.38 58 ILE B CA 1
ATOM 2765 C C . ILE B 1 58 ? -4.074 19.281 15.516 1 97.38 58 ILE B C 1
ATOM 2767 O O . ILE B 1 58 ? -3.498 18.266 15.133 1 97.38 58 ILE B O 1
ATOM 2771 N N . GLU B 1 59 ? -4.977 19.25 16.469 1 96.75 59 GLU B N 1
ATOM 2772 C CA . GLU B 1 59 ? -5.387 18 17.094 1 96.75 59 GLU B CA 1
ATOM 2773 C C . GLU B 1 59 ? -5.996 17.047 16.078 1 96.75 59 GLU B C 1
ATOM 2775 O O . GLU B 1 59 ? -5.711 15.844 16.094 1 96.75 59 GLU B O 1
ATOM 2780 N N . GLU B 1 60 ? -6.793 17.562 15.234 1 96.75 60 GLU B N 1
ATOM 2781 C CA . GLU B 1 60 ? -7.398 16.766 14.18 1 96.75 60 GLU B CA 1
ATOM 2782 C C . GLU B 1 60 ? -6.34 16.203 13.234 1 96.75 60 GLU B C 1
ATOM 2784 O O . GLU B 1 60 ? -6.379 15.023 12.891 1 96.75 60 GLU B O 1
ATOM 2789 N N . MET B 1 61 ? -5.418 17 12.875 1 97.31 61 MET B N 1
ATOM 2790 C CA . MET B 1 61 ? -4.352 16.562 11.969 1 97.31 61 MET B CA 1
ATOM 2791 C C . MET B 1 61 ? -3.506 15.469 12.609 1 97.31 61 MET B C 1
ATOM 2793 O O . MET B 1 61 ? -3.076 14.531 11.93 1 97.31 61 MET B O 1
ATOM 2797 N N . ASN B 1 62 ? -3.24 15.617 13.891 1 97.5 62 ASN B N 1
ATOM 2798 C CA . ASN B 1 62 ? -2.504 14.586 14.609 1 97.5 62 ASN B CA 1
ATOM 2799 C C . ASN B 1 62 ? -3.229 13.242 14.555 1 97.5 62 ASN B C 1
ATOM 2801 O O . ASN B 1 62 ? -2.605 12.211 14.32 1 97.5 62 ASN B O 1
ATOM 2805 N N . THR B 1 63 ? -4.516 13.25 14.781 1 97.38 63 THR B N 1
ATOM 2806 C CA . THR B 1 63 ? -5.328 12.039 14.727 1 97.38 63 THR B CA 1
ATOM 2807 C C . THR B 1 63 ? -5.289 11.43 13.328 1 97.38 63 THR B C 1
ATOM 2809 O O . THR B 1 63 ? -5.148 10.211 13.188 1 97.38 63 THR B O 1
ATOM 2812 N N . GLN B 1 64 ? -5.375 12.273 12.359 1 96.06 64 GLN B N 1
ATOM 2813 C CA . GLN B 1 64 ? -5.344 11.812 10.977 1 96.06 64 GLN B CA 1
ATOM 2814 C C . GLN B 1 64 ? -3.992 11.188 10.633 1 96.06 64 GLN B C 1
ATOM 2816 O O . GLN B 1 64 ? -3.93 10.148 9.977 1 96.06 64 GLN B O 1
ATOM 2821 N N . ALA B 1 65 ? -2.934 11.828 11.07 1 97.06 65 ALA B N 1
ATOM 2822 C CA . ALA B 1 65 ? -1.589 11.32 10.812 1 97.06 65 ALA B CA 1
ATOM 2823 C C . ALA B 1 65 ? -1.388 9.953 11.461 1 97.06 65 ALA B C 1
ATOM 2825 O O . ALA B 1 65 ? -0.788 9.055 10.859 1 97.06 65 ALA B O 1
ATOM 2826 N N . GLN B 1 66 ? -1.903 9.797 12.656 1 96.5 66 GLN B N 1
ATOM 2827 C CA . GLN B 1 66 ? -1.789 8.516 13.352 1 96.5 66 GLN B CA 1
ATOM 2828 C C . GLN B 1 66 ? -2.523 7.414 12.594 1 96.5 66 GLN B C 1
ATOM 2830 O O . GLN B 1 66 ? -1.996 6.312 12.422 1 96.5 66 GLN B O 1
ATOM 2835 N N . ALA B 1 67 ? -3.705 7.676 12.156 1 96.44 67 ALA B N 1
ATOM 2836 C CA . ALA B 1 67 ? -4.473 6.707 11.375 1 96.44 67 ALA B CA 1
ATOM 2837 C C . ALA B 1 67 ? -3.729 6.316 10.102 1 96.44 67 ALA B C 1
ATOM 2839 O O . ALA B 1 67 ? -3.695 5.141 9.727 1 96.44 67 ALA B O 1
ATOM 2840 N N . LEU B 1 68 ? -3.166 7.281 9.508 1 96.44 68 LEU B N 1
ATOM 2841 C CA . LEU B 1 68 ? -2.42 7.039 8.273 1 96.44 68 LEU B CA 1
ATOM 2842 C C . LEU B 1 68 ? -1.222 6.133 8.539 1 96.44 68 LEU B C 1
ATOM 2844 O O . LEU B 1 68 ? -0.912 5.258 7.727 1 96.44 68 LEU B O 1
ATOM 2848 N N . THR B 1 69 ? -0.511 6.398 9.633 1 96.62 69 THR B N 1
ATOM 2849 C CA . THR B 1 69 ? 0.619 5.551 10 1 96.62 69 THR B CA 1
ATOM 2850 C C . THR B 1 69 ? 0.18 4.098 10.148 1 96.62 69 THR B C 1
ATOM 2852 O O . THR B 1 69 ? 0.825 3.191 9.617 1 96.62 69 THR B O 1
ATOM 2855 N N . ASP B 1 70 ? -0.937 3.852 10.805 1 95.75 70 ASP B N 1
ATOM 2856 C CA . ASP B 1 70 ? -1.461 2.506 11.016 1 95.75 70 ASP B CA 1
ATOM 2857 C C . ASP B 1 70 ? -1.793 1.83 9.688 1 95.75 70 ASP B C 1
ATOM 2859 O O . ASP B 1 70 ? -1.476 0.656 9.484 1 95.75 70 ASP B O 1
ATOM 2863 N N . TYR B 1 71 ? -2.371 2.578 8.844 1 94.88 71 TYR B N 1
ATOM 2864 C CA . TYR B 1 71 ? -2.744 2.035 7.543 1 94.88 71 TYR B CA 1
ATOM 2865 C C . TYR B 1 71 ? -1.511 1.629 6.746 1 94.88 71 TYR B C 1
ATOM 2867 O O . TYR B 1 71 ? -1.501 0.581 6.098 1 94.88 71 TYR B O 1
ATOM 2875 N N . ALA B 1 72 ? -0.517 2.471 6.781 1 95 72 ALA B N 1
ATOM 2876 C CA . ALA B 1 72 ? 0.72 2.178 6.059 1 95 72 ALA B CA 1
ATOM 2877 C C . ALA B 1 72 ? 1.369 0.898 6.582 1 95 72 ALA B C 1
ATOM 2879 O O . ALA B 1 72 ? 1.778 0.038 5.801 1 95 72 ALA B O 1
ATOM 2880 N N . LEU B 1 73 ? 1.397 0.748 7.871 1 96 73 LEU B N 1
ATOM 2881 C CA . LEU B 1 73 ? 2.025 -0.422 8.477 1 96 73 LEU B CA 1
ATOM 2882 C C . LEU B 1 73 ? 1.216 -1.683 8.188 1 96 73 LEU B C 1
ATOM 2884 O O . LEU B 1 73 ? 1.786 -2.75 7.953 1 96 73 LEU B O 1
ATOM 2888 N N . GLU B 1 74 ? -0.09 -1.564 8.203 1 95.75 74 GLU B N 1
ATOM 2889 C CA . GLU B 1 74 ? -0.945 -2.693 7.848 1 95.75 74 GLU B CA 1
ATOM 2890 C C . GLU B 1 74 ? -0.726 -3.119 6.398 1 95.75 74 GLU B C 1
ATOM 2892 O O . GLU B 1 74 ? -0.707 -4.312 6.094 1 95.75 74 GLU B O 1
ATOM 2897 N N . THR B 1 75 ? -0.604 -2.156 5.578 1 95.81 75 THR B N 1
ATOM 2898 C CA . THR B 1 75 ? -0.335 -2.449 4.176 1 95.81 75 THR B CA 1
ATOM 2899 C C . THR B 1 75 ? 0.984 -3.203 4.023 1 95.81 75 THR B C 1
ATOM 2901 O O . THR B 1 75 ? 1.066 -4.176 3.271 1 95.81 75 THR B O 1
ATOM 2904 N N . ALA B 1 76 ? 2.023 -2.744 4.727 1 96.12 76 ALA B N 1
ATOM 2905 C CA . ALA B 1 76 ? 3.316 -3.422 4.695 1 96.12 76 ALA B CA 1
ATOM 2906 C C . ALA B 1 76 ? 3.184 -4.875 5.137 1 96.12 76 ALA B C 1
ATOM 2908 O O . ALA B 1 76 ? 3.732 -5.777 4.5 1 96.12 76 ALA B O 1
ATOM 2909 N N . ASP B 1 77 ? 2.391 -5.141 6.129 1 97.25 77 ASP B N 1
ATOM 2910 C CA . ASP B 1 77 ? 2.176 -6.484 6.656 1 97.25 77 ASP B CA 1
ATOM 2911 C C . ASP B 1 77 ? 1.449 -7.363 5.641 1 97.25 77 ASP B C 1
ATOM 2913 O O . ASP B 1 77 ? 1.817 -8.523 5.438 1 97.25 77 ASP B O 1
ATOM 2917 N N . MET B 1 78 ? 0.437 -6.797 5.047 1 96.25 78 MET B N 1
ATOM 2918 C CA . MET B 1 78 ? -0.312 -7.527 4.027 1 96.25 78 MET B CA 1
ATOM 2919 C C . MET B 1 78 ? 0.591 -7.918 2.863 1 96.25 78 MET B C 1
ATOM 2921 O O . MET B 1 78 ? 0.508 -9.039 2.355 1 96.25 78 MET B O 1
ATOM 2925 N N . ALA B 1 79 ? 1.423 -7.02 2.486 1 97.69 79 ALA B N 1
ATOM 2926 C CA . ALA B 1 79 ? 2.344 -7.277 1.383 1 97.69 79 ALA B CA 1
ATOM 2927 C C . ALA B 1 79 ? 3.336 -8.383 1.743 1 97.69 79 ALA B C 1
ATOM 2929 O O . ALA B 1 79 ? 3.633 -9.25 0.922 1 97.69 79 ALA B O 1
ATOM 2930 N N . GLU B 1 80 ? 3.826 -8.375 2.98 1 97.75 80 GLU B N 1
ATOM 2931 C CA . GLU B 1 80 ? 4.754 -9.406 3.434 1 97.75 80 GLU B CA 1
ATOM 2932 C C . GLU B 1 80 ? 4.09 -10.781 3.441 1 97.75 80 GLU B C 1
ATOM 2934 O O . GLU B 1 80 ? 4.711 -11.773 3.061 1 97.75 80 GLU B O 1
ATOM 2939 N N . ARG B 1 81 ? 2.896 -10.859 3.836 1 97.81 81 ARG B N 1
ATOM 2940 C CA . ARG B 1 81 ? 2.145 -12.109 3.797 1 97.81 81 ARG B CA 1
ATOM 2941 C C . ARG B 1 81 ? 1.944 -12.586 2.361 1 97.81 81 ARG B C 1
ATOM 2943 O O . ARG B 1 81 ? 2.088 -13.773 2.068 1 97.81 81 ARG B O 1
ATOM 2950 N N . GLY B 1 82 ? 1.569 -11.602 1.514 1 97.81 82 GLY B N 1
ATOM 2951 C CA . GLY B 1 82 ? 1.443 -11.945 0.107 1 97.81 82 GLY B CA 1
ATOM 2952 C C . GLY B 1 82 ? 2.723 -12.5 -0.488 1 97.81 82 GLY B C 1
ATOM 2953 O O . GLY B 1 82 ? 2.689 -13.469 -1.254 1 97.81 82 GLY B O 1
ATOM 2954 N N . LYS B 1 83 ? 3.824 -11.953 -0.087 1 97.94 83 LYS B N 1
ATOM 2955 C CA . LYS B 1 83 ? 5.129 -12.422 -0.547 1 97.94 83 LYS B CA 1
ATOM 2956 C C . LYS B 1 83 ? 5.375 -13.867 -0.111 1 97.94 83 LYS B C 1
ATOM 2958 O O . LYS B 1 83 ? 5.828 -14.688 -0.906 1 97.94 83 LYS B O 1
ATOM 2963 N N . LYS B 1 84 ? 5.02 -14.195 1.091 1 98.19 84 LYS B N 1
ATOM 2964 C CA . LYS B 1 84 ? 5.203 -15.547 1.617 1 98.19 84 LYS B CA 1
ATOM 2965 C C . LYS B 1 84 ? 4.344 -16.547 0.854 1 98.19 84 LYS B C 1
ATOM 2967 O O . LYS B 1 84 ? 4.805 -17.656 0.536 1 98.19 84 LYS B O 1
ATOM 2972 N N . ILE B 1 85 ? 3.125 -16.172 0.574 1 98.06 85 ILE B N 1
ATOM 2973 C CA . ILE B 1 85 ? 2.24 -17.031 -0.207 1 98.06 85 ILE B CA 1
ATOM 2974 C C . ILE B 1 85 ? 2.846 -17.266 -1.588 1 98.06 85 ILE B C 1
ATOM 2976 O O . ILE B 1 85 ? 2.838 -18.391 -2.084 1 98.06 85 ILE B O 1
ATOM 2980 N N . SER B 1 86 ? 3.377 -16.234 -2.168 1 98.31 86 SER B N 1
ATOM 2981 C CA . SER B 1 86 ? 4.004 -16.344 -3.48 1 98.31 86 SER B CA 1
ATOM 2982 C C . SER B 1 86 ? 5.211 -17.266 -3.439 1 98.31 86 SER B C 1
ATOM 2984 O O . SER B 1 86 ? 5.426 -18.062 -4.359 1 98.31 86 SER B O 1
ATOM 2986 N N . ASP B 1 87 ? 5.988 -17.188 -2.355 1 97.81 87 ASP B N 1
ATOM 2987 C CA . ASP B 1 87 ? 7.137 -18.078 -2.184 1 97.81 87 ASP B CA 1
ATOM 2988 C C . ASP B 1 87 ? 6.703 -19.531 -2.143 1 97.81 87 ASP B C 1
ATOM 2990 O O . ASP B 1 87 ? 7.348 -20.406 -2.74 1 97.81 87 ASP B O 1
ATOM 2994 N N . ASN B 1 88 ? 5.617 -19.766 -1.501 1 97.31 88 ASN B N 1
ATOM 2995 C CA . ASN B 1 88 ? 5.086 -21.125 -1.437 1 97.31 88 ASN B CA 1
ATOM 2996 C C . ASN B 1 88 ? 4.629 -21.609 -2.809 1 97.31 88 ASN B C 1
ATOM 2998 O O . ASN B 1 88 ? 4.863 -22.766 -3.168 1 97.31 88 ASN B O 1
ATOM 3002 N N . VAL B 1 89 ? 4.016 -20.75 -3.547 1 97.75 89 VAL B N 1
ATOM 3003 C CA . VAL B 1 89 ? 3.602 -21.109 -4.902 1 97.75 89 VAL B CA 1
ATOM 3004 C C . VAL B 1 89 ? 4.828 -21.453 -5.742 1 97.75 89 VAL B C 1
ATOM 3006 O O . VAL B 1 89 ? 4.805 -22.422 -6.504 1 97.75 89 VAL B O 1
ATOM 3009 N N . ALA B 1 90 ? 5.875 -20.672 -5.602 1 97.62 90 ALA B N 1
ATOM 3010 C CA . ALA B 1 90 ? 7.109 -20.922 -6.344 1 97.62 90 ALA B CA 1
ATOM 3011 C C . ALA B 1 90 ? 7.66 -22.312 -6.035 1 97.62 90 ALA B C 1
ATOM 3013 O O . ALA B 1 90 ? 8.102 -23.031 -6.938 1 97.62 90 ALA B O 1
ATOM 3014 N N . LEU B 1 91 ? 7.578 -22.75 -4.797 1 97.44 91 LEU B N 1
ATOM 3015 C CA . LEU B 1 91 ? 8.039 -24.062 -4.387 1 97.44 91 LEU B CA 1
ATOM 3016 C C . LEU B 1 91 ? 7.18 -25.156 -5.012 1 97.44 91 LEU B C 1
ATOM 3018 O O . LEU B 1 91 ? 7.699 -26.172 -5.492 1 97.44 91 LEU B O 1
ATOM 3022 N N . ASN B 1 92 ? 5.91 -24.906 -4.977 1 97.06 92 ASN B N 1
ATOM 3023 C CA . ASN B 1 92 ? 4.988 -25.875 -5.566 1 97.06 92 ASN B CA 1
ATOM 3024 C C . ASN B 1 92 ? 5.207 -26.016 -7.07 1 97.06 92 ASN B C 1
ATOM 3026 O O . ASN B 1 92 ? 5.18 -27.125 -7.602 1 97.06 92 ASN B O 1
ATOM 3030 N N . VAL B 1 93 ? 5.453 -24.922 -7.719 1 96.69 93 VAL B N 1
ATOM 3031 C CA . VAL B 1 93 ? 5.699 -24.938 -9.156 1 96.69 93 VAL B CA 1
ATOM 3032 C C . VAL B 1 93 ? 6.992 -25.703 -9.453 1 96.69 93 VAL B C 1
ATOM 3034 O O . VAL B 1 93 ? 7.059 -26.469 -10.414 1 96.69 93 VAL B O 1
ATOM 3037 N N . ALA B 1 94 ? 8.008 -25.516 -8.633 1 96.44 94 ALA B N 1
ATOM 3038 C CA . ALA B 1 94 ? 9.258 -26.266 -8.781 1 96.44 94 ALA B CA 1
ATOM 3039 C C . ALA B 1 94 ? 9.023 -27.766 -8.633 1 96.44 94 ALA B C 1
ATOM 3041 O O . ALA B 1 94 ? 9.602 -28.562 -9.375 1 96.44 94 ALA B O 1
ATOM 3042 N N . SER B 1 95 ? 8.148 -28.125 -7.762 1 96.31 95 SER B N 1
ATOM 3043 C CA . SER B 1 95 ? 7.812 -29.531 -7.559 1 96.31 95 SER B CA 1
ATOM 3044 C C . SER B 1 95 ? 7.129 -30.125 -8.789 1 96.31 95 SER B C 1
ATOM 3046 O O . SER B 1 95 ? 7.418 -31.25 -9.18 1 96.31 95 SER B O 1
ATOM 3048 N N . ILE B 1 96 ? 6.258 -29.359 -9.383 1 96 96 ILE B N 1
ATOM 3049 C CA . ILE B 1 96 ? 5.578 -29.812 -10.594 1 96 96 ILE B CA 1
ATOM 3050 C C . ILE B 1 96 ? 6.602 -30.062 -11.695 1 96 96 ILE B C 1
ATOM 3052 O O . ILE B 1 96 ? 6.5 -31.047 -12.43 1 96 96 ILE B O 1
ATOM 3056 N N . THR B 1 97 ? 7.559 -29.156 -11.805 1 95.75 97 THR B N 1
ATOM 3057 C CA . THR B 1 97 ? 8.602 -29.281 -12.812 1 95.75 97 THR B CA 1
ATOM 3058 C C . THR B 1 97 ? 9.375 -30.594 -12.617 1 95.75 97 THR B C 1
ATOM 3060 O O . THR B 1 97 ? 9.656 -31.297 -13.586 1 95.75 97 THR B O 1
ATOM 3063 N N . GLU B 1 98 ? 9.68 -30.953 -11.406 1 96.38 98 GLU B N 1
ATOM 3064 C CA . GLU B 1 98 ? 10.391 -32.188 -11.102 1 96.38 98 GLU B CA 1
ATOM 3065 C C . GLU B 1 98 ? 9.555 -33.406 -11.453 1 96.38 98 GLU B C 1
ATOM 3067 O O . GLU B 1 98 ? 10.055 -34.375 -12.039 1 96.38 98 GLU B O 1
ATOM 3072 N N . VAL B 1 99 ? 8.312 -33.312 -11.102 1 96.38 99 VAL B N 1
ATOM 3073 C CA . VAL B 1 99 ? 7.395 -34.438 -11.391 1 96.38 99 VAL B CA 1
ATOM 3074 C C . VAL B 1 99 ? 7.293 -34.625 -12.898 1 96.38 99 VAL B C 1
ATOM 3076 O O . VAL B 1 99 ? 7.281 -35.781 -13.375 1 96.38 99 VAL B O 1
ATOM 3079 N N . ASN B 1 100 ? 7.23 -33.562 -13.648 1 96.44 100 ASN B N 1
ATOM 3080 C CA . ASN B 1 100 ? 7.18 -33.625 -15.109 1 96.44 100 ASN B CA 1
ATOM 3081 C C . ASN B 1 100 ? 8.43 -34.281 -15.68 1 96.44 100 ASN B C 1
ATOM 3083 O O . ASN B 1 100 ? 8.352 -35.062 -16.641 1 96.44 100 ASN B O 1
ATOM 3087 N N . GLN B 1 101 ? 9.586 -34 -15.117 1 96.75 101 GLN B N 1
ATOM 3088 C CA . GLN B 1 101 ? 10.828 -34.625 -15.562 1 96.75 101 GLN B CA 1
ATOM 3089 C C . GLN B 1 101 ? 10.805 -36.125 -15.344 1 96.75 101 GLN B C 1
ATOM 3091 O O . GLN B 1 101 ? 11.219 -36.875 -16.219 1 96.75 101 GLN B O 1
ATOM 3096 N N . ASP B 1 102 ? 10.242 -36.531 -14.203 1 96 102 ASP B N 1
ATOM 3097 C CA . ASP B 1 102 ? 10.109 -37.969 -13.914 1 96 102 ASP B CA 1
ATOM 3098 C C . ASP B 1 102 ? 9.156 -38.625 -14.898 1 96 102 ASP B C 1
ATOM 3100 O O . ASP B 1 102 ? 9.438 -39.719 -15.391 1 96 102 ASP B O 1
ATOM 3104 N N . MET B 1 103 ? 8.109 -37.938 -15.188 1 96.81 103 MET B N 1
ATOM 3105 C CA . MET B 1 103 ? 7.141 -38.469 -16.141 1 96.81 103 MET B CA 1
ATOM 3106 C C . MET B 1 103 ? 7.758 -38.625 -17.531 1 96.81 103 MET B C 1
ATOM 3108 O O . MET B 1 103 ? 7.516 -39.594 -18.234 1 96.81 103 MET B O 1
ATOM 3112 N N . GLU B 1 104 ? 8.516 -37.594 -17.875 1 97.25 104 GLU B N 1
ATOM 3113 C CA . GLU B 1 104 ? 9.164 -37.625 -19.188 1 97.25 104 GLU B CA 1
ATOM 3114 C C . GLU B 1 104 ? 10.07 -38.875 -19.328 1 97.25 104 GLU B C 1
ATOM 3116 O O . GLU B 1 104 ? 10.062 -39.531 -20.359 1 97.25 104 GLU B O 1
ATOM 3121 N N . ARG B 1 105 ? 10.781 -39.219 -18.312 1 97.56 105 ARG B N 1
ATOM 3122 C CA . ARG B 1 105 ? 11.656 -40.406 -18.328 1 97.56 105 ARG B CA 1
ATOM 3123 C C . ARG B 1 105 ? 10.844 -41.688 -18.438 1 97.56 105 ARG B C 1
ATOM 3125 O O . ARG B 1 105 ? 11.188 -42.562 -19.234 1 97.56 105 ARG B O 1
ATOM 3132 N N . ALA B 1 106 ? 9.812 -41.719 -17.656 1 97.44 106 ALA B N 1
ATOM 3133 C CA . ALA B 1 106 ? 8.961 -42.906 -17.672 1 97.44 106 ALA B CA 1
ATOM 3134 C C . ALA B 1 106 ? 8.328 -43.125 -19.047 1 97.44 106 ALA B C 1
ATOM 3136 O O . ALA B 1 106 ? 8.289 -44.219 -19.578 1 97.44 106 ALA B O 1
ATOM 3137 N N . VAL B 1 107 ? 7.906 -42.062 -19.641 1 97.94 107 VAL B N 1
ATOM 3138 C CA . VAL B 1 107 ? 7.211 -42.125 -20.906 1 97.94 107 VAL B CA 1
ATOM 3139 C C . VAL B 1 107 ? 8.195 -42.5 -22.016 1 97.94 107 VAL B C 1
ATOM 3141 O O . VAL B 1 107 ? 7.836 -43.188 -22.984 1 97.94 107 VAL B O 1
ATOM 3144 N N . SER B 1 108 ? 9.438 -42.062 -21.938 1 97.75 108 SER B N 1
ATOM 3145 C CA . SER B 1 108 ? 10.461 -42.438 -22.906 1 97.75 108 SER B CA 1
ATOM 3146 C C . SER B 1 108 ? 10.633 -43.938 -22.969 1 97.75 108 SER B C 1
ATOM 3148 O O . SER B 1 108 ? 10.789 -44.531 -24.062 1 97.75 108 SER B O 1
ATOM 3150 N N . ILE B 1 109 ? 10.539 -44.562 -21.844 1 97.31 109 ILE B N 1
ATOM 3151 C CA . ILE B 1 109 ? 10.609 -46.031 -21.766 1 97.31 109 ILE B CA 1
ATOM 3152 C C . ILE B 1 109 ? 9.406 -46.625 -22.484 1 97.31 109 ILE B C 1
ATOM 3154 O O . ILE B 1 109 ? 9.547 -47.594 -23.234 1 97.31 109 ILE B O 1
ATOM 3158 N N . LEU B 1 110 ? 8.289 -46.062 -22.281 1 98.31 110 LEU B N 1
ATOM 3159 C CA . LEU B 1 110 ? 7.066 -46.531 -22.922 1 98.31 110 LEU B CA 1
ATOM 3160 C C . LEU B 1 110 ? 7.164 -46.438 -24.438 1 98.31 110 LEU B C 1
ATOM 3162 O O . LEU B 1 110 ? 6.73 -47.344 -25.141 1 98.31 110 LEU B O 1
ATOM 3166 N N . VAL B 1 111 ? 7.699 -45.312 -24.859 1 98.12 111 VAL B N 1
ATOM 3167 C CA . VAL B 1 111 ? 7.859 -45.125 -26.297 1 98.12 111 VAL B CA 1
ATOM 3168 C C . VAL B 1 111 ? 8.75 -46.219 -26.891 1 98.12 111 VAL B C 1
ATOM 3170 O O . VAL B 1 111 ? 8.383 -46.875 -27.859 1 98.12 111 VAL B O 1
ATOM 3173 N N . GLU B 1 112 ? 9.867 -46.5 -26.297 1 98.25 112 GLU B N 1
ATOM 3174 C CA . GLU B 1 112 ? 10.836 -47.469 -26.781 1 98.25 112 GLU B CA 1
ATOM 3175 C C . GLU B 1 112 ? 10.289 -48.906 -26.703 1 98.25 112 GLU B C 1
ATOM 3177 O O . GLU B 1 112 ? 10.344 -49.656 -27.672 1 98.25 112 GLU B O 1
ATOM 3182 N N . HIS B 1 113 ? 9.711 -49.188 -25.578 1 98.31 113 HIS B N 1
ATOM 3183 C CA . HIS B 1 113 ? 9.242 -50.562 -25.359 1 98.31 113 HIS B CA 1
ATOM 3184 C C . HIS B 1 113 ? 8.039 -50.875 -26.234 1 98.31 113 HIS B C 1
ATOM 3186 O O . HIS B 1 113 ? 7.895 -52.031 -26.703 1 98.31 113 HIS B O 1
ATOM 3192 N N . SER B 1 114 ? 7.172 -49.906 -26.422 1 98.38 114 SER B N 1
ATOM 3193 C CA . SER B 1 114 ? 6.023 -50.156 -27.281 1 98.38 114 SER B CA 1
ATOM 3194 C C . SER B 1 114 ? 6.453 -50.438 -28.719 1 98.38 114 SER B C 1
ATOM 3196 O O . SER B 1 114 ? 5.883 -51.281 -29.391 1 98.38 114 SER B O 1
ATOM 3198 N N . LYS B 1 115 ? 7.445 -49.719 -29.219 1 98.38 115 LYS B N 1
ATOM 3199 C CA . LYS B 1 115 ? 7.977 -49.969 -30.547 1 98.38 115 LYS B CA 1
ATOM 3200 C C . LYS B 1 115 ? 8.594 -51.344 -30.656 1 98.38 115 LYS B C 1
ATOM 3202 O O . LYS B 1 115 ? 8.336 -52.094 -31.625 1 98.38 115 LYS B O 1
ATOM 3207 N N . ARG B 1 116 ? 9.328 -51.75 -29.688 1 98.56 116 ARG B N 1
ATOM 3208 C CA . ARG B 1 116 ? 9.984 -53.062 -29.672 1 98.56 116 ARG B CA 1
ATOM 3209 C C . ARG B 1 116 ? 8.953 -54.188 -29.641 1 98.56 116 ARG B C 1
ATOM 3211 O O . ARG B 1 116 ? 9.094 -55.188 -30.344 1 98.56 116 ARG B O 1
ATOM 3218 N N . ILE B 1 117 ? 7.953 -53.938 -28.844 1 98.56 117 ILE B N 1
ATOM 3219 C CA . ILE B 1 117 ? 6.902 -54.938 -28.766 1 98.56 117 ILE B CA 1
ATOM 3220 C C . ILE B 1 117 ? 6.23 -55.094 -30.125 1 98.56 117 ILE B C 1
ATOM 3222 O O . ILE B 1 117 ? 5.965 -56.219 -30.578 1 98.56 117 ILE B O 1
ATOM 3226 N N . GLY B 1 118 ? 5.961 -53.969 -30.75 1 98 118 GLY B N 1
ATOM 3227 C CA . GLY B 1 118 ? 5.383 -54 -32.094 1 98 118 GLY B CA 1
ATOM 3228 C C . GLY B 1 118 ? 6.211 -54.812 -33.062 1 98 118 GLY B C 1
ATOM 3229 O O . GLY B 1 118 ? 5.668 -55.625 -33.812 1 98 118 GLY B O 1
ATOM 3230 N N . GLU B 1 119 ? 7.492 -54.719 -33.031 1 98.44 119 GLU B N 1
ATOM 3231 C CA . GLU B 1 119 ? 8.398 -55.438 -33.906 1 98.44 119 GLU B CA 1
ATOM 3232 C C . GLU B 1 119 ? 8.391 -56.938 -33.594 1 98.44 119 GLU B C 1
ATOM 3234 O O . GLU B 1 119 ? 8.344 -57.781 -34.531 1 98.44 119 GLU B O 1
ATOM 3239 N N . ILE B 1 120 ? 8.414 -57.25 -32.375 1 98.62 120 ILE B N 1
ATOM 3240 C CA . ILE B 1 120 ? 8.469 -58.656 -31.969 1 98.62 120 ILE B CA 1
ATOM 3241 C C . ILE B 1 120 ? 7.156 -59.344 -32.312 1 98.62 120 ILE B C 1
ATOM 3243 O O . ILE B 1 120 ? 7.156 -60.5 -32.75 1 98.62 120 ILE B O 1
ATOM 3247 N N . VAL B 1 121 ? 6.082 -58.625 -32.125 1 98.56 121 VAL B N 1
ATOM 3248 C CA . VAL B 1 121 ? 4.77 -59.188 -32.438 1 98.56 121 VAL B CA 1
ATOM 3249 C C . VAL B 1 121 ? 4.672 -59.5 -33.938 1 98.56 121 VAL B C 1
ATOM 3251 O O . VAL B 1 121 ? 4.086 -60.5 -34.344 1 98.56 121 VAL B O 1
ATOM 3254 N N . GLU B 1 122 ? 5.258 -58.688 -34.75 1 97.88 122 GLU B N 1
ATOM 3255 C CA . GLU B 1 122 ? 5.297 -58.906 -36.188 1 97.88 122 GLU B CA 1
ATOM 3256 C C . GLU B 1 122 ? 6.078 -60.188 -36.5 1 97.88 122 GLU B C 1
ATOM 3258 O O . GLU B 1 122 ? 5.668 -60.969 -37.344 1 97.88 122 GLU B O 1
ATOM 3263 N N . VAL B 1 123 ? 7.141 -60.375 -35.812 1 98.19 123 VAL B N 1
ATOM 3264 C CA . VAL B 1 123 ? 7.953 -61.562 -36 1 98.19 123 VAL B CA 1
ATOM 3265 C C . VAL B 1 123 ? 7.148 -62.812 -35.625 1 98.19 123 VAL B C 1
ATOM 3267 O O . VAL B 1 123 ? 7.125 -63.781 -36.375 1 98.19 123 VAL B O 1
ATOM 3270 N N . ILE B 1 124 ? 6.449 -62.688 -34.531 1 98.31 124 ILE B N 1
ATOM 3271 C CA . ILE B 1 124 ? 5.656 -63.844 -34.062 1 98.31 124 ILE B CA 1
ATOM 3272 C C . ILE B 1 124 ? 4.547 -64.125 -35.062 1 98.31 124 ILE B C 1
ATOM 3274 O O . ILE B 1 124 ? 4.262 -65.312 -35.344 1 98.31 124 ILE B O 1
ATOM 3278 N N . GLY B 1 125 ? 3.959 -63.094 -35.531 1 97.94 125 GLY B N 1
ATOM 3279 C CA . GLY B 1 125 ? 2.955 -63.25 -36.562 1 97.94 125 GLY B CA 1
ATOM 3280 C C . GLY B 1 125 ? 3.492 -63.938 -37.812 1 97.94 125 GLY B C 1
ATOM 3281 O O . GLY B 1 125 ? 2.828 -64.812 -38.375 1 97.94 125 GLY B O 1
ATOM 3282 N N . GLY B 1 126 ? 4.672 -63.594 -38.219 1 98.12 126 GLY B N 1
ATOM 3283 C CA . GLY B 1 126 ? 5.332 -64.25 -39.344 1 98.12 126 GLY B CA 1
ATOM 3284 C C . GLY B 1 126 ? 5.621 -65.75 -39.062 1 98.12 126 GLY B C 1
ATOM 3285 O O . GLY B 1 126 ? 5.457 -66.562 -39.938 1 98.12 126 GLY B O 1
ATOM 3286 N N . ILE B 1 127 ? 6.008 -65.938 -37.906 1 98.38 127 ILE B N 1
ATOM 3287 C CA . ILE B 1 127 ? 6.273 -67.312 -37.5 1 98.38 127 ILE B CA 1
ATOM 3288 C C . ILE B 1 127 ? 4.988 -68.125 -37.562 1 98.38 127 ILE B C 1
ATOM 3290 O O . ILE B 1 127 ? 4.992 -69.312 -38.031 1 98.38 127 ILE B O 1
ATOM 3294 N N . ALA B 1 128 ? 3.959 -67.562 -37.094 1 98.31 128 ALA B N 1
ATOM 3295 C CA . ALA B 1 128 ? 2.66 -68.25 -37.125 1 98.31 128 ALA B CA 1
ATOM 3296 C C . ALA B 1 128 ? 2.246 -68.562 -38.562 1 98.31 128 ALA B C 1
ATOM 3298 O O . ALA B 1 128 ? 1.784 -69.688 -38.844 1 98.31 128 ALA B O 1
ATOM 3299 N N . ASP B 1 129 ? 2.463 -67.688 -39.438 1 98.06 129 ASP B N 1
ATOM 3300 C CA . ASP B 1 129 ? 2.139 -67.875 -40.844 1 98.06 129 ASP B CA 1
ATOM 3301 C C . ASP B 1 129 ? 2.986 -69 -41.438 1 98.06 129 ASP B C 1
ATOM 3303 O O . ASP B 1 129 ? 2.471 -69.875 -42.156 1 98.06 129 ASP B O 1
ATOM 3307 N N . GLN B 1 130 ? 4.219 -69 -41.156 1 98.06 130 GLN B N 1
ATOM 3308 C CA . GLN B 1 130 ? 5.125 -70 -41.656 1 98.06 130 GLN B CA 1
ATOM 3309 C C . GLN B 1 130 ? 4.789 -71.375 -41.094 1 98.06 130 GLN B C 1
ATOM 3311 O O . GLN B 1 130 ? 4.824 -72.375 -41.812 1 98.06 130 GLN B O 1
ATOM 3316 N N . THR B 1 131 ? 4.488 -71.375 -39.844 1 98 131 THR B N 1
ATOM 3317 C CA . THR B 1 131 ? 4.094 -72.625 -39.188 1 98 131 THR B CA 1
ATOM 3318 C C . THR B 1 131 ? 2.812 -73.125 -39.812 1 98 131 THR B C 1
ATOM 3320 O O . THR B 1 131 ? 2.695 -74.375 -40.062 1 98 131 THR B O 1
ATOM 3323 N N . ASN B 1 132 ? 1.938 -72.312 -40.031 1 97.31 132 ASN B N 1
ATOM 3324 C CA . ASN B 1 132 ? 0.685 -72.688 -40.656 1 97.31 132 ASN B CA 1
ATOM 3325 C C . ASN B 1 132 ? 0.923 -73.312 -42.031 1 97.31 132 ASN B C 1
ATOM 3327 O O . ASN B 1 132 ? 0.338 -74.312 -42.406 1 97.31 132 ASN B O 1
ATOM 3331 N N . LEU B 1 133 ? 1.758 -72.75 -42.812 1 96.94 133 LEU B N 1
ATOM 3332 C CA . LEU B 1 133 ? 2.082 -73.188 -44.156 1 96.94 133 LEU B CA 1
ATOM 3333 C C . LEU B 1 133 ? 2.777 -74.562 -44.094 1 96.94 133 LEU B C 1
ATOM 3335 O O . LEU B 1 133 ? 2.467 -75.438 -44.906 1 96.94 133 LEU B O 1
ATOM 3339 N N . LEU B 1 134 ? 3.67 -74.688 -43.219 1 96.25 134 LEU B N 1
ATOM 3340 C CA . LEU B 1 134 ? 4.367 -75.938 -43.062 1 96.25 134 LEU B CA 1
ATOM 3341 C C . LEU B 1 134 ? 3.402 -77.062 -42.656 1 96.25 134 LEU B C 1
ATOM 3343 O O . LEU B 1 134 ? 3.48 -78.188 -43.156 1 96.25 134 LEU B O 1
ATOM 3347 N N . ALA B 1 135 ? 2.529 -76.688 -41.781 1 95.12 135 ALA B N 1
ATOM 3348 C CA . ALA B 1 135 ? 1.538 -77.625 -41.312 1 95.12 135 ALA B CA 1
ATOM 3349 C C . ALA B 1 135 ? 0.579 -78 -42.438 1 95.12 135 ALA B C 1
ATOM 3351 O O . ALA B 1 135 ? 0.191 -79.188 -42.531 1 95.12 135 ALA B O 1
ATOM 3352 N N . LEU B 1 136 ? 0.236 -77.188 -43.25 1 94.12 136 LEU B N 1
ATOM 3353 C CA . LEU B 1 136 ? -0.63 -77.438 -44.406 1 94.12 136 LEU B CA 1
ATOM 3354 C C . LEU B 1 136 ? 0.046 -78.375 -45.375 1 94.12 136 LEU B C 1
ATOM 3356 O O . LEU B 1 136 ? -0.566 -79.375 -45.812 1 94.12 136 LEU B O 1
ATOM 3360 N N . ASN B 1 137 ? 1.234 -78.125 -45.625 1 90.62 137 ASN B N 1
ATOM 3361 C CA . ASN B 1 137 ? 1.989 -79 -46.531 1 90.62 137 ASN B CA 1
ATOM 3362 C C . ASN B 1 137 ? 2.148 -80.375 -45.938 1 90.62 137 ASN B C 1
ATOM 3364 O O . ASN B 1 137 ? 2.057 -81.375 -46.656 1 90.62 137 ASN B O 1
ATOM 3368 N N . ALA B 1 138 ? 2.367 -80.375 -44.688 1 89.69 138 ALA B N 1
ATOM 3369 C CA . ALA B 1 138 ? 2.494 -81.688 -44.031 1 89.69 138 ALA B CA 1
ATOM 3370 C C . ALA B 1 138 ? 1.176 -82.438 -44.062 1 89.69 138 ALA B C 1
ATOM 3372 O O . ALA B 1 138 ? 1.166 -83.625 -44.219 1 89.69 138 ALA B O 1
ATOM 3373 N N . ALA B 1 139 ? 0.126 -81.75 -43.938 1 89.25 139 ALA B N 1
ATOM 3374 C CA . ALA B 1 139 ? -1.188 -82.375 -44 1 89.25 139 ALA B CA 1
ATOM 3375 C C . ALA B 1 139 ? -1.478 -82.938 -45.375 1 89.25 139 ALA B C 1
ATOM 3377 O O . ALA B 1 139 ? -2.037 -84.062 -45.5 1 89.25 139 ALA B O 1
ATOM 3378 N N . ILE B 1 140 ? -1.123 -82.25 -46.312 1 87.31 140 ILE B N 1
ATOM 3379 C CA . ILE B 1 140 ? -1.32 -82.688 -47.688 1 87.31 140 ILE B CA 1
ATOM 3380 C C . ILE B 1 140 ? -0.485 -83.938 -47.969 1 87.31 140 ILE B C 1
ATOM 3382 O O . ILE B 1 140 ? -0.983 -84.938 -48.531 1 87.31 140 ILE B O 1
ATOM 3386 N N . GLU B 1 141 ? 0.747 -83.938 -47.562 1 83.12 141 GLU B N 1
ATOM 3387 C CA . GLU B 1 141 ? 1.634 -85.062 -47.781 1 83.12 141 GLU B CA 1
ATOM 3388 C C . GLU B 1 141 ? 1.167 -86.312 -47 1 83.12 141 GLU B C 1
ATOM 3390 O O . GLU B 1 141 ? 1.229 -87.438 -47.5 1 83.12 141 GLU B O 1
ATOM 3395 N N . ALA B 1 142 ? 0.682 -86.062 -45.812 1 85.5 142 ALA B N 1
ATOM 3396 C CA . ALA B 1 142 ? 0.16 -87.125 -45 1 85.5 142 ALA B CA 1
ATOM 3397 C C . ALA B 1 142 ? -1.058 -87.75 -45.656 1 85.5 142 ALA B C 1
ATOM 3399 O O . ALA B 1 142 ? -1.22 -89 -45.625 1 85.5 142 ALA B O 1
ATOM 3400 N N . ALA B 1 143 ? -1.875 -87.062 -46.25 1 84.75 143 ALA B N 1
ATOM 3401 C CA . ALA B 1 143 ? -3.043 -87.625 -46.969 1 84.75 143 ALA B CA 1
ATOM 3402 C C . ALA B 1 143 ? -2.629 -88.438 -48.156 1 84.75 143 ALA B C 1
ATOM 3404 O O . ALA B 1 143 ? -3.236 -89.5 -48.438 1 84.75 143 ALA B O 1
ATOM 3405 N N . ARG B 1 144 ? -1.645 -88.062 -48.812 1 82.81 144 ARG B N 1
ATOM 3406 C CA . ARG B 1 144 ? -1.142 -88.75 -50 1 82.81 144 ARG B CA 1
ATOM 3407 C C . ARG B 1 144 ? -0.536 -90.062 -49.625 1 82.81 144 ARG B C 1
ATOM 3409 O O . ARG B 1 144 ? -0.508 -91 -50.469 1 82.81 144 ARG B O 1
ATOM 3416 N N . SER B 1 145 ? -0.097 -90.25 -48.375 1 81 145 SER B N 1
ATOM 3417 C CA . SER B 1 145 ? 0.589 -91.438 -47.938 1 81 145 SER B CA 1
ATOM 3418 C C . SER B 1 145 ? -0.402 -92.5 -47.469 1 81 145 SER B C 1
ATOM 3420 O O . SER B 1 145 ? -0.002 -93.562 -47 1 81 145 SER B O 1
ATOM 3422 N N 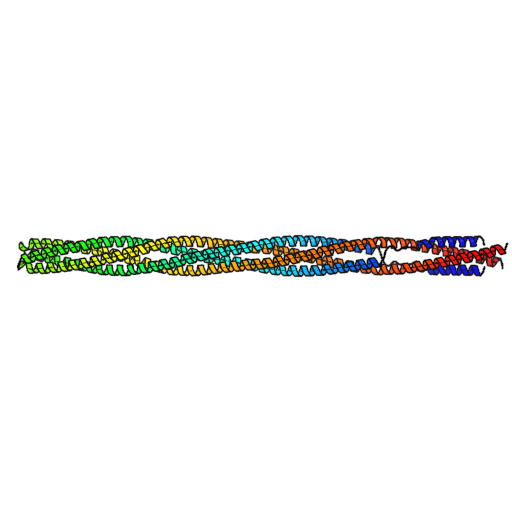. GLY B 1 146 ? -1.729 -92.25 -47.562 1 80 146 GLY B N 1
ATOM 3423 C CA . GLY B 1 146 ? -2.781 -93.188 -47.281 1 80 146 GLY B CA 1
ATOM 3424 C C . GLY B 1 146 ? -2.84 -93.562 -45.812 1 80 146 GLY B C 1
ATOM 3425 O O . GLY B 1 146 ? -2.875 -92.75 -44.938 1 80 146 GLY B O 1
ATOM 3426 N N . GLU B 1 147 ? -2.77 -94.938 -45.562 1 80 147 GLU B N 1
ATOM 3427 C CA . GLU B 1 147 ? -2.953 -95.5 -44.219 1 80 147 GLU B CA 1
ATOM 3428 C C . GLU B 1 147 ? -1.747 -95.188 -43.312 1 80 147 GLU B C 1
ATOM 3430 O O . GLU B 1 147 ? -1.892 -95 -42.125 1 80 147 GLU B O 1
ATOM 3435 N N . HIS B 1 148 ? -0.598 -95 -43.906 1 75.69 148 HIS B N 1
ATOM 3436 C CA . HIS B 1 148 ? 0.638 -94.812 -43.156 1 75.69 148 HIS B CA 1
ATOM 3437 C C . HIS B 1 148 ? 0.764 -93.375 -42.688 1 75.69 148 HIS B C 1
ATOM 3439 O O . HIS B 1 148 ? 1.565 -93.062 -41.812 1 75.69 148 HIS B O 1
ATOM 3445 N N . GLY B 1 149 ? -0.206 -92.5 -43.25 1 81.25 149 GLY B N 1
ATOM 3446 C CA . GLY B 1 149 ? -0.076 -91.125 -42.938 1 81.25 149 GLY B CA 1
ATOM 3447 C C . GLY B 1 149 ? -1.19 -90.562 -42.062 1 81.25 149 GLY B C 1
ATOM 3448 O O . GLY B 1 149 ? -1.23 -89.375 -41.75 1 81.25 149 GLY B O 1
ATOM 3449 N N . ARG B 1 150 ? -2.029 -91.375 -41.594 1 85.69 150 ARG B N 1
ATOM 3450 C CA . ARG B 1 150 ? -3.221 -90.875 -40.906 1 85.69 150 ARG B CA 1
ATOM 3451 C C . ARG B 1 150 ? -2.848 -90.188 -39.594 1 85.69 150 ARG B C 1
ATOM 3453 O O . ARG B 1 150 ? -3.406 -89.188 -39.25 1 85.69 150 ARG B O 1
ATOM 3460 N N . GLY B 1 151 ? -1.912 -90.688 -38.781 1 82.75 151 GLY B N 1
ATOM 3461 C CA . GLY B 1 151 ? -1.469 -90.125 -37.531 1 82.75 151 GLY B CA 1
ATOM 3462 C C . GLY B 1 151 ? -0.823 -88.75 -37.719 1 82.75 151 GLY B C 1
ATOM 3463 O O . GLY B 1 151 ? -1.079 -87.812 -36.969 1 82.75 151 GLY B O 1
ATOM 3464 N N . PHE B 1 152 ? -0.129 -88.625 -38.875 1 86.12 152 PHE B N 1
ATOM 3465 C CA . PHE B 1 152 ? 0.568 -87.375 -39.188 1 86.12 152 PHE B CA 1
ATOM 3466 C C . PHE B 1 152 ? -0.414 -86.312 -39.625 1 86.12 152 PHE B C 1
ATOM 3468 O O . PHE B 1 152 ? -0.225 -85.125 -39.344 1 86.12 152 PHE B O 1
ATOM 3475 N N . ALA B 1 153 ? -1.414 -86.75 -40.312 1 89.5 153 ALA B N 1
ATOM 3476 C CA . ALA B 1 153 ? -2.432 -85.812 -40.781 1 89.5 153 ALA B CA 1
ATOM 3477 C C . ALA B 1 153 ? -3.135 -85.125 -39.625 1 89.5 153 ALA B C 1
ATOM 3479 O O . ALA B 1 153 ? -3.377 -83.938 -39.625 1 89.5 153 ALA B O 1
ATOM 3480 N N . VAL B 1 154 ? -3.314 -85.875 -38.5 1 91.12 154 VAL B N 1
ATOM 3481 C CA . VAL B 1 154 ? -3.984 -85.375 -37.312 1 91.12 154 VAL B CA 1
ATOM 3482 C C . VAL B 1 154 ? -3.074 -84.375 -36.625 1 91.12 154 VAL B C 1
ATOM 3484 O O . VAL B 1 154 ? -3.514 -83.312 -36.25 1 91.12 154 VAL B O 1
ATOM 3487 N N . VAL B 1 155 ? -1.87 -84.688 -36.531 1 93.06 155 VAL B N 1
ATOM 3488 C CA . VAL B 1 155 ? -0.897 -83.812 -35.906 1 93.06 155 VAL B CA 1
ATOM 3489 C C . VAL B 1 155 ? -0.746 -82.5 -36.688 1 93.06 155 VAL B C 1
ATOM 3491 O O . VAL B 1 155 ? -0.731 -81.438 -36.125 1 93.06 155 VAL B O 1
ATOM 3494 N N . ALA B 1 156 ? -0.635 -82.688 -37.969 1 93.75 156 ALA B N 1
ATOM 3495 C CA . ALA B 1 156 ? -0.48 -81.562 -38.844 1 93.75 156 ALA B CA 1
ATOM 3496 C C . ALA B 1 156 ? -1.677 -80.562 -38.75 1 93.75 156 ALA B C 1
ATOM 3498 O O . ALA B 1 156 ? -1.512 -79.375 -38.719 1 93.75 156 ALA B O 1
ATOM 3499 N N . GLU B 1 157 ? -2.803 -81.188 -38.594 1 94 157 GLU B N 1
ATOM 3500 C CA . GLU B 1 157 ? -4.012 -80.375 -38.469 1 94 157 GLU B CA 1
ATOM 3501 C C . GLU B 1 157 ? -4.066 -79.625 -37.156 1 94 157 GLU B C 1
ATOM 3503 O O . GLU B 1 157 ? -4.488 -78.438 -37.062 1 94 157 GLU B O 1
ATOM 3508 N N . ASN B 1 158 ? -3.631 -80.25 -36.125 1 96.44 158 ASN B N 1
ATOM 3509 C CA . ASN B 1 158 ? -3.566 -79.625 -34.812 1 96.44 158 ASN B CA 1
ATOM 3510 C C . ASN B 1 158 ? -2.594 -78.438 -34.812 1 96.44 158 ASN B C 1
ATOM 3512 O O . ASN B 1 158 ? -2.902 -77.438 -34.25 1 96.44 158 ASN B O 1
ATOM 3516 N N . ILE B 1 159 ? -1.513 -78.625 -35.438 1 97.19 159 ILE B N 1
ATOM 3517 C CA . ILE B 1 159 ? -0.503 -77.562 -35.5 1 97.19 159 ILE B CA 1
ATOM 3518 C C . ILE B 1 159 ? -1.036 -76.438 -36.312 1 97.19 159 ILE B C 1
ATOM 3520 O O . ILE B 1 159 ? -0.786 -75.25 -36 1 97.19 159 ILE B O 1
ATOM 3524 N N . ARG B 1 160 ? -1.703 -76.75 -37.344 1 96.56 160 ARG B N 1
ATOM 3525 C CA . ARG B 1 160 ? -2.307 -75.688 -38.188 1 96.56 160 ARG B CA 1
ATOM 3526 C C . ARG B 1 160 ? -3.273 -74.875 -37.375 1 96.56 160 ARG B C 1
ATOM 3528 O O . ARG B 1 160 ? -3.248 -73.625 -37.438 1 96.56 160 ARG B O 1
ATOM 3535 N N . GLU B 1 161 ? -4.078 -75.438 -36.531 1 97.31 161 GLU B N 1
ATOM 3536 C CA . GLU B 1 161 ? -5.039 -74.75 -35.719 1 97.31 161 GLU B CA 1
ATOM 3537 C C . GLU B 1 161 ? -4.336 -73.875 -34.688 1 97.31 161 GLU B C 1
ATOM 3539 O O . GLU B 1 161 ? -4.77 -72.75 -34.438 1 97.31 161 GLU B O 1
ATOM 3544 N N . LEU B 1 162 ? -3.318 -74.375 -34.156 1 98.12 162 LEU B N 1
ATOM 3545 C CA . LEU B 1 162 ? -2.539 -73.625 -33.188 1 98.12 162 LEU B CA 1
ATOM 3546 C C . LEU B 1 162 ? -1.889 -72.375 -33.844 1 98.12 162 LEU B C 1
ATOM 3548 O O . LEU B 1 162 ? -1.857 -71.312 -33.281 1 98.12 162 LEU B O 1
ATOM 3552 N N . ALA B 1 163 ? -1.366 -72.625 -35 1 98.12 163 ALA B N 1
ATOM 3553 C CA . ALA B 1 163 ? -0.762 -71.5 -35.75 1 98.12 163 ALA B CA 1
ATOM 3554 C C . ALA B 1 163 ? -1.79 -70.438 -36.062 1 98.12 163 ALA B C 1
ATOM 3556 O O . ALA B 1 163 ? -1.488 -69.25 -35.969 1 98.12 163 ALA B O 1
ATOM 3557 N N . ASP B 1 164 ? -2.963 -70.875 -36.375 1 98 164 ASP B N 1
ATOM 3558 C CA . ASP B 1 164 ? -4.047 -69.938 -36.656 1 98 164 ASP B CA 1
ATOM 3559 C C . ASP B 1 164 ? -4.41 -69.125 -35.406 1 98 164 ASP B C 1
ATOM 3561 O O . ASP B 1 164 ? -4.625 -67.875 -35.5 1 98 164 ASP B O 1
ATOM 3565 N N . GLN B 1 165 ? -4.477 -69.75 -34.312 1 98.12 165 GLN B N 1
ATOM 3566 C CA . GLN B 1 165 ? -4.766 -69.062 -33.062 1 98.12 165 GLN B CA 1
ATOM 3567 C C . GLN B 1 165 ? -3.672 -68.062 -32.719 1 98.12 165 GLN B C 1
ATOM 3569 O O . GLN B 1 165 ? -3.961 -66.938 -32.25 1 98.12 165 GLN B O 1
ATOM 3574 N N . SER B 1 166 ? -2.471 -68.438 -32.938 1 98.44 166 SER B N 1
ATOM 3575 C CA . SER B 1 166 ? -1.347 -67.562 -32.656 1 98.44 166 SER B CA 1
ATOM 3576 C C . SER B 1 166 ? -1.413 -66.312 -33.562 1 98.44 166 SER B C 1
ATOM 3578 O O . SER B 1 166 ? -1.191 -65.188 -33.094 1 98.44 166 SER B O 1
ATOM 3580 N N . LYS B 1 167 ? -1.736 -66.562 -34.812 1 98.31 167 LYS B N 1
ATOM 3581 C CA . LYS B 1 167 ? -1.848 -65.438 -35.75 1 98.31 167 LYS B CA 1
ATOM 3582 C C . LYS B 1 167 ? -2.936 -64.5 -35.312 1 98.31 167 LYS B C 1
ATOM 3584 O O . LYS B 1 167 ? -2.729 -63.25 -35.344 1 98.31 167 LYS B O 1
ATOM 3589 N N . LYS B 1 168 ? -4.059 -64.938 -34.875 1 98.38 168 LYS B N 1
ATOM 3590 C CA . LYS B 1 168 ? -5.152 -64.125 -34.375 1 98.38 168 LYS B CA 1
ATOM 3591 C C . LYS B 1 168 ? -4.73 -63.312 -33.156 1 98.38 168 LYS B C 1
ATOM 3593 O O . LYS B 1 168 ? -5.039 -62.125 -33.031 1 98.38 168 LYS B O 1
ATOM 3598 N N . SER B 1 169 ? -4.082 -64 -32.312 1 98.38 169 SER B N 1
ATOM 3599 C CA . SER B 1 169 ? -3.586 -63.344 -31.109 1 98.38 169 SER B CA 1
ATOM 3600 C C . SER B 1 169 ? -2.6 -62.219 -31.438 1 98.38 169 SER B C 1
ATOM 3602 O O . SER B 1 169 ? -2.666 -61.125 -30.859 1 98.38 169 SER B O 1
ATOM 3604 N N . THR B 1 170 ? -1.673 -62.438 -32.344 1 98.25 170 THR B N 1
ATOM 3605 C CA . THR B 1 170 ? -0.69 -61.438 -32.719 1 98.25 170 THR B CA 1
ATOM 3606 C C . THR B 1 170 ? -1.374 -60.219 -33.344 1 98.25 170 THR B C 1
ATOM 3608 O O . THR B 1 170 ? -0.952 -59.094 -33.156 1 98.25 170 THR B O 1
ATOM 3611 N N . ASP B 1 171 ? -2.408 -60.531 -34.125 1 98.25 171 ASP B N 1
ATOM 3612 C CA . ASP B 1 171 ? -3.168 -59.438 -34.719 1 98.25 171 ASP B CA 1
ATOM 3613 C C . ASP B 1 171 ? -3.826 -58.594 -33.656 1 98.25 171 ASP B C 1
ATOM 3615 O O . ASP B 1 171 ? -3.846 -57.344 -33.781 1 98.25 171 ASP B O 1
ATOM 3619 N N . GLN B 1 172 ? -4.32 -59.156 -32.625 1 98.44 172 GLN B N 1
ATOM 3620 C CA . GLN B 1 172 ? -4.926 -58.438 -31.531 1 98.44 172 GLN B CA 1
ATOM 3621 C C . GLN B 1 172 ? -3.893 -57.562 -30.812 1 98.44 172 GLN B C 1
ATOM 3623 O O . GLN B 1 172 ? -4.164 -56.406 -30.5 1 98.44 172 GLN B O 1
ATOM 3628 N N . ILE B 1 173 ? -2.76 -58.094 -30.594 1 98.56 173 ILE B N 1
ATOM 3629 C CA . ILE B 1 173 ? -1.713 -57.312 -29.922 1 98.56 173 ILE B CA 1
ATOM 3630 C C . ILE B 1 173 ? -1.294 -56.125 -30.781 1 98.56 173 ILE B C 1
ATOM 3632 O O . ILE B 1 173 ? -1.017 -55.062 -30.266 1 98.56 173 ILE B O 1
ATOM 3636 N N . THR B 1 174 ? -1.181 -56.406 -32.094 1 98.38 174 THR B N 1
ATOM 3637 C CA . THR B 1 174 ? -0.794 -55.344 -33 1 98.38 174 THR B CA 1
ATOM 3638 C C . THR B 1 174 ? -1.733 -54.156 -32.875 1 98.38 174 THR B C 1
ATOM 3640 O O . THR B 1 174 ? -1.283 -53 -32.844 1 98.38 174 THR B O 1
ATOM 3643 N N . GLU B 1 175 ? -3.055 -54.375 -32.75 1 98.38 175 GLU B N 1
ATOM 3644 C CA . GLU B 1 175 ? -4.039 -53.312 -32.562 1 98.38 175 GLU B CA 1
ATOM 3645 C C . GLU B 1 175 ? -3.879 -52.625 -31.219 1 98.38 175 GLU B C 1
ATOM 3647 O O . GLU B 1 175 ? -3.91 -51.375 -31.156 1 98.38 175 GLU B O 1
ATOM 3652 N N . LEU B 1 176 ? -3.672 -53.375 -30.219 1 98.5 176 LEU B N 1
ATOM 3653 C CA . LEU B 1 176 ? -3.512 -52.812 -28.875 1 98.5 176 LEU B CA 1
ATOM 3654 C C . LEU B 1 176 ? -2.268 -51.938 -28.797 1 98.5 176 LEU B C 1
ATOM 3656 O O . LEU B 1 176 ? -2.293 -50.875 -28.172 1 98.5 176 LEU B O 1
ATOM 3660 N N . ILE B 1 177 ? -1.228 -52.406 -29.422 1 98.44 177 ILE B N 1
ATOM 3661 C CA . ILE B 1 177 ? 0.029 -51.656 -29.391 1 98.44 177 ILE B CA 1
ATOM 3662 C C . ILE B 1 177 ? -0.126 -50.344 -30.141 1 98.44 177 ILE B C 1
ATOM 3664 O O . ILE B 1 177 ? 0.409 -49.312 -29.719 1 98.44 177 ILE B O 1
ATOM 3668 N N . ARG B 1 178 ? -0.834 -50.375 -31.219 1 98 178 ARG B N 1
ATOM 3669 C CA . ARG B 1 178 ? -1.096 -49.156 -31.969 1 98 178 ARG B CA 1
ATOM 3670 C C . ARG B 1 178 ? -1.85 -48.156 -31.125 1 98 178 ARG B C 1
ATOM 3672 O O . ARG B 1 178 ? -1.479 -46.969 -31.062 1 98 178 ARG B O 1
ATOM 3679 N N . ASP B 1 179 ? -2.84 -48.594 -30.422 1 98.06 179 ASP B N 1
ATOM 3680 C CA . ASP B 1 179 ? -3.6 -47.75 -29.516 1 98.06 179 ASP B CA 1
ATOM 3681 C C . ASP B 1 179 ? -2.711 -47.188 -28.406 1 98.06 179 ASP B C 1
ATOM 3683 O O . ASP B 1 179 ? -2.822 -46 -28.047 1 98.06 179 ASP B O 1
ATOM 3687 N N . MET B 1 180 ? -1.877 -48 -27.906 1 98.25 180 MET B N 1
ATOM 3688 C CA . MET B 1 180 ? -0.973 -47.594 -26.844 1 98.25 180 MET B CA 1
ATOM 3689 C C . MET B 1 180 ? -0.016 -46.5 -27.328 1 98.25 180 MET B C 1
ATOM 3691 O O . MET B 1 180 ? 0.234 -45.531 -26.625 1 98.25 180 MET B O 1
ATOM 3695 N N . GLN B 1 181 ? 0.497 -46.75 -28.5 1 98.12 181 GLN B N 1
ATOM 3696 C CA . GLN B 1 181 ? 1.431 -45.781 -29.047 1 98.12 181 GLN B CA 1
ATOM 3697 C C . GLN B 1 181 ? 0.757 -44.406 -29.25 1 98.12 181 GLN B C 1
ATOM 3699 O O . GLN B 1 181 ? 1.368 -43.375 -29 1 98.12 181 GLN B O 1
ATOM 3704 N N . GLU B 1 182 ? -0.525 -44.375 -29.625 1 97.88 182 GLU B N 1
ATOM 3705 C CA . GLU B 1 182 ? -1.281 -43.125 -29.75 1 97.88 182 GLU B CA 1
ATOM 3706 C C . GLU B 1 182 ? -1.47 -42.469 -28.391 1 97.88 182 GLU B C 1
ATOM 3708 O O . GLU B 1 182 ? -1.323 -41.25 -28.25 1 97.88 182 GLU B O 1
ATOM 3713 N N . SER B 1 183 ? -1.799 -43.25 -27.438 1 98 183 SER B N 1
ATOM 3714 C CA . SER B 1 183 ? -1.973 -42.75 -26.078 1 98 183 SER B CA 1
ATOM 3715 C C . SER B 1 183 ? -0.663 -42.188 -25.531 1 98 183 SER B C 1
ATOM 3717 O O . SER B 1 183 ? -0.653 -41.156 -24.859 1 98 183 SER B O 1
ATOM 3719 N N . ILE B 1 184 ? 0.412 -42.875 -25.766 1 98.31 184 ILE B N 1
ATOM 3720 C CA . ILE B 1 184 ? 1.73 -42.438 -25.328 1 98.31 184 ILE B CA 1
ATOM 3721 C C . ILE B 1 184 ? 2.053 -41.094 -25.969 1 98.31 184 ILE B C 1
ATOM 3723 O O . ILE B 1 184 ? 2.559 -40.188 -25.297 1 98.31 184 ILE B O 1
ATOM 3727 N N . ASP B 1 185 ? 1.737 -40.938 -27.219 1 97.62 185 ASP B N 1
ATOM 3728 C CA . ASP B 1 185 ? 1.969 -39.656 -27.906 1 97.62 185 ASP B CA 1
ATOM 3729 C C . ASP B 1 185 ? 1.198 -38.531 -27.25 1 97.62 185 ASP B C 1
ATOM 3731 O O . ASP B 1 185 ? 1.708 -37.406 -27.125 1 97.62 185 ASP B O 1
ATOM 3735 N N . THR B 1 186 ? 0.017 -38.812 -26.844 1 97.12 186 THR B N 1
ATOM 3736 C CA . THR B 1 186 ? -0.797 -37.844 -26.141 1 97.12 186 THR B CA 1
ATOM 3737 C C . THR B 1 186 ? -0.136 -37.406 -24.828 1 97.12 186 THR B C 1
ATOM 3739 O O . THR B 1 186 ? -0.074 -36.219 -24.5 1 97.12 186 THR B O 1
ATOM 3742 N N . VAL B 1 187 ? 0.377 -38.344 -24.094 1 98 187 VAL B N 1
ATOM 3743 C CA . VAL B 1 187 ? 1.029 -38.062 -22.812 1 98 187 VAL B CA 1
ATOM 3744 C C . VAL B 1 187 ? 2.289 -37.25 -23.047 1 98 187 VAL B C 1
ATOM 3746 O O . VAL B 1 187 ? 2.541 -36.281 -22.344 1 98 187 VAL B O 1
ATOM 3749 N N . VAL B 1 188 ? 3.047 -37.625 -24.047 1 97.81 188 VAL B N 1
ATOM 3750 C CA . VAL B 1 188 ? 4.27 -36.906 -24.375 1 97.81 188 VAL B CA 1
ATOM 3751 C C . VAL B 1 188 ? 3.938 -35.469 -24.703 1 97.81 188 VAL B C 1
ATOM 3753 O O . VAL B 1 188 ? 4.586 -34.531 -24.188 1 97.81 188 VAL B O 1
ATOM 3756 N N . SER B 1 189 ? 2.9 -35.188 -25.516 1 97.38 189 SER B N 1
ATOM 3757 C CA . SER B 1 189 ? 2.48 -33.844 -25.875 1 97.38 189 SER B CA 1
ATOM 3758 C C . SER B 1 189 ? 2.004 -33.062 -24.656 1 97.38 189 SER B C 1
ATOM 3760 O O . SER B 1 189 ? 2.289 -31.875 -24.531 1 97.38 189 SER B O 1
ATOM 3762 N N . SER B 1 190 ? 1.3 -33.719 -23.828 1 97.12 190 SER B N 1
ATOM 3763 C CA . SER B 1 190 ? 0.793 -33.094 -22.609 1 97.12 190 SER B CA 1
ATOM 3764 C C . SER B 1 190 ? 1.935 -32.656 -21.688 1 97.12 190 SER B C 1
ATOM 3766 O O . SER B 1 190 ? 1.898 -31.562 -21.141 1 97.12 190 SER B O 1
ATOM 3768 N N . ILE B 1 191 ? 2.924 -33.5 -21.578 1 97.19 191 ILE B N 1
ATOM 3769 C CA . ILE B 1 191 ? 4.074 -33.188 -20.734 1 97.19 191 ILE B CA 1
ATOM 3770 C C . ILE B 1 191 ? 4.793 -31.953 -21.297 1 97.19 191 ILE B C 1
ATOM 3772 O O . ILE B 1 191 ? 5.176 -31.047 -20.547 1 97.19 191 ILE B O 1
ATOM 3776 N N . LYS B 1 192 ? 4.93 -31.891 -22.594 1 97.12 192 LYS B N 1
ATOM 3777 C CA . LYS B 1 192 ? 5.562 -30.734 -23.219 1 97.12 192 LYS B CA 1
ATOM 3778 C C . LYS B 1 192 ? 4.777 -29.453 -22.938 1 97.12 192 LYS B C 1
ATOM 3780 O O . LYS B 1 192 ? 5.363 -28.422 -22.625 1 97.12 192 LYS B O 1
ATOM 3785 N N . GLN B 1 193 ? 3.5 -29.547 -23.047 1 96.38 193 GLN B N 1
ATOM 3786 C CA . GLN B 1 193 ? 2.641 -28.406 -22.75 1 96.38 193 GLN B CA 1
ATOM 3787 C C . GLN B 1 193 ? 2.77 -27.984 -21.281 1 96.38 193 GLN B C 1
ATOM 3789 O O . GLN B 1 193 ? 2.824 -26.781 -20.984 1 96.38 193 GLN B O 1
ATOM 3794 N N . GLU B 1 194 ? 2.826 -28.906 -20.438 1 96.38 194 GLU B N 1
ATOM 3795 C CA . GLU B 1 194 ? 2.951 -28.609 -19.016 1 96.38 194 GLU B CA 1
ATOM 3796 C C . GLU B 1 194 ? 4.262 -27.891 -18.703 1 96.38 194 GLU B C 1
ATOM 3798 O O . GLU B 1 194 ? 4.297 -26.969 -17.891 1 96.38 194 GLU B O 1
ATOM 3803 N N . PHE B 1 195 ? 5.332 -28.359 -19.344 1 96.5 195 PHE B N 1
ATOM 3804 C CA . PHE B 1 195 ? 6.609 -27.688 -19.141 1 96.5 195 PHE B CA 1
ATOM 3805 C C . PHE B 1 195 ? 6.516 -26.219 -19.547 1 96.5 195 PHE B C 1
ATOM 3807 O O . PHE B 1 195 ? 7.004 -25.344 -18.812 1 96.5 195 PHE B O 1
ATOM 3814 N N . ARG B 1 196 ? 5.863 -25.891 -20.625 1 96.5 196 ARG B N 1
ATOM 3815 C CA . ARG B 1 196 ? 5.723 -24.516 -21.094 1 96.5 196 ARG B CA 1
ATOM 3816 C C . ARG B 1 196 ? 4.906 -23.688 -20.125 1 96.5 196 ARG B C 1
ATOM 3818 O O . ARG B 1 196 ? 5.324 -22.594 -19.734 1 96.5 196 ARG B O 1
ATOM 3825 N N . VAL B 1 197 ? 3.809 -24.219 -19.719 1 96.31 197 VAL B N 1
ATOM 3826 C CA . VAL B 1 197 ? 2.9 -23.484 -18.859 1 96.31 197 VAL B CA 1
ATOM 3827 C C . VAL B 1 197 ? 3.545 -23.281 -17.484 1 96.31 197 VAL B C 1
ATOM 3829 O O . VAL B 1 197 ? 3.436 -22.203 -16.891 1 96.31 197 VAL B O 1
ATOM 3832 N N . THR B 1 198 ? 4.195 -24.281 -17.016 1 96.44 198 THR B N 1
ATOM 3833 C CA . THR B 1 198 ? 4.836 -24.188 -15.711 1 96.44 198 THR B CA 1
ATOM 3834 C C . THR B 1 198 ? 5.945 -23.141 -15.727 1 96.44 198 THR B C 1
ATOM 3836 O O . THR B 1 198 ? 6.145 -22.422 -14.742 1 96.44 198 THR B O 1
ATOM 3839 N N . GLU B 1 199 ? 6.66 -23.047 -16.812 1 96.69 199 GLU B N 1
ATOM 3840 C CA . GLU B 1 199 ? 7.68 -22.016 -16.953 1 96.69 199 GLU B CA 1
ATOM 3841 C C . GLU B 1 199 ? 7.059 -20.625 -16.906 1 96.69 199 GLU B C 1
ATOM 3843 O O . GLU B 1 199 ? 7.605 -19.703 -16.281 1 96.69 199 GLU B O 1
ATOM 3848 N N . GLU B 1 200 ? 5.945 -20.469 -17.516 1 96.75 200 GLU B N 1
ATOM 3849 C CA . GLU B 1 200 ? 5.227 -19.203 -17.484 1 96.75 200 GLU B CA 1
ATOM 3850 C C . GLU B 1 200 ? 4.773 -18.859 -16.078 1 96.75 200 GLU B C 1
ATOM 3852 O O . GLU B 1 200 ? 4.867 -17.703 -15.648 1 96.75 200 GLU B O 1
ATOM 3857 N N . ILE B 1 201 ? 4.348 -19.828 -15.414 1 97.25 201 ILE B N 1
ATOM 3858 C CA . ILE B 1 201 ? 3.893 -19.609 -14.047 1 97.25 201 ILE B CA 1
ATOM 3859 C C . ILE B 1 201 ? 5.074 -19.219 -13.164 1 97.25 201 ILE B C 1
ATOM 3861 O O . ILE B 1 201 ? 4.957 -18.344 -12.32 1 97.25 201 ILE B O 1
ATOM 3865 N N . LYS B 1 202 ? 6.129 -19.922 -13.391 1 97 202 LYS B N 1
ATOM 3866 C CA . LYS B 1 202 ? 7.332 -19.609 -12.625 1 97 202 LYS B CA 1
ATOM 3867 C C . LYS B 1 202 ? 7.719 -18.141 -12.773 1 97 202 LYS B C 1
ATOM 3869 O O . LYS B 1 202 ? 7.977 -17.453 -11.781 1 97 202 LYS B O 1
ATOM 3874 N N . ASP B 1 203 ? 7.688 -17.578 -13.961 1 97.5 203 ASP B N 1
ATOM 3875 C CA . ASP B 1 203 ? 8.031 -16.188 -14.234 1 97.5 203 ASP B CA 1
ATOM 3876 C C . ASP B 1 203 ? 7.02 -15.242 -13.586 1 97.5 203 ASP B C 1
ATOM 3878 O O . ASP B 1 203 ? 7.402 -14.242 -12.977 1 97.5 203 ASP B O 1
ATOM 3882 N N . ALA B 1 204 ? 5.805 -15.57 -13.703 1 97.62 204 ALA B N 1
ATOM 3883 C CA . ALA B 1 204 ? 4.742 -14.742 -13.133 1 97.62 204 ALA B CA 1
ATOM 3884 C C . ALA B 1 204 ? 4.859 -14.672 -11.617 1 97.62 204 ALA B C 1
ATOM 3886 O O . ALA B 1 204 ? 4.664 -13.609 -11.023 1 97.62 204 ALA B O 1
ATOM 3887 N N . VAL B 1 205 ? 5.207 -15.773 -11.07 1 97.88 205 VAL B N 1
ATOM 3888 C CA . VAL B 1 205 ? 5.309 -15.82 -9.617 1 97.88 205 VAL B CA 1
ATOM 3889 C C . VAL B 1 205 ? 6.477 -14.961 -9.148 1 97.88 205 VAL B C 1
ATOM 3891 O O . VAL B 1 205 ? 6.387 -14.289 -8.117 1 97.88 205 VAL B O 1
ATOM 3894 N N . GLN B 1 206 ? 7.543 -14.945 -9.883 1 97.81 206 GLN B N 1
ATOM 3895 C CA . GLN B 1 206 ? 8.664 -14.078 -9.547 1 97.81 206 GLN B CA 1
ATOM 3896 C C . GLN B 1 206 ? 8.266 -12.602 -9.617 1 97.81 206 GLN B C 1
ATOM 3898 O O . GLN B 1 206 ? 8.695 -11.797 -8.789 1 97.81 206 GLN B O 1
ATOM 3903 N N . GLU B 1 207 ? 7.461 -12.289 -10.547 1 97.75 207 GLU B N 1
ATOM 3904 C CA . GLU B 1 207 ? 6.945 -10.93 -10.656 1 97.75 207 GLU B CA 1
ATOM 3905 C C . GLU B 1 207 ? 6.062 -10.578 -9.461 1 97.75 207 GLU B C 1
ATOM 3907 O O . GLU B 1 207 ? 6.098 -9.445 -8.969 1 97.75 207 GLU B O 1
ATOM 3912 N N . LEU B 1 208 ? 5.309 -11.531 -9.062 1 97.69 208 LEU B N 1
ATOM 3913 C CA . LEU B 1 208 ? 4.434 -11.312 -7.918 1 97.69 208 LEU B CA 1
ATOM 3914 C C . LEU B 1 208 ? 5.25 -11.086 -6.648 1 97.69 208 LEU B C 1
ATOM 3916 O O . LEU B 1 208 ? 4.934 -10.195 -5.855 1 97.69 208 LEU B O 1
ATOM 3920 N N . ILE B 1 209 ? 6.27 -11.898 -6.484 1 97.75 209 ILE B N 1
ATOM 3921 C CA . ILE B 1 209 ? 7.152 -11.734 -5.332 1 97.75 209 ILE B CA 1
ATOM 3922 C C . ILE B 1 209 ? 7.754 -10.328 -5.332 1 97.75 209 ILE B C 1
ATOM 3924 O O . ILE B 1 209 ? 7.75 -9.648 -4.309 1 97.75 209 ILE B O 1
ATOM 3928 N N . ALA B 1 210 ? 8.18 -9.836 -6.453 1 97.44 210 ALA B N 1
ATOM 3929 C CA . ALA B 1 210 ? 8.766 -8.508 -6.586 1 97.44 210 ALA B CA 1
ATOM 3930 C C . ALA B 1 210 ? 7.727 -7.418 -6.312 1 97.44 210 ALA B C 1
ATOM 3932 O O . ALA B 1 210 ? 8.031 -6.406 -5.676 1 97.44 210 ALA B O 1
ATOM 3933 N N . ALA B 1 211 ? 6.559 -7.664 -6.816 1 97 211 ALA B N 1
ATOM 3934 C CA . ALA B 1 211 ? 5.484 -6.691 -6.621 1 97 211 ALA B CA 1
ATOM 3935 C C . ALA B 1 211 ? 5.16 -6.523 -5.141 1 97 211 ALA B C 1
ATOM 3937 O O . ALA B 1 211 ? 5.043 -5.402 -4.648 1 97 211 ALA B O 1
ATOM 3938 N N . PHE B 1 212 ? 5.043 -7.59 -4.426 1 98 212 PHE B N 1
ATOM 3939 C CA . PHE B 1 212 ? 4.758 -7.527 -2.998 1 98 212 PHE B CA 1
ATOM 3940 C C . PHE B 1 212 ? 5.922 -6.895 -2.242 1 98 212 PHE B C 1
ATOM 3942 O O . PHE B 1 212 ? 5.711 -6.129 -1.301 1 98 212 PHE B O 1
ATOM 3949 N N . ASP B 1 213 ? 7.117 -7.211 -2.654 1 97.44 213 ASP B N 1
ATOM 3950 C CA . ASP B 1 213 ? 8.297 -6.605 -2.039 1 97.44 213 ASP B CA 1
ATOM 3951 C C . ASP B 1 213 ? 8.289 -5.09 -2.213 1 97.44 213 ASP B C 1
ATOM 3953 O O . ASP B 1 213 ? 8.547 -4.348 -1.263 1 97.44 213 ASP B O 1
ATOM 3957 N N . ASP B 1 214 ? 7.98 -4.648 -3.371 1 96.81 214 ASP B N 1
ATOM 3958 C CA . ASP B 1 214 ? 7.926 -3.221 -3.674 1 96.81 214 ASP B CA 1
ATOM 3959 C C . ASP B 1 214 ? 6.832 -2.529 -2.861 1 96.81 214 ASP B C 1
ATOM 3961 O O . ASP B 1 214 ? 7.043 -1.438 -2.328 1 96.81 214 ASP B O 1
ATOM 3965 N N . ILE B 1 215 ? 5.754 -3.203 -2.75 1 96.56 215 ILE B N 1
ATOM 3966 C CA . ILE B 1 215 ? 4.645 -2.635 -1.994 1 96.56 215 ILE B CA 1
ATOM 3967 C C . ILE B 1 215 ? 5.027 -2.518 -0.521 1 96.56 215 ILE B C 1
ATOM 3969 O O . ILE B 1 215 ? 4.762 -1.495 0.1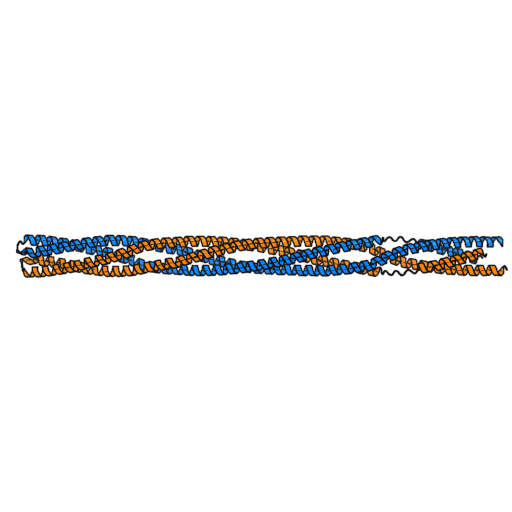17 1 96.56 215 ILE B O 1
ATOM 3973 N N . ALA B 1 216 ? 5.609 -3.561 -0.008 1 96.81 216 ALA B N 1
ATOM 3974 C CA . ALA B 1 216 ? 6.035 -3.531 1.389 1 96.81 216 ALA B CA 1
ATOM 3975 C C . ALA B 1 216 ? 7.031 -2.402 1.635 1 96.81 216 ALA B C 1
ATOM 3977 O O . ALA B 1 216 ? 6.902 -1.652 2.605 1 96.81 216 ALA B O 1
ATOM 3978 N N . ARG B 1 217 ? 7.996 -2.225 0.765 1 95.75 217 ARG B N 1
ATOM 3979 C CA . ARG B 1 217 ? 9 -1.17 0.877 1 95.75 217 ARG B CA 1
ATOM 3980 C C . ARG B 1 217 ? 8.352 0.21 0.806 1 95.75 217 ARG B C 1
ATOM 3982 O O . ARG B 1 217 ? 8.648 1.08 1.629 1 95.75 217 ARG B O 1
ATOM 3989 N N . ARG B 1 218 ? 7.504 0.366 -0.123 1 94 218 ARG B N 1
ATOM 3990 C CA . ARG B 1 218 ? 6.84 1.652 -0.311 1 94 218 ARG B CA 1
ATOM 3991 C C . ARG B 1 218 ? 5.957 1.993 0.884 1 94 218 ARG B C 1
ATOM 3993 O O . ARG B 1 218 ? 5.875 3.154 1.292 1 94 218 ARG B O 1
ATOM 4000 N N . ALA B 1 219 ? 5.254 0.982 1.382 1 94.88 219 ALA B N 1
ATOM 4001 C CA . ALA B 1 219 ? 4.422 1.188 2.562 1 94.88 219 ALA B CA 1
ATOM 4002 C C . ALA B 1 219 ? 5.262 1.635 3.756 1 94.88 219 ALA B C 1
ATOM 4004 O O . ALA B 1 219 ? 4.871 2.547 4.492 1 94.88 219 ALA B O 1
ATOM 4005 N N . ASN B 1 220 ? 6.414 1.063 3.922 1 95.88 220 ASN B N 1
ATOM 4006 C CA . ASN B 1 220 ? 7.316 1.468 4.996 1 95.88 220 ASN B CA 1
ATOM 4007 C C . ASN B 1 220 ? 7.844 2.885 4.781 1 95.88 220 ASN B C 1
ATOM 4009 O O . ASN B 1 220 ? 7.953 3.66 5.73 1 95.88 220 ASN B O 1
ATOM 4013 N N . GLU B 1 221 ? 8.133 3.211 3.572 1 94.94 221 GLU B N 1
ATOM 4014 C CA . GLU B 1 221 ? 8.555 4.57 3.238 1 94.94 221 GLU B CA 1
ATOM 4015 C C . GLU B 1 221 ? 7.441 5.574 3.535 1 94.94 221 GLU B C 1
ATOM 4017 O O . GLU B 1 221 ? 7.707 6.664 4.043 1 94.94 221 GLU B O 1
ATOM 4022 N N . THR B 1 222 ? 6.246 5.156 3.232 1 95.25 222 THR B N 1
ATOM 4023 C CA . THR B 1 222 ? 5.09 5.996 3.525 1 95.25 222 THR B CA 1
ATOM 4024 C C . THR B 1 222 ? 4.961 6.238 5.027 1 95.25 222 THR B C 1
ATOM 4026 O O . THR B 1 222 ? 4.73 7.367 5.461 1 95.25 222 THR B O 1
ATOM 4029 N N . ALA B 1 223 ? 5.121 5.191 5.789 1 95.81 223 ALA B N 1
ATOM 4030 C CA . ALA B 1 223 ? 5.086 5.332 7.242 1 95.81 223 ALA B CA 1
ATOM 4031 C C . ALA B 1 223 ? 6.137 6.332 7.723 1 95.81 223 ALA B C 1
ATOM 4033 O O . ALA B 1 223 ? 5.867 7.141 8.617 1 95.81 223 ALA B O 1
ATOM 4034 N N . GLY B 1 224 ? 7.281 6.328 7.125 1 96.44 224 GLY B N 1
ATOM 4035 C CA . GLY B 1 224 ? 8.32 7.297 7.441 1 96.44 224 GLY B CA 1
ATOM 4036 C C . GLY B 1 224 ? 7.938 8.719 7.082 1 96.44 224 GLY B C 1
ATOM 4037 O O . GLY B 1 224 ? 8.172 9.648 7.863 1 96.44 224 GLY B O 1
ATOM 4038 N N . MET B 1 225 ? 7.344 8.883 5.965 1 95.69 225 MET B N 1
ATOM 4039 C CA . MET B 1 225 ? 6.891 10.203 5.527 1 95.69 225 MET B CA 1
ATOM 4040 C C . MET B 1 225 ? 5.816 10.742 6.465 1 95.69 225 MET B C 1
ATOM 4042 O O . MET B 1 225 ? 5.777 11.945 6.738 1 95.69 225 MET B O 1
ATOM 4046 N N . ILE B 1 226 ? 4.98 9.844 6.914 1 97 226 ILE B N 1
ATOM 4047 C CA . ILE B 1 226 ? 3.93 10.266 7.836 1 97 226 ILE B CA 1
ATOM 4048 C C . ILE B 1 226 ? 4.547 10.68 9.164 1 97 226 ILE B C 1
ATOM 4050 O O . ILE B 1 226 ? 4.07 11.617 9.812 1 97 226 ILE B O 1
ATOM 4054 N N . LYS B 1 227 ? 5.562 9.969 9.539 1 97.06 227 LYS B N 1
ATOM 4055 C CA . LYS B 1 227 ? 6.285 10.375 10.742 1 97.06 227 LYS B CA 1
ATOM 4056 C C . LYS B 1 227 ? 6.844 11.789 10.602 1 97.06 227 LYS B C 1
ATOM 4058 O O . LYS B 1 227 ? 6.746 12.602 11.523 1 97.06 227 LYS B O 1
ATOM 4063 N N . ASP B 1 228 ? 7.387 12.141 9.461 1 96.25 228 ASP B N 1
ATOM 4064 C CA . ASP B 1 228 ? 7.859 13.492 9.18 1 96.25 228 ASP B CA 1
ATOM 4065 C C . ASP B 1 228 ? 6.719 14.5 9.258 1 96.25 228 ASP B C 1
ATOM 4067 O O . ASP B 1 228 ? 6.887 15.586 9.82 1 96.25 228 ASP B O 1
ATOM 4071 N N . LEU B 1 229 ? 5.609 14.141 8.727 1 96.81 229 LEU B N 1
ATOM 4072 C CA . LEU B 1 229 ? 4.426 14.992 8.789 1 96.81 229 LEU B CA 1
ATOM 4073 C C . LEU B 1 229 ? 3.984 15.203 10.234 1 96.81 229 LEU B C 1
ATOM 4075 O O . LEU B 1 229 ? 3.65 16.328 10.625 1 96.81 229 LEU B O 1
ATOM 4079 N N . SER B 1 230 ? 3.992 14.125 10.992 1 97.56 230 SER B N 1
ATOM 4080 C CA . SER B 1 230 ? 3.658 14.211 12.414 1 97.56 230 SER B CA 1
ATOM 4081 C C . SER B 1 230 ? 4.598 15.164 13.141 1 97.56 230 SER B C 1
ATOM 4083 O O . SER B 1 230 ? 4.164 15.945 13.992 1 97.56 230 SER B O 1
ATOM 4085 N N . ASP B 1 231 ? 5.863 15.156 12.805 1 96.88 231 ASP B N 1
ATOM 4086 C CA . ASP B 1 231 ? 6.84 16.078 13.391 1 96.88 231 ASP B CA 1
ATOM 4087 C C . ASP B 1 231 ? 6.527 17.516 13.008 1 96.88 231 ASP B C 1
ATOM 4089 O O . ASP B 1 231 ? 6.648 18.422 13.844 1 96.88 231 ASP B O 1
ATOM 4093 N N . SER B 1 232 ? 6.152 17.719 11.781 1 97 232 SER B N 1
ATOM 4094 C CA . SER B 1 232 ? 5.766 19.047 11.336 1 97 232 SER B CA 1
ATOM 4095 C C . SER B 1 232 ? 4.523 19.531 12.078 1 97 232 SER B C 1
ATOM 4097 O O . SER B 1 232 ? 4.449 20.703 12.461 1 97 232 SER B O 1
ATOM 4099 N N . ILE B 1 233 ? 3.576 18.672 12.305 1 97.5 233 ILE B N 1
ATOM 4100 C CA . ILE B 1 233 ? 2.361 19.016 13.039 1 97.5 233 ILE B CA 1
ATOM 4101 C C . ILE B 1 233 ? 2.715 19.391 14.477 1 97.5 233 ILE B C 1
ATOM 4103 O O . ILE B 1 233 ? 2.188 20.359 15.023 1 97.5 233 ILE B O 1
ATOM 4107 N N . ASP B 1 234 ? 3.639 18.672 15.078 1 96.5 234 ASP B N 1
ATOM 4108 C CA . ASP B 1 234 ? 4.102 18.969 16.422 1 96.5 234 ASP B CA 1
ATOM 4109 C C . ASP B 1 234 ? 4.781 20.344 16.484 1 96.5 234 ASP B C 1
ATOM 4111 O O . ASP B 1 234 ? 4.605 21.094 17.438 1 96.5 234 ASP B O 1
ATOM 4115 N N . GLY B 1 235 ? 5.57 20.625 15.453 1 95.44 235 GLY B N 1
ATOM 4116 C CA . GLY B 1 235 ? 6.156 21.953 15.352 1 95.44 235 GLY B CA 1
ATOM 4117 C C . GLY B 1 235 ? 5.121 23.062 15.273 1 95.44 235 GLY B C 1
ATOM 4118 O O . GLY B 1 235 ? 5.27 24.094 15.922 1 95.44 235 GLY B O 1
ATOM 4119 N N . GLN B 1 236 ? 4.078 22.812 14.562 1 95.81 236 GLN B N 1
ATOM 4120 C CA . GLN B 1 236 ? 2.973 23.766 14.492 1 95.81 236 GLN B CA 1
ATOM 4121 C C . GLN B 1 236 ? 2.314 23.953 15.859 1 95.81 236 GLN B C 1
ATOM 4123 O O . GLN B 1 236 ? 2 25.078 16.266 1 95.81 236 GLN B O 1
ATOM 4128 N N . ALA B 1 237 ? 2.088 22.828 16.547 1 96.56 237 ALA B N 1
ATOM 4129 C CA . ALA B 1 237 ? 1.491 22.875 17.875 1 96.56 237 ALA B CA 1
ATOM 4130 C C . ALA B 1 237 ? 2.322 23.734 18.812 1 96.56 237 ALA B C 1
ATOM 4132 O O . ALA B 1 237 ? 1.776 24.531 19.578 1 96.56 237 ALA B O 1
ATOM 4133 N N . GLN B 1 238 ? 3.625 23.641 18.781 1 95.88 238 GLN B N 1
ATOM 4134 C CA . GLN B 1 238 ? 4.527 24.422 19.625 1 95.88 238 GLN B CA 1
ATOM 4135 C C . GLN B 1 238 ? 4.445 25.906 19.281 1 95.88 238 GLN B C 1
ATOM 4137 O O . GLN B 1 238 ? 4.402 26.75 20.172 1 95.88 238 GLN B O 1
ATOM 4142 N N . SER B 1 239 ? 4.438 26.188 17.984 1 95.69 239 SER B N 1
ATOM 4143 C CA . SER B 1 239 ? 4.328 27.578 17.547 1 95.69 239 SER B CA 1
ATOM 4144 C C . SER B 1 239 ? 3.02 28.203 18 1 95.69 239 SER B C 1
ATOM 4146 O O . SER B 1 239 ? 2.998 29.359 18.438 1 95.69 239 SER B O 1
ATOM 4148 N N . VAL B 1 240 ? 1.927 27.469 17.922 1 96.31 240 VAL B N 1
ATOM 4149 C CA . VAL B 1 240 ? 0.618 27.969 18.344 1 96.31 240 VAL B CA 1
ATOM 4150 C C . VAL B 1 240 ? 0.611 28.203 19.859 1 96.31 240 VAL B C 1
ATOM 4152 O O . VAL B 1 240 ? 0.017 29.172 20.328 1 96.31 240 VAL B O 1
ATOM 4155 N N . GLN B 1 241 ? 1.26 27.328 20.625 1 95.56 241 GLN B N 1
ATOM 4156 C CA . GLN B 1 241 ? 1.368 27.516 22.062 1 95.56 241 GLN B CA 1
ATOM 4157 C C . GLN B 1 241 ? 2.131 28.797 22.391 1 95.56 241 GLN B C 1
ATOM 4159 O O . GLN B 1 241 ? 1.737 29.547 23.297 1 95.56 241 GLN B O 1
ATOM 4164 N N . MET B 1 242 ? 3.197 29.047 21.688 1 94.69 242 MET B N 1
ATOM 4165 C CA . MET B 1 242 ? 3.963 30.281 21.875 1 94.69 242 MET B CA 1
ATOM 4166 C C . MET B 1 242 ? 3.123 31.5 21.547 1 94.69 242 MET B C 1
ATOM 4168 O O . MET B 1 242 ? 3.205 32.531 22.234 1 94.69 242 MET B O 1
ATOM 4172 N N . LEU B 1 243 ? 2.348 31.406 20.484 1 94.44 243 LEU B N 1
ATOM 4173 C CA . LEU B 1 243 ? 1.421 32.469 20.125 1 94.44 243 LEU B CA 1
ATOM 4174 C C . LEU B 1 243 ? 0.442 32.75 21.25 1 94.44 243 LEU B C 1
ATOM 4176 O O . LEU B 1 243 ? 0.206 33.906 21.609 1 94.44 243 LEU B O 1
ATOM 4180 N N . MET B 1 244 ? -0.128 31.703 21.812 1 94.19 244 MET B N 1
ATOM 4181 C CA . MET B 1 244 ? -1.09 31.828 22.906 1 94.19 244 MET B CA 1
ATOM 4182 C C . MET B 1 244 ? -0.461 32.531 24.109 1 94.19 244 MET B C 1
ATOM 4184 O O . MET B 1 244 ? -1.066 33.406 24.703 1 94.19 244 MET B O 1
ATOM 4188 N N . ASP B 1 245 ? 0.73 32.188 24.438 1 95.44 245 ASP B N 1
ATOM 4189 C CA . ASP B 1 245 ? 1.439 32.781 25.562 1 95.44 245 ASP B CA 1
ATOM 4190 C C . ASP B 1 245 ? 1.691 34.25 25.312 1 95.44 245 ASP B C 1
ATOM 4192 O O . ASP B 1 245 ? 1.521 35.094 26.219 1 95.44 245 ASP B O 1
ATOM 4196 N N . THR B 1 246 ? 2.107 34.531 24.125 1 94.75 246 THR B N 1
ATOM 4197 C CA . THR B 1 246 ? 2.391 35.938 23.781 1 94.75 246 THR B CA 1
ATOM 4198 C C . THR B 1 246 ? 1.112 36.781 23.797 1 94.75 246 THR B C 1
ATOM 4200 O O . THR B 1 246 ? 1.117 37.906 24.281 1 94.75 246 THR B O 1
ATOM 4203 N N . ILE B 1 247 ? 0.039 36.219 23.344 1 94.12 247 ILE B N 1
ATOM 4204 C CA . ILE B 1 247 ? -1.238 36.938 23.344 1 94.12 247 ILE B CA 1
ATOM 4205 C C . ILE B 1 247 ? -1.695 37.188 24.781 1 94.12 247 ILE B C 1
ATOM 4207 O O . ILE B 1 247 ? -2.227 38.25 25.094 1 94.12 247 ILE B O 1
ATOM 4211 N N . ASP B 1 248 ? -1.521 36.219 25.672 1 93.94 248 ASP B N 1
ATOM 4212 C CA . ASP B 1 248 ? -1.833 36.406 27.094 1 93.94 248 ASP B CA 1
ATOM 4213 C C . ASP B 1 248 ? -1.037 37.562 27.688 1 93.94 248 ASP B C 1
ATOM 4215 O O . ASP B 1 248 ? -1.568 38.344 28.469 1 93.94 248 ASP B O 1
ATOM 4219 N N . GLY B 1 249 ? 0.213 37.625 27.281 1 94.25 249 GLY B N 1
ATOM 4220 C CA . GLY B 1 249 ? 1.034 38.75 27.688 1 94.25 249 GLY B CA 1
ATOM 4221 C C . GLY B 1 249 ? 0.525 40.094 27.172 1 94.25 249 GLY B C 1
ATOM 4222 O O . GLY B 1 249 ? 0.497 41.062 27.922 1 94.25 249 GLY B O 1
ATOM 4223 N N . VAL B 1 250 ? 0.083 40.062 25.953 1 93.12 250 VAL B N 1
ATOM 4224 C CA . VAL B 1 250 ? -0.46 41.281 25.359 1 93.12 250 VAL B CA 1
ATOM 4225 C C . VAL B 1 250 ? -1.722 41.688 26.109 1 93.12 250 VAL B C 1
ATOM 4227 O O . VAL B 1 250 ? -1.931 42.875 26.359 1 93.12 250 VAL B O 1
ATOM 4230 N N . TYR B 1 251 ? -2.543 40.781 26.5 1 91.81 251 TYR B N 1
ATOM 4231 C CA . TYR B 1 251 ? -3.748 41.031 27.281 1 91.81 251 TYR B CA 1
ATOM 4232 C C . TYR B 1 251 ? -3.404 41.719 28.609 1 91.81 251 TYR B C 1
ATOM 4234 O O . TYR B 1 251 ? -4.07 42.656 29.016 1 91.81 251 TYR B O 1
ATOM 4242 N N . ALA B 1 252 ? -2.41 41.219 29.25 1 94.5 252 ALA B N 1
ATOM 4243 C CA . ALA B 1 252 ? -1.982 41.781 30.531 1 94.5 252 ALA B CA 1
ATOM 4244 C C . ALA B 1 252 ? -1.501 43.219 30.359 1 94.5 252 ALA B C 1
ATOM 4246 O O . ALA B 1 252 ? -1.843 44.094 31.156 1 94.5 252 ALA B O 1
ATOM 4247 N N . ILE B 1 253 ? -0.743 43.438 29.281 1 93.75 253 ILE B N 1
ATOM 4248 C CA . ILE B 1 253 ? -0.241 44.781 29 1 93.75 253 ILE B CA 1
ATOM 4249 C C . ILE B 1 253 ? -1.41 45.719 28.719 1 93.75 253 ILE B C 1
ATOM 4251 O O . ILE B 1 253 ? -1.407 46.875 29.141 1 93.75 253 ILE B O 1
ATOM 4255 N N . GLN B 1 254 ? -2.369 45.25 28.031 1 90.5 254 GLN B N 1
ATOM 4256 C CA . GLN B 1 254 ? -3.545 46.031 27.703 1 90.5 254 GLN B CA 1
ATOM 4257 C C . GLN B 1 254 ? -4.305 46.438 28.969 1 90.5 254 GLN B C 1
ATOM 4259 O O . GLN B 1 254 ? -4.832 47.562 29.047 1 90.5 254 GLN B O 1
ATOM 4264 N N . ASN B 1 255 ? -4.426 45.562 29.938 1 91.69 255 ASN B N 1
ATOM 4265 C CA . ASN B 1 255 ? -5.043 45.906 31.203 1 91.69 255 ASN B CA 1
ATOM 4266 C C . ASN B 1 255 ? -4.266 46.969 31.938 1 91.69 255 ASN B C 1
ATOM 4268 O O . ASN B 1 255 ? -4.859 47.906 32.5 1 91.69 255 ASN B O 1
ATOM 4272 N N . ASP B 1 256 ? -2.971 46.875 31.875 1 92 256 ASP B N 1
ATOM 4273 C CA . ASP B 1 256 ? -2.121 47.875 32.5 1 92 256 ASP B CA 1
ATOM 4274 C C . ASP B 1 256 ? -2.309 49.25 31.812 1 92 256 ASP B C 1
ATOM 4276 O O . ASP B 1 256 ? -2.361 50.281 32.5 1 92 256 ASP B O 1
ATOM 4280 N N . ILE B 1 257 ? -2.393 49.188 30.547 1 89 257 ILE B N 1
ATOM 4281 C CA . ILE B 1 257 ? -2.609 50.406 29.781 1 89 257 ILE B CA 1
ATOM 4282 C C . ILE B 1 257 ? -3.934 51.031 30.203 1 89 257 ILE B C 1
ATOM 4284 O O . ILE B 1 257 ? -3.998 52.25 30.453 1 89 257 ILE B O 1
ATOM 4288 N N . SER B 1 258 ? -4.949 50.281 30.266 1 86.5 258 SER B N 1
ATOM 4289 C CA . SER B 1 258 ? -6.262 50.781 30.656 1 86.5 258 SER B CA 1
ATOM 4290 C C . SER B 1 258 ? -6.219 51.375 32.062 1 86.5 258 SER B C 1
ATOM 4292 O O . SER B 1 258 ? -6.828 52.406 32.312 1 86.5 258 SER B O 1
ATOM 4294 N N . ASP B 1 259 ? -5.496 50.812 32.969 1 87.88 259 ASP B N 1
ATOM 4295 C CA . ASP B 1 259 ? -5.395 51.25 34.344 1 87.88 259 ASP B CA 1
ATOM 4296 C C . ASP B 1 259 ? -4.695 52.594 34.469 1 87.88 259 ASP B C 1
ATOM 4298 O O . ASP B 1 259 ? -4.996 53.375 35.344 1 87.88 259 ASP B O 1
ATOM 4302 N N . VAL B 1 260 ? -3.82 52.812 33.562 1 84.56 260 VAL B N 1
ATOM 4303 C CA . VAL B 1 260 ? -3.078 54.094 33.594 1 84.56 260 VAL B CA 1
ATOM 4304 C C . VAL B 1 260 ? -3.85 55.156 32.812 1 84.56 260 VAL B C 1
ATOM 4306 O O . VAL B 1 260 ? -3.855 56.312 33.188 1 84.56 260 VAL B O 1
ATOM 4309 N N . MET B 1 261 ? -4.469 54.719 31.812 1 82.38 261 MET B N 1
ATOM 4310 C CA . MET B 1 261 ? -5.109 55.656 30.891 1 82.38 261 MET B CA 1
ATOM 4311 C C . MET B 1 261 ? -6.371 56.25 31.5 1 82.38 261 MET B C 1
ATOM 4313 O O . MET B 1 261 ? -6.629 57.438 31.359 1 82.38 261 MET B O 1
ATOM 4317 N N . LEU B 1 262 ? -7.195 55.5 32.219 1 81.31 262 LEU B N 1
ATOM 4318 C CA . LEU B 1 262 ? -8.477 55.969 32.75 1 81.31 262 LEU B CA 1
ATOM 4319 C C . LEU B 1 262 ? -8.273 57.094 33.75 1 81.31 262 LEU B C 1
ATOM 4321 O O . LEU B 1 262 ? -8.875 58.156 33.625 1 81.31 262 LEU B O 1
ATOM 4325 N N . PRO B 1 263 ? -7.348 56.906 34.688 1 82.19 263 PRO B N 1
ATOM 4326 C CA . PRO B 1 263 ? -7.074 58.031 35.625 1 82.19 263 PRO B CA 1
ATOM 4327 C C . PRO B 1 263 ? -6.512 59.25 34.906 1 82.19 263 PRO B C 1
ATOM 4329 O O . PRO B 1 263 ? -6.797 60.375 35.281 1 82.19 263 PRO B O 1
ATOM 4332 N N . LEU B 1 264 ? -5.77 59 33.906 1 80.69 264 LEU B N 1
ATOM 4333 C CA . LEU B 1 264 ? -5.191 60.094 33.156 1 80.69 264 LEU B CA 1
ATOM 4334 C C . LEU B 1 264 ? -6.277 60.906 32.469 1 80.69 264 LEU B C 1
ATOM 4336 O O . LEU B 1 264 ? -6.234 62.156 32.438 1 80.69 264 LEU B O 1
ATOM 4340 N N . VAL B 1 265 ? -7.184 60.281 31.828 1 79.69 265 VAL B N 1
ATOM 4341 C CA . VAL B 1 265 ? -8.305 60.938 31.172 1 79.69 265 VAL B CA 1
ATOM 4342 C C . VAL B 1 265 ? -9.109 61.719 32.188 1 79.69 265 VAL B C 1
ATOM 4344 O O . VAL B 1 265 ? -9.477 62.875 31.922 1 79.69 265 VAL B O 1
ATOM 4347 N N . ASP B 1 266 ? -9.359 61.219 33.312 1 81 266 ASP B N 1
ATOM 4348 C CA . ASP B 1 266 ? -10.086 61.875 34.375 1 81 266 ASP B CA 1
ATOM 4349 C C . ASP B 1 266 ? -9.32 63.094 34.875 1 81 266 ASP B C 1
ATOM 4351 O O . ASP B 1 266 ? -9.914 64.188 35.094 1 81 266 ASP B O 1
ATOM 4355 N N . PHE B 1 267 ? -8.078 62.969 35 1 80.94 267 PHE B N 1
ATOM 4356 C CA . PHE B 1 267 ? -7.223 64.062 35.438 1 80.94 267 PHE B CA 1
ATOM 4357 C C . PHE B 1 267 ? -7.297 65.25 34.438 1 80.94 267 PHE B C 1
ATOM 4359 O O . PHE B 1 267 ? -7.434 66.375 34.875 1 80.94 267 PHE B O 1
ATOM 4366 N N . LEU B 1 268 ? -7.215 64.875 33.25 1 79.81 268 LEU B N 1
ATOM 4367 C CA . LEU B 1 268 ? -7.219 65.875 32.25 1 79.81 268 LEU B CA 1
ATOM 4368 C C . LEU B 1 268 ? -8.562 66.625 32.219 1 79.81 268 LEU B C 1
ATOM 4370 O O . LEU B 1 268 ? -8.609 67.812 32 1 79.81 268 LEU B O 1
ATOM 4374 N N . SER B 1 269 ? -9.617 65.938 32.375 1 81 269 SER B N 1
ATOM 4375 C CA . SER B 1 269 ? -10.938 66.562 32.438 1 81 269 SER B CA 1
ATOM 4376 C C . SER B 1 269 ? -11.055 67.5 33.656 1 81 269 SER B C 1
ATOM 4378 O O . SER B 1 269 ? -11.57 68.562 33.531 1 81 269 SER B O 1
ATOM 4380 N N . THR B 1 270 ? -10.578 67.062 34.781 1 82.19 270 THR B N 1
ATOM 4381 C CA . THR B 1 270 ? -10.609 67.875 36 1 82.19 270 THR B CA 1
ATOM 4382 C C . THR B 1 270 ? -9.703 69.062 35.844 1 82.19 270 THR B C 1
ATOM 4384 O O . THR B 1 270 ? -10.047 70.188 36.312 1 82.19 270 THR B O 1
ATOM 4387 N N . LEU B 1 271 ? -8.609 68.812 35.281 1 80.44 271 LEU B N 1
ATOM 4388 C CA . LEU B 1 271 ? -7.645 69.875 35.062 1 80.44 271 LEU B CA 1
ATOM 4389 C C . LEU B 1 271 ? -8.242 71 34.219 1 80.44 271 LEU B C 1
ATOM 4391 O O . LEU B 1 271 ? -8.016 72.188 34.5 1 80.44 271 LEU B O 1
ATOM 4395 N N . GLN B 1 272 ? -8.93 70.562 33.188 1 79.69 272 GLN B N 1
ATOM 4396 C CA . GLN B 1 272 ? -9.57 71.562 32.312 1 79.69 272 GLN B CA 1
ATOM 4397 C C . GLN B 1 272 ? -10.555 72.438 33.125 1 79.69 272 GLN B C 1
ATOM 4399 O O . GLN B 1 272 ? -10.617 73.625 32.938 1 79.69 272 GLN B O 1
ATOM 4404 N N . LEU B 1 273 ? -11.266 71.875 33.969 1 82.81 273 LEU B N 1
ATOM 4405 C CA . LEU B 1 273 ? -12.219 72.625 34.781 1 82.81 273 LEU B CA 1
ATOM 4406 C C . LEU B 1 273 ? -11.5 73.562 35.781 1 82.81 273 LEU B C 1
ATOM 4408 O O . LEU B 1 273 ? -11.93 74.688 36 1 82.81 273 LEU B O 1
ATOM 4412 N N . ARG B 1 274 ? -10.445 73 36.312 1 80.94 274 ARG B N 1
ATOM 4413 C CA . ARG B 1 274 ? -9.68 73.812 37.281 1 80.94 274 ARG B CA 1
ATOM 4414 C C . ARG B 1 274 ? -9.047 75 36.594 1 80.94 274 ARG B C 1
ATOM 4416 O O . ARG B 1 274 ? -9.023 76.125 37.156 1 80.94 274 ARG B O 1
ATOM 4423 N N . LEU B 1 275 ? -8.586 74.75 35.469 1 82.12 275 LEU B N 1
ATOM 4424 C CA . LEU B 1 275 ? -7.98 75.875 34.719 1 82.12 275 LEU B CA 1
ATOM 4425 C C . LEU B 1 275 ? -9.016 76.938 34.375 1 82.12 275 LEU B C 1
ATOM 4427 O O . LEU B 1 275 ? -8.719 78.125 34.438 1 82.12 275 LEU B O 1
ATOM 4431 N N . ASP B 1 276 ? -10.156 76.5 34.031 1 84.38 276 ASP B N 1
ATOM 4432 C CA . ASP B 1 276 ? -11.242 77.438 33.781 1 84.38 276 ASP B CA 1
ATOM 4433 C C . ASP B 1 276 ? -11.57 78.25 35.031 1 84.38 276 ASP B C 1
ATOM 4435 O O . ASP B 1 276 ? -11.805 79.438 34.938 1 84.38 276 ASP B O 1
ATOM 4439 N N . GLU B 1 277 ? -11.562 77.688 36.125 1 84.44 277 GLU B N 1
ATOM 4440 C CA . GLU B 1 277 ? -11.836 78.312 37.375 1 84.44 277 GLU B CA 1
ATOM 4441 C C . GLU B 1 277 ? -10.742 79.375 37.719 1 84.44 277 GLU B C 1
ATOM 4443 O O . GLU B 1 277 ? -11.023 80.438 38.188 1 84.44 277 GLU B O 1
ATOM 4448 N N . ILE B 1 278 ? -9.609 78.875 37.5 1 83.5 278 ILE B N 1
ATOM 4449 C CA . ILE B 1 278 ? -8.484 79.75 37.75 1 83.5 278 ILE B CA 1
ATOM 4450 C C . ILE B 1 278 ? -8.555 81 36.812 1 83.5 278 ILE B C 1
ATOM 4452 O O . ILE B 1 278 ? -8.289 82.125 37.219 1 83.5 278 ILE B O 1
ATOM 4456 N N . ARG B 1 279 ? -8.875 80.75 35.656 1 85.75 279 ARG B N 1
ATOM 4457 C CA . ARG B 1 279 ? -9.039 81.875 34.688 1 85.75 279 ARG B CA 1
ATOM 4458 C C . ARG B 1 279 ? -10.109 82.812 35.156 1 85.75 279 ARG B C 1
ATOM 4460 O O . ARG B 1 279 ? -9.891 84.062 35.125 1 85.75 279 ARG B O 1
ATOM 4467 N N . LYS B 1 280 ? -11.195 82.375 35.594 1 86.75 280 LYS B N 1
ATOM 4468 C CA . LYS B 1 280 ? -12.273 83.188 36.094 1 86.75 280 LYS B CA 1
ATOM 4469 C C . LYS B 1 280 ? -11.828 84 37.312 1 86.75 280 LYS B C 1
ATOM 4471 O O . LYS B 1 280 ? -12.141 85.188 37.469 1 86.75 280 LYS B O 1
ATOM 4476 N N . GLY B 1 281 ? -11.133 83.188 38.125 1 83.25 281 GLY B N 1
ATOM 4477 C CA . GLY B 1 281 ? -10.609 83.812 39.312 1 83.25 281 GLY B CA 1
ATOM 4478 C C . GLY B 1 281 ? -9.625 84.938 39.031 1 83.25 281 GLY B C 1
ATOM 4479 O O . GLY B 1 281 ? -9.68 86 39.625 1 83.25 281 GLY B O 1
ATOM 4480 N N . LEU B 1 282 ? -8.844 84.75 38.094 1 84.62 282 LEU B N 1
ATOM 4481 C CA . LEU B 1 282 ? -7.855 85.75 37.719 1 84.62 282 LEU B CA 1
ATOM 4482 C C . LEU B 1 282 ? -8.523 86.938 37.031 1 84.62 282 LEU B C 1
ATOM 4484 O O . LEU B 1 282 ? -8.109 88.062 37.25 1 84.62 282 LEU B O 1
ATOM 4488 N N . LYS B 1 283 ? -9.508 86.688 36.281 1 87 283 LYS B N 1
ATOM 4489 C CA . LYS B 1 283 ? -10.25 87.75 35.656 1 87 283 LYS B CA 1
ATOM 4490 C C . LYS B 1 283 ? -10.953 88.625 36.719 1 87 283 LYS B C 1
ATOM 4492 O O . LYS B 1 283 ? -10.977 89.875 36.625 1 87 283 LYS B O 1
ATOM 4497 N N . ALA B 1 284 ? -11.484 88 37.688 1 85.5 284 ALA B N 1
ATOM 4498 C CA . ALA B 1 284 ? -12.133 88.688 38.781 1 85.5 284 ALA B CA 1
ATOM 4499 C C . ALA B 1 284 ? -11.125 89.5 39.594 1 85.5 284 ALA B C 1
ATOM 4501 O O . ALA B 1 284 ? -11.43 90.625 40.031 1 85.5 284 ALA B O 1
ATOM 4502 N N . LEU B 1 285 ? -10.023 88.938 39.719 1 82.88 285 LEU B N 1
ATOM 4503 C CA . LEU B 1 285 ? -8.953 89.625 40.406 1 82.88 285 LEU B CA 1
ATOM 4504 C C . LEU B 1 285 ? -8.5 90.875 39.625 1 82.88 285 LEU B C 1
ATOM 4506 O O . LEU B 1 285 ? -8.242 91.875 40.219 1 82.88 285 LEU B O 1
ATOM 4510 N N . GLU B 1 286 ? -8.406 90.688 38.406 1 83.44 286 GLU B N 1
ATOM 4511 C CA . GLU B 1 286 ? -8.055 91.812 37.531 1 83.44 286 GLU B CA 1
ATOM 4512 C C . GLU B 1 286 ? -9.062 92.938 37.656 1 83.44 286 GLU B C 1
ATOM 4514 O O . GLU B 1 286 ? -8.68 94.125 37.75 1 83.44 286 GLU B O 1
ATOM 4519 N N . GLU B 1 287 ? -10.258 92.625 37.75 1 83.56 287 GLU B N 1
ATOM 4520 C CA . GLU B 1 287 ? -11.32 93.625 37.875 1 83.56 287 GLU B CA 1
ATOM 4521 C C . GLU B 1 287 ? -11.258 94.312 39.25 1 83.56 287 GLU B C 1
ATOM 4523 O O . GLU B 1 287 ? -11.438 95.562 39.344 1 83.56 287 GLU B O 1
ATOM 4528 N N . SER B 1 288 ? -11.008 93.5 40.219 1 81.06 288 SER B N 1
ATOM 4529 C CA . SER B 1 288 ? -10.914 94.062 41.562 1 81.06 288 SER B CA 1
ATOM 4530 C C . SER B 1 288 ? -9.734 95.062 41.688 1 81.06 288 SER B C 1
ATOM 4532 O O . SER B 1 288 ? -9.828 96.062 42.375 1 81.06 288 SER B O 1
ATOM 4534 N N . ILE B 1 289 ? -8.727 94.688 41.062 1 81.81 289 ILE B N 1
ATOM 4535 C CA . ILE B 1 289 ? -7.531 95.562 41.062 1 81.81 289 ILE B CA 1
ATOM 4536 C C . ILE B 1 289 ? -7.789 96.812 40.281 1 81.81 289 ILE B C 1
ATOM 4538 O O . ILE B 1 289 ? -7.395 97.938 40.719 1 81.81 289 ILE B O 1
ATOM 4542 N N . ASP B 1 290 ? -8.461 96.75 39.219 1 83.06 290 ASP B N 1
ATOM 4543 C CA . ASP B 1 290 ? -8.805 97.938 38.438 1 83.06 290 ASP B CA 1
ATOM 4544 C C . ASP B 1 290 ? -9.711 98.875 39.25 1 83.06 290 ASP B C 1
ATOM 4546 O O . ASP B 1 290 ? -9.539 100.062 39.219 1 83.06 290 ASP B O 1
ATOM 4550 N N . GLU B 1 291 ? -10.578 98.375 39.938 1 82.88 291 GLU B N 1
ATOM 4551 C CA . GLU B 1 291 ? -11.477 99.125 40.75 1 82.88 291 GLU B CA 1
ATOM 4552 C C . GLU B 1 291 ? -10.727 99.875 41.906 1 82.88 291 GLU B C 1
ATOM 4554 O O . GLU B 1 291 ? -10.977 101 42.188 1 82.88 291 GLU B O 1
ATOM 4559 N N . SER B 1 292 ? -9.859 99.125 42.469 1 79.12 292 SER B N 1
ATOM 4560 C CA . SER B 1 292 ? -9.07 99.688 43.562 1 79.12 292 SER B CA 1
ATOM 4561 C C . SER B 1 292 ? -8.156 100.75 43.062 1 79.12 292 SER B C 1
ATOM 4563 O O . SER B 1 292 ? -7.965 101.812 43.75 1 79.12 292 SER B O 1
ATOM 4565 N N . ARG B 1 293 ? -7.668 100.562 41.906 1 80.62 293 ARG B N 1
ATOM 4566 C CA . ARG B 1 293 ? -6.816 101.562 41.312 1 80.62 293 ARG B CA 1
ATOM 4567 C C . ARG B 1 293 ? -7.605 102.812 41.031 1 80.62 293 ARG B C 1
ATOM 4569 O O . ARG B 1 293 ? -7.121 103.938 41.281 1 80.62 293 ARG B O 1
ATOM 4576 N N . THR B 1 294 ? -8.742 102.75 40.562 1 83.62 294 THR B N 1
ATOM 4577 C CA . THR B 1 294 ? -9.586 103.875 40.25 1 83.62 294 THR B CA 1
ATOM 4578 C C . THR B 1 294 ? -9.961 104.625 41.531 1 83.62 294 THR B C 1
ATOM 4580 O O . THR B 1 294 ? -9.938 105.875 41.562 1 83.62 294 THR B O 1
ATOM 4583 N N . LEU B 1 295 ? -10.227 103.938 42.562 1 79.88 295 LEU B N 1
ATOM 4584 C CA . LEU B 1 295 ? -10.586 104.562 43.812 1 79.88 295 LEU B CA 1
ATOM 4585 C C . LEU B 1 295 ? -9.398 105.312 44.406 1 79.88 295 LEU B C 1
ATOM 4587 O O . LEU B 1 295 ? -9.562 106.438 44.938 1 79.88 295 LEU B O 1
ATOM 4591 N N . LEU B 1 296 ? -8.281 104.75 44.312 1 78.5 296 LEU B N 1
ATOM 4592 C CA . LEU B 1 296 ? -7.086 105.375 44.844 1 78.5 296 LEU B CA 1
ATOM 4593 C C . LEU B 1 296 ? -6.703 106.625 44.031 1 78.5 296 LEU B C 1
ATOM 4595 O O . LEU B 1 296 ? -6.219 107.625 44.594 1 78.5 296 LEU B O 1
ATOM 4599 N N . GLU B 1 297 ? -6.93 106.562 42.781 1 80.94 297 GLU B N 1
ATOM 4600 C CA . GLU B 1 297 ? -6.668 107.688 41.938 1 80.94 297 GLU B CA 1
ATOM 4601 C C . GLU B 1 297 ? -7.609 108.875 42.281 1 80.94 297 GLU B C 1
ATOM 4603 O O . GLU B 1 297 ? -7.211 110 42.25 1 80.94 297 GLU B O 1
ATOM 4608 N N . ASN B 1 298 ? -8.797 108.625 42.688 1 80.12 298 ASN B N 1
ATOM 4609 C CA . ASN B 1 298 ? -9.766 109.688 43.062 1 80.12 298 ASN B CA 1
ATOM 4610 C C . ASN B 1 298 ? -9.398 110.312 44.375 1 80.12 298 ASN B C 1
ATOM 4612 O O . ASN B 1 298 ? -9.594 111.5 44.562 1 80.12 298 ASN B O 1
ATOM 4616 N N . VAL B 1 299 ? -8.945 109.562 45.312 1 75.19 299 VAL B N 1
ATOM 4617 C CA . VAL B 1 299 ? -8.555 110.062 46.594 1 75.19 299 VAL B CA 1
ATOM 4618 C C . VAL B 1 299 ? -7.312 110.938 46.469 1 75.19 299 VAL B C 1
ATOM 4620 O O . VAL B 1 299 ? -7.199 112 47.094 1 75.19 299 VAL B O 1
ATOM 4623 N N . ARG B 1 300 ? -6.418 110.562 45.625 1 73.69 300 ARG B N 1
ATOM 4624 C CA . ARG B 1 300 ? -5.199 111.312 45.344 1 73.69 300 ARG B CA 1
ATOM 4625 C C . ARG B 1 300 ? -5.516 112.625 44.719 1 73.69 300 ARG B C 1
ATOM 4627 O O . ARG B 1 300 ? -4.922 113.688 45.062 1 73.69 300 ARG B O 1
ATOM 4634 N N . SER B 1 301 ? -6.43 112.688 43.875 1 69.38 301 SER B N 1
ATOM 4635 C CA . SER B 1 301 ? -6.805 113.938 43.188 1 69.38 301 SER B CA 1
ATOM 4636 C C . SER B 1 301 ? -7.578 114.875 44.125 1 69.38 301 SER B C 1
ATOM 4638 O O . SER B 1 301 ? -7.609 116.062 43.906 1 69.38 301 SER B O 1
ATOM 4640 N N . ALA B 1 302 ? -8.359 114.562 45.125 1 70.5 302 ALA B N 1
ATOM 4641 C CA . ALA B 1 302 ? -9.117 115.438 46.062 1 70.5 302 ALA B CA 1
ATOM 4642 C C . ALA B 1 302 ? -8.203 116.062 47.094 1 70.5 302 ALA B C 1
ATOM 4644 O O . ALA B 1 302 ? -8.57 117 47.75 1 70.5 302 ALA B O 1
ATOM 4645 N N . ARG B 1 303 ? -7.125 115.438 47.375 1 65.62 303 ARG B N 1
ATOM 4646 C CA . ARG B 1 303 ? -6.191 116 48.375 1 65.62 303 ARG B CA 1
ATOM 4647 C C . ARG B 1 303 ? -5.23 117 47.719 1 65.62 303 ARG B C 1
ATOM 4649 O O . ARG B 1 303 ? -4.5 117.688 48.406 1 65.62 303 ARG B O 1
ATOM 4656 N N . ARG B 1 304 ? -5.273 117.125 46.438 1 56.09 304 ARG B N 1
ATOM 4657 C CA . ARG B 1 304 ? -4.582 118.25 45.812 1 56.09 304 ARG B CA 1
ATOM 4658 C C . ARG B 1 304 ? -5.473 119.5 45.781 1 56.09 304 ARG B C 1
ATOM 4660 O O . ARG B 1 304 ? -6.695 119.375 45.656 1 56.09 304 ARG B O 1
#

Foldseek 3Di:
DVVVLVVLVVLLVVLVVCLVVLPDDPPDDLVVVVVVLVVVLVVLVVVLVVLVVLLVVLVVLLVVLVVLLVVLQVQLVVLVVLLVVLVVVLVVLVVVLVVLVVVLVVLVVVLVVLVVLLVVLVVQLVVLVVQLVVLVVQLVVLVVVPPVRPVSNVVSVVSNVVSVVSNVVSVVVNVVSVVSNVVSVVSNVVSVVSNVVSVVSNVVSVVSSVVSVVSSVVSVVSSVVSVVVSVVSVVSSVVSVVVNVVSVVVSVVSVVVVVVSVVVSVVVVVSSVVSVVVSVVSVVVSVVSVVVSVVVVVVVVVVD/DVVVLVVLVVLLVVLVVCLVVLPDDPPDDLVVVLVVLVVVLVVLVVVVVVLVVLLVVLVVLLVVLVVLLVVLQVQLVVLVVLLVVLVVVLVVLVVVLVVLVVLLVVLVVVLVVLVVLLVVLVVQLVVLVVQLVVLVVQLVVLVVVPPVRPVSNVVSVVSNVVSVVSNVVSVVVNVVSVVSNVVSVVSNVVSVVSNVVSVVSSVVSVVSSVVSVVSSVVSVVSSVVSVVVSVVSVVSSVVSVVVNVVSVVVSVVSVVVVVVSVVVSVVVVVSSVVSVVVSVVSVVVSVVSVVVSVVVVVVVVVVD

Organism: NCBI:txid2598455

pLDDT: mean 91.15, std 8.53, range [55.31, 98.62]

InterPro domains:
  IPR004089 Methyl-accepting chemotaxis protein (MCP) signalling domain [PF00015] (70-248)
  IPR004089 Methyl-accepting chemotaxis protein (MCP) signalling domain [PS50111] (15-251)
  IPR004089 Methyl-accepting chemotaxis protein (MCP) signalling domain [SM00283] (25-300)